Protein AF-0000000087797711 (afdb_homodimer)

Solvent-accessible surface area (backbone atoms only — not comparable to full-atom values): 21422 Å² total; per-residue (Å²): 82,47,44,79,43,80,48,74,49,80,46,71,40,53,58,82,44,58,77,40,63,60,65,56,43,49,50,41,47,49,30,70,73,39,39,76,31,76,42,86,99,67,28,36,24,68,28,54,56,51,80,75,45,69,50,79,65,43,71,44,88,89,71,53,35,26,42,23,47,33,30,31,32,31,34,25,45,50,64,50,74,68,40,63,46,75,33,27,30,67,43,50,54,91,73,21,38,32,30,25,47,73,73,51,60,53,28,36,27,38,63,90,32,36,39,85,71,49,45,69,36,77,88,77,53,32,38,34,37,54,48,96,85,67,52,77,42,74,59,50,70,70,39,52,26,30,30,31,31,67,42,76,45,78,36,85,79,66,75,74,68,75,83,70,82,82,64,76,80,67,82,78,72,62,50,60,34,36,35,30,28,28,69,47,90,84,36,31,53,53,88,78,108,82,46,43,79,44,79,48,73,48,79,46,72,41,52,59,82,42,57,77,40,62,60,65,58,43,48,52,42,48,50,30,70,74,39,38,76,33,75,41,86,99,66,28,36,22,70,29,55,54,50,80,74,45,71,50,78,65,43,71,42,86,90,70,55,32,26,43,24,48,33,30,31,32,30,36,24,46,51,64,51,72,69,39,62,47,74,32,27,30,68,44,50,53,90,73,22,36,32,30,25,49,71,74,50,60,54,29,35,28,36,62,91,32,36,40,85,71,50,45,70,35,77,87,78,53,32,39,34,36,55,48,97,87,66,51,77,41,74,58,50,70,70,40,50,27,31,31,31,32,66,42,78,46,77,36,84,78,65,76,76,69,77,82,70,82,83,66,76,79,69,79,78,73,60,51,59,34,35,34,31,28,27,69,47,92,85,36,30,53,53,89,79,108

Radius of gyration: 23.87 Å; Cα contacts (8 Å, |Δi|>4): 824; chains: 2; bounding box: 53×64×66 Å

Organism: Aspergillus candidus (NCBI:txid41067)

Structure (mmCIF, N/CA/C/O backbone):
data_AF-0000000087797711-model_v1
#
loop_
_entity.id
_entity.type
_entity.pdbx_description
1 polymer 'DNA-directed RNA polymerase subunit'
#
loop_
_atom_site.group_PDB
_atom_site.id
_atom_site.type_symbol
_atom_site.label_atom_id
_atom_site.label_alt_id
_atom_site.label_comp_id
_atom_site.label_asym_id
_atom_site.label_entity_id
_atom_site.label_seq_id
_atom_site.pdbx_PDB_ins_code
_atom_site.Cartn_x
_atom_site.Cartn_y
_atom_site.Cartn_z
_atom_site.occupancy
_atom_site.B_iso_or_equiv
_atom_site.auth_seq_id
_atom_site.auth_comp_id
_atom_site.auth_asym_id
_atom_site.auth_atom_id
_atom_site.pdbx_PDB_model_num
ATOM 1 N N . MET A 1 1 ? -7.91 -9.344 -4.23 1 90.38 1 MET A N 1
ATOM 2 C CA . MET A 1 1 ? -6.879 -9.125 -3.217 1 90.38 1 MET A CA 1
ATOM 3 C C . MET A 1 1 ? -7.312 -8.047 -2.225 1 90.38 1 MET A C 1
ATOM 5 O O . MET A 1 1 ? -6.949 -8.102 -1.048 1 90.38 1 MET A O 1
ATOM 9 N N . PHE A 1 2 ? -8.242 -7.188 -2.697 1 92.19 2 PHE A N 1
ATOM 10 C CA . PHE A 1 2 ? -8.703 -6.07 -1.888 1 92.19 2 PHE A CA 1
ATOM 11 C C . PHE A 1 2 ? -10.219 -6.105 -1.738 1 92.19 2 PHE A C 1
ATOM 13 O O . PHE A 1 2 ? -10.938 -6.43 -2.689 1 92.19 2 PHE A O 1
ATOM 20 N N . ILE A 1 3 ? -10.656 -5.746 -0.561 1 92.56 3 ILE A N 1
ATOM 21 C CA . ILE A 1 3 ? -12.094 -5.711 -0.309 1 92.56 3 ILE A CA 1
ATOM 22 C C . ILE A 1 3 ? -12.453 -4.445 0.464 1 92.56 3 ILE A C 1
ATOM 24 O O . ILE A 1 3 ? -11.609 -3.877 1.163 1 92.56 3 ILE A O 1
ATOM 28 N N . LEU A 1 4 ? -13.656 -4.035 0.272 1 93.56 4 LEU A N 1
ATOM 29 C CA . LEU A 1 4 ? -14.203 -2.984 1.13 1 93.56 4 LEU A CA 1
ATOM 30 C C . LEU A 1 4 ? -14.867 -3.584 2.363 1 93.56 4 LEU A C 1
ATOM 32 O O . LEU A 1 4 ? -15.648 -4.531 2.256 1 93.56 4 LEU A O 1
ATOM 36 N N . THR A 1 5 ? -14.562 -3.084 3.498 1 96.44 5 THR A N 1
ATOM 37 C CA . THR A 1 5 ? -15.164 -3.535 4.75 1 96.44 5 THR A CA 1
ATOM 38 C C . THR A 1 5 ? -15.828 -2.371 5.484 1 96.44 5 THR A C 1
ATOM 40 O O . THR A 1 5 ? -15.25 -1.286 5.582 1 96.44 5 THR A O 1
ATOM 43 N N . THR A 1 6 ? -17.016 -2.656 5.949 1 97.44 6 THR A N 1
ATOM 44 C CA . THR A 1 6 ? -17.734 -1.645 6.707 1 97.44 6 THR A CA 1
ATOM 45 C C . THR A 1 6 ? -17.5 -1.809 8.203 1 97.44 6 THR A C 1
ATOM 47 O O . THR A 1 6 ? -17.594 -2.918 8.734 1 97.44 6 THR A O 1
ATOM 50 N N . LEU A 1 7 ? -17.141 -0.723 8.883 1 97.31 7 LEU A N 1
ATOM 51 C CA . LEU A 1 7 ? -16.922 -0.722 10.32 1 97.31 7 LEU A CA 1
ATOM 52 C C . LEU A 1 7 ? -17.672 0.428 10.984 1 97.31 7 LEU A C 1
ATOM 54 O O . LEU A 1 7 ? -17.891 1.471 10.359 1 97.31 7 LEU A O 1
ATOM 58 N N . SER A 1 8 ? -18.156 0.185 12.094 1 96.62 8 SER A N 1
ATOM 59 C CA . SER A 1 8 ? -18.672 1.231 12.969 1 96.62 8 SER A CA 1
ATOM 60 C C . SER A 1 8 ? -17.75 1.453 14.164 1 96.62 8 SER A C 1
ATOM 62 O O . SER A 1 8 ? -17.266 0.494 14.773 1 96.62 8 SER A O 1
ATOM 64 N N . ASP A 1 9 ? -17.516 2.717 14.43 1 95.62 9 ASP A N 1
ATOM 65 C CA . ASP A 1 9 ? -16.609 3 15.547 1 95.62 9 ASP A CA 1
ATOM 66 C C . ASP A 1 9 ? -16.891 4.383 16.141 1 95.62 9 ASP A C 1
ATOM 68 O O . ASP A 1 9 ? -17.562 5.203 15.516 1 95.62 9 ASP A O 1
ATOM 72 N N . LEU A 1 10 ? -16.484 4.523 17.344 1 93 10 LEU A N 1
ATOM 73 C CA . LEU A 1 10 ? -16.484 5.824 17.984 1 93 10 LEU A CA 1
ATOM 74 C C . LEU A 1 10 ? -15.188 6.574 17.734 1 93 10 LEU A C 1
ATOM 76 O O . LEU A 1 10 ? -14.117 6.125 18.141 1 93 10 LEU A O 1
ATOM 80 N N . ILE A 1 11 ? -15.312 7.684 16.969 1 90.38 11 ILE A N 1
ATOM 81 C CA . ILE A 1 11 ? -14.125 8.445 16.609 1 90.38 11 ILE A CA 1
ATOM 82 C C . ILE A 1 11 ? -14.094 9.758 17.391 1 90.38 11 ILE A C 1
ATOM 84 O O . ILE A 1 11 ? -15.102 10.453 17.484 1 90.38 11 ILE A O 1
ATOM 88 N N . GLN A 1 12 ? -12.922 10.07 17.953 1 85.06 12 GLN A N 1
ATOM 89 C CA . GLN A 1 12 ? -12.742 11.297 18.719 1 85.06 12 GLN A CA 1
ATOM 90 C C . GLN A 1 12 ? -12.156 12.406 17.844 1 85.06 12 GLN A C 1
ATOM 92 O O . GLN A 1 12 ? -11.211 12.18 17.094 1 85.06 12 GLN A O 1
ATOM 97 N N . ILE A 1 13 ? -12.828 13.547 17.938 1 81.56 13 ILE A N 1
ATOM 98 C CA . ILE A 1 13 ? -12.344 14.719 17.203 1 81.56 13 ILE A CA 1
ATOM 99 C C . ILE A 1 13 ? -11.953 15.812 18.203 1 81.56 13 ILE A C 1
ATOM 101 O O . ILE A 1 13 ? -12.695 16.125 19.125 1 81.56 13 ILE A O 1
ATOM 105 N N . SER A 1 14 ? -10.727 16.375 18.031 1 76.38 14 SER A N 1
ATOM 106 C CA . SER A 1 14 ? -10.312 17.484 18.875 1 76.38 14 SER A CA 1
ATOM 107 C C . SER A 1 14 ? -11.039 18.766 18.484 1 76.38 14 SER A C 1
ATOM 109 O O . SER A 1 14 ? -11.422 18.953 17.328 1 76.38 14 SER A O 1
ATOM 111 N N . PRO A 1 15 ? -11.219 19.609 19.5 1 69.12 15 PRO A N 1
ATOM 112 C CA . PRO A 1 15 ? -11.898 20.891 19.25 1 69.12 15 PRO A CA 1
ATOM 113 C C . PRO A 1 15 ? -11.25 21.688 18.125 1 69.12 15 PRO A C 1
ATOM 115 O O . PRO A 1 15 ? -11.93 22.391 17.391 1 69.12 15 PRO A O 1
ATOM 118 N N . GLU A 1 16 ? -9.969 21.609 18.031 1 63.75 16 GLU A N 1
ATOM 119 C CA . GLU A 1 16 ? -9.242 22.359 17.016 1 63.75 16 GLU A CA 1
ATOM 120 C C . GLU A 1 16 ? -9.578 21.875 15.609 1 63.75 16 GLU A C 1
ATOM 122 O O . GLU A 1 16 ? -9.523 22.641 14.648 1 63.75 16 GLU A O 1
ATOM 127 N N . ASP A 1 17 ? -9.984 20.672 15.523 1 62.59 17 ASP A N 1
ATOM 128 C CA . ASP A 1 17 ? -10.258 20.047 14.234 1 62.59 17 ASP A CA 1
ATOM 129 C C . ASP A 1 17 ? -11.703 20.281 13.805 1 62.59 17 ASP A C 1
ATOM 131 O O . ASP A 1 17 ? -12.094 19.906 12.695 1 62.59 17 ASP A O 1
ATOM 135 N N . PHE A 1 18 ? -12.469 20.875 14.805 1 55.69 18 PHE A N 1
ATOM 136 C CA . PHE A 1 18 ? -13.867 21.125 14.477 1 55.69 18 PHE A CA 1
ATOM 137 C C . PHE A 1 18 ? -13.992 22.172 13.367 1 55.69 18 PHE A C 1
ATOM 139 O O . PHE A 1 18 ? -15.008 22.219 12.672 1 55.69 18 PHE A O 1
ATOM 146 N N . SER A 1 19 ? -13 23.047 13.422 1 54.59 19 SER A N 1
ATOM 147 C CA . SER A 1 19 ? -13.125 24.047 12.383 1 54.59 19 SER A CA 1
ATOM 148 C C . SER A 1 19 ? -13.047 23.422 10.992 1 54.59 19 SER A C 1
ATOM 150 O O . SER A 1 19 ? -13.414 24.062 10 1 54.59 19 SER A O 1
ATOM 152 N N . LYS A 1 20 ? -12.367 22.359 10.914 1 53.56 20 LYS A N 1
ATOM 153 C CA . LYS A 1 20 ? -12.305 21.703 9.609 1 53.56 20 LYS A CA 1
ATOM 154 C C . LYS A 1 20 ? -13.641 21.047 9.258 1 53.56 20 LYS A C 1
ATOM 156 O O . LYS A 1 20 ? -14.453 20.766 10.148 1 53.56 20 LYS A O 1
ATOM 161 N N . TYR A 1 21 ? -13.977 21 7.996 1 59.28 21 TYR A N 1
ATOM 162 C CA . TYR A 1 21 ? -15.109 20.203 7.555 1 59.28 21 TYR A CA 1
ATOM 163 C C . TYR A 1 21 ? -15.07 18.812 8.172 1 59.28 21 TYR A C 1
ATOM 165 O O . TYR A 1 21 ? -14.031 18.141 8.156 1 59.28 21 TYR A O 1
ATOM 173 N N . SER A 1 22 ? -15.938 18.594 9.195 1 66.75 22 SER A N 1
ATOM 174 C CA . SER A 1 22 ? -16.141 17.438 10.047 1 66.75 22 SER A CA 1
ATOM 175 C C . SER A 1 22 ? -15.773 16.141 9.328 1 66.75 22 SER A C 1
ATOM 177 O O . SER A 1 22 ? -15.133 15.266 9.906 1 66.75 22 SER A O 1
ATOM 179 N N . ALA A 1 23 ? -16.016 16.219 8.016 1 73.62 23 ALA A N 1
ATOM 180 C CA . ALA A 1 23 ? -15.781 14.984 7.273 1 73.62 23 ALA A CA 1
ATOM 181 C C . ALA A 1 23 ? -14.289 14.734 7.078 1 73.62 23 ALA A C 1
ATOM 183 O O . ALA A 1 23 ? -13.828 13.594 7.16 1 73.62 23 ALA A O 1
ATOM 184 N N . VAL A 1 24 ? -13.617 15.797 6.949 1 75.81 24 VAL A N 1
ATOM 185 C CA . VAL A 1 24 ? -12.172 15.703 6.734 1 75.81 24 VAL A CA 1
ATOM 186 C C . VAL A 1 24 ? -11.484 15.289 8.031 1 75.81 24 VAL A C 1
ATOM 188 O O . VAL A 1 24 ? -10.594 14.438 8.023 1 75.81 24 VAL A O 1
ATOM 191 N N . ALA A 1 25 ? -11.922 15.883 9.055 1 79 25 ALA A N 1
ATOM 192 C CA . ALA A 1 25 ? -11.359 15.539 10.359 1 79 25 ALA A CA 1
ATOM 193 C C . ALA A 1 25 ? -11.617 14.07 10.695 1 79 25 ALA A C 1
ATOM 195 O O . ALA A 1 25 ? -10.75 13.391 11.242 1 79 25 ALA A O 1
ATOM 196 N N . LEU A 1 26 ? -12.812 13.609 10.375 1 85.38 26 LEU A N 1
ATOM 197 C CA . LEU A 1 26 ? -13.156 12.219 10.625 1 85.38 26 LEU A CA 1
ATOM 198 C C . LEU A 1 26 ? -12.273 11.281 9.812 1 85.38 26 LEU A C 1
ATOM 200 O O . LEU A 1 26 ? -11.773 10.281 10.336 1 85.38 26 LEU A O 1
ATOM 204 N N . GLU A 1 27 ? -12.148 11.617 8.562 1 86.12 27 GLU A N 1
ATOM 205 C CA . GLU A 1 27 ? -11.289 10.812 7.703 1 86.12 27 GLU A CA 1
ATOM 206 C C . GLU A 1 27 ? -9.867 10.734 8.266 1 86.12 27 GLU A C 1
ATOM 208 O O . GLU A 1 27 ? -9.273 9.656 8.305 1 86.12 27 GLU A O 1
ATOM 213 N N . ASP A 1 28 ? -9.406 11.844 8.664 1 81.75 28 ASP A N 1
ATOM 214 C CA . ASP A 1 28 ? -8.062 11.906 9.227 1 81.75 28 ASP A CA 1
ATOM 215 C C . ASP A 1 28 ? -7.926 11 10.445 1 81.75 28 ASP A C 1
ATOM 217 O O . ASP A 1 28 ? -6.965 10.242 10.562 1 81.75 28 ASP A O 1
ATOM 221 N N . ASN A 1 29 ? -8.867 11.117 11.312 1 85.81 29 ASN A N 1
ATOM 222 C CA . ASN A 1 29 ? -8.82 10.344 12.547 1 85.81 29 ASN A CA 1
ATOM 223 C C . ASN A 1 29 ? -9.016 8.852 12.289 1 85.81 29 ASN A C 1
ATOM 225 O O . ASN A 1 29 ? -8.414 8.023 12.961 1 85.81 29 ASN A O 1
ATOM 229 N N . ILE A 1 30 ? -9.859 8.547 11.359 1 91.25 30 ILE A N 1
ATOM 230 C CA . ILE A 1 30 ? -10.07 7.148 10.992 1 91.25 30 ILE A CA 1
ATOM 231 C C . ILE A 1 30 ? -8.781 6.562 10.422 1 91.25 30 ILE A C 1
ATOM 233 O O . ILE A 1 30 ? -8.375 5.457 10.789 1 91.25 30 ILE A O 1
ATOM 237 N N . ASN A 1 31 ? -8.133 7.301 9.562 1 88.81 31 ASN A N 1
ATOM 238 C CA . ASN A 1 31 ? -6.879 6.832 8.984 1 88.81 31 ASN A CA 1
ATOM 239 C C . ASN A 1 31 ? -5.789 6.68 10.039 1 88.81 31 ASN A C 1
ATOM 241 O O . ASN A 1 31 ? -5 5.734 9.992 1 88.81 31 ASN A O 1
ATOM 245 N N . GLU A 1 32 ? -5.75 7.598 10.852 1 86.62 32 GLU A N 1
ATOM 246 C CA . GLU A 1 32 ? -4.777 7.492 11.938 1 86.62 32 GLU A CA 1
ATOM 247 C C . GLU A 1 32 ? -4.98 6.211 12.742 1 86.62 32 GLU A C 1
ATOM 249 O O . GLU A 1 32 ? -4.012 5.562 13.141 1 86.62 32 GLU A O 1
ATOM 254 N N . LYS A 1 33 ? -6.152 5.852 12.93 1 91.62 33 LYS A N 1
ATOM 255 C CA . LYS A 1 33 ? -6.492 4.711 13.773 1 91.62 33 LYS A CA 1
ATOM 256 C C . LYS A 1 33 ? -6.328 3.396 13.023 1 91.62 33 LYS A C 1
ATOM 258 O O . LYS A 1 33 ? -5.891 2.395 13.594 1 91.62 33 LYS A O 1
ATOM 263 N N . TYR A 1 34 ? -6.582 3.338 11.695 1 94.69 34 TYR A N 1
ATOM 264 C CA . TYR A 1 34 ? -6.75 2.047 11.039 1 94.69 34 TYR A CA 1
ATOM 265 C C . TYR A 1 34 ? -5.738 1.878 9.906 1 94.69 34 TYR A C 1
ATOM 267 O O . TYR A 1 34 ? -5.371 0.754 9.562 1 94.69 34 TYR A O 1
ATOM 275 N N . ALA A 1 35 ? -5.324 2.92 9.281 1 92 35 ALA A N 1
ATOM 276 C CA . ALA A 1 35 ? -4.527 2.807 8.07 1 92 35 ALA A CA 1
ATOM 277 C C . ALA A 1 35 ? -3.203 2.1 8.344 1 92 35 ALA A C 1
ATOM 279 O O . ALA A 1 35 ? -2.52 2.404 9.32 1 92 35 ALA A O 1
ATOM 280 N N . ASN A 1 36 ? -2.916 1.154 7.5 1 90.75 36 ASN A N 1
ATOM 281 C CA . ASN A 1 36 ? -1.678 0.384 7.523 1 90.75 36 ASN A CA 1
ATOM 282 C C . ASN A 1 36 ? -1.59 -0.5 8.766 1 90.75 36 ASN A C 1
ATOM 284 O O . ASN A 1 36 ? -0.493 -0.829 9.219 1 90.75 36 ASN A O 1
ATOM 288 N N . LYS A 1 37 ? -2.672 -0.725 9.344 1 93.44 37 LYS A N 1
ATOM 289 C CA . LYS A 1 37 ? -2.742 -1.624 10.492 1 93.44 37 LYS A CA 1
ATOM 290 C C . LYS A 1 37 ? -3.572 -2.863 10.172 1 93.44 37 LYS A C 1
ATOM 292 O O . LYS A 1 37 ? -4.504 -2.801 9.367 1 93.44 37 LYS A O 1
ATOM 297 N N . VAL A 1 38 ? -3.15 -3.967 10.805 1 96.38 38 VAL A N 1
ATOM 298 C CA . VAL A 1 38 ? -3.893 -5.215 10.656 1 96.38 38 VAL A CA 1
ATOM 299 C C . VAL A 1 38 ? -5.105 -5.207 11.586 1 96.38 38 VAL A C 1
ATOM 301 O O . VAL A 1 38 ? -4.984 -4.91 12.773 1 96.38 38 VAL A O 1
ATOM 304 N N . ILE A 1 39 ? -6.234 -5.34 10.977 1 95.94 39 ILE A N 1
ATOM 305 C CA . ILE A 1 39 ? -7.445 -5.598 11.75 1 95.94 39 ILE A CA 1
ATOM 306 C C . ILE A 1 39 ? -7.672 -7.105 11.867 1 95.94 39 ILE A C 1
ATOM 308 O O . ILE A 1 39 ? -7.836 -7.797 10.859 1 95.94 39 ILE A O 1
ATOM 312 N N . GLN A 1 40 ? -7.676 -7.543 13.055 1 95.69 40 GLN A N 1
ATOM 313 C CA . GLN A 1 40 ? -7.734 -8.977 13.305 1 95.69 40 GLN A CA 1
ATOM 314 C C . GLN A 1 40 ? -8.922 -9.617 12.594 1 95.69 40 GLN A C 1
ATOM 316 O O . GLN A 1 40 ? -10.055 -9.133 12.703 1 95.69 40 GLN A O 1
ATOM 321 N N . LYS A 1 41 ? -8.602 -10.688 11.898 1 95.5 41 LYS A N 1
ATOM 322 C CA . LYS A 1 41 ? -9.562 -11.531 11.195 1 95.5 41 LYS A CA 1
ATOM 323 C C . LYS A 1 41 ? -10.242 -10.766 10.062 1 95.5 41 LYS A C 1
ATOM 325 O O . LYS A 1 41 ? -11.25 -11.219 9.516 1 95.5 41 LYS A O 1
ATOM 330 N N . ILE A 1 42 ? -9.797 -9.594 9.781 1 96.44 42 ILE A N 1
ATOM 331 C CA . ILE A 1 42 ? -10.344 -8.812 8.68 1 96.44 42 ILE A CA 1
ATOM 332 C C . ILE A 1 42 ? -9.281 -8.609 7.605 1 96.44 42 ILE A C 1
ATOM 334 O O . ILE A 1 42 ? -9.523 -8.875 6.426 1 96.44 42 ILE A O 1
ATOM 338 N N . GLY A 1 43 ? -8.109 -8.18 7.898 1 97.69 43 GLY A N 1
ATOM 339 C CA . GLY A 1 43 ? -7.031 -7.973 6.945 1 97.69 43 GLY A CA 1
ATOM 340 C C . GLY A 1 43 ? -6.195 -6.742 7.254 1 97.69 43 GLY A C 1
ATOM 341 O O . GLY A 1 43 ? -6.293 -6.176 8.344 1 97.69 43 GLY A O 1
ATOM 342 N N . LEU A 1 44 ? -5.297 -6.43 6.375 1 97.31 44 LEU A N 1
ATOM 343 C CA . LEU A 1 44 ? -4.508 -5.207 6.473 1 97.31 44 LEU A CA 1
ATOM 344 C C . LEU A 1 44 ? -5.281 -4.016 5.906 1 97.31 44 LEU A C 1
ATOM 346 O O . LEU A 1 44 ? -5.648 -4.016 4.73 1 97.31 44 LEU A O 1
ATOM 350 N N . CYS A 1 45 ? -5.508 -3.016 6.73 1 97.06 45 CYS A N 1
ATOM 351 C CA . CYS A 1 45 ? -6.191 -1.819 6.258 1 97.06 45 CYS A CA 1
ATOM 352 C C . CYS A 1 45 ? -5.258 -0.948 5.426 1 97.06 45 CYS A C 1
ATOM 354 O O . CYS A 1 45 ? -4.219 -0.506 5.914 1 97.06 45 CYS A O 1
ATOM 356 N N . ILE A 1 46 ? -5.633 -0.729 4.191 1 94.38 46 ILE A N 1
ATOM 357 C CA . ILE A 1 46 ? -4.859 0.145 3.318 1 94.38 46 ILE A CA 1
ATOM 358 C C . ILE A 1 46 ? -5.199 1.604 3.613 1 94.38 46 ILE A C 1
ATOM 360 O O . ILE A 1 46 ? -4.312 2.459 3.658 1 94.38 46 ILE A O 1
ATOM 364 N N . GLY A 1 47 ? -6.539 1.843 3.861 1 93.81 47 GLY A N 1
ATOM 365 C CA . GLY A 1 47 ? -6.949 3.193 4.211 1 93.81 47 GLY A CA 1
ATOM 366 C C . GLY A 1 47 ? -8.453 3.398 4.133 1 93.81 47 GLY A C 1
ATOM 367 O O . GLY A 1 47 ? -9.188 2.49 3.742 1 93.81 47 GLY A O 1
ATOM 368 N N . PHE A 1 48 ? -8.82 4.672 4.488 1 94.5 48 PHE A N 1
ATOM 369 C CA . PHE A 1 48 ? -10.203 5.125 4.473 1 94.5 48 PHE A CA 1
ATOM 370 C C . PHE A 1 48 ? -10.727 5.219 3.043 1 94.5 48 PHE A C 1
ATOM 372 O O . PHE A 1 48 ? -10.031 5.723 2.158 1 94.5 48 PHE A O 1
ATOM 379 N N . TYR A 1 49 ? -11.922 4.57 2.844 1 93.31 49 TYR A N 1
ATOM 380 C CA . TYR A 1 49 ? -12.531 4.672 1.524 1 93.31 49 TYR A CA 1
ATOM 381 C C . TYR A 1 49 ? -13.609 5.75 1.505 1 93.31 49 TYR A C 1
ATOM 383 O O . TYR A 1 49 ? -13.445 6.789 0.858 1 93.31 49 TYR A O 1
ATOM 391 N N . ASP A 1 50 ? -14.664 5.566 2.369 1 92.75 50 ASP A N 1
ATOM 392 C CA . ASP A 1 50 ? -15.688 6.602 2.43 1 92.75 50 ASP A CA 1
ATOM 393 C C . ASP A 1 50 ? -16.484 6.516 3.734 1 92.75 50 ASP A C 1
ATOM 395 O O . ASP A 1 50 ? -16.359 5.535 4.473 1 92.75 50 ASP A O 1
ATOM 399 N N . LEU A 1 51 ? -17.125 7.652 4.035 1 92.12 51 LEU A N 1
ATOM 400 C CA . LEU A 1 51 ? -17.984 7.758 5.207 1 92.12 51 LEU A CA 1
ATOM 401 C C . LEU A 1 51 ? -19.438 7.441 4.852 1 92.12 51 LEU A C 1
ATOM 403 O O . LEU A 1 51 ? -19.984 8.023 3.914 1 92.12 51 LEU A O 1
ATOM 407 N N . LEU A 1 52 ? -20.062 6.504 5.574 1 94.25 52 LEU A N 1
ATOM 408 C CA . LEU A 1 52 ? -21.438 6.121 5.277 1 94.25 52 LEU A CA 1
ATOM 409 C C . LEU A 1 52 ? -22.406 6.871 6.18 1 94.25 52 LEU A C 1
ATOM 411 O O . LEU A 1 52 ? -23.438 7.363 5.711 1 94.25 52 LEU A O 1
ATOM 415 N N . GLU A 1 53 ? -22.156 6.859 7.496 1 92.56 53 GLU A N 1
ATOM 416 C CA . GLU A 1 53 ? -23.016 7.496 8.484 1 92.56 53 GLU A CA 1
ATOM 417 C C . GLU A 1 53 ? -22.188 8.172 9.578 1 92.56 53 GLU A C 1
ATOM 419 O O . GLU A 1 53 ? -21.109 7.711 9.922 1 92.56 53 GLU A O 1
ATOM 424 N N . SER A 1 54 ? -22.641 9.289 10.039 1 89.31 54 SER A N 1
ATOM 425 C CA . SER A 1 54 ? -22.047 9.977 11.188 1 89.31 54 SER A CA 1
ATOM 426 C C . SER A 1 54 ? -23.125 10.539 12.102 1 89.31 54 SER A C 1
ATOM 428 O O . SER A 1 54 ? -24.109 11.102 11.633 1 89.31 54 SER A O 1
ATOM 430 N N . SER A 1 55 ? -22.953 10.258 13.344 1 86 55 SER A N 1
ATOM 431 C CA . SER A 1 55 ? -23.875 10.82 14.32 1 86 55 SER A CA 1
ATOM 432 C C . SER A 1 55 ? -23.547 12.281 14.625 1 86 55 SER A C 1
ATOM 434 O O . SER A 1 55 ? -22.531 12.797 14.164 1 86 55 SER A O 1
ATOM 436 N N . ASP A 1 56 ? -24.609 12.875 15.398 1 79.81 56 ASP A N 1
ATOM 437 C CA . ASP A 1 56 ? -24.297 14.203 15.906 1 79.81 56 ASP A CA 1
ATOM 438 C C . ASP A 1 56 ? -23.203 14.148 16.984 1 79.81 56 ASP A C 1
ATOM 440 O O . ASP A 1 56 ? -23.172 13.211 17.781 1 79.81 56 ASP A O 1
ATOM 444 N N . GLY A 1 57 ? -22.172 14.797 16.75 1 74 57 GLY A N 1
ATOM 445 C CA . GLY A 1 57 ? -21.078 14.852 17.719 1 74 57 GLY A CA 1
ATOM 446 C C . GLY A 1 57 ? -21.547 15.133 19.125 1 74 57 GLY A C 1
ATOM 447 O O . GLY A 1 57 ? -22.484 15.906 19.344 1 74 57 GLY A O 1
ATOM 448 N N . LEU A 1 58 ? -21.219 14.172 20.109 1 70.19 58 LEU A N 1
ATOM 449 C CA . LEU A 1 58 ? -21.453 14.406 21.531 1 70.19 58 LEU A CA 1
ATOM 450 C C . LEU A 1 58 ? -20.219 15 22.203 1 70.19 58 LEU A C 1
ATOM 452 O O . LEU A 1 58 ? -19.109 14.477 22.047 1 70.19 58 LEU A O 1
ATOM 456 N N . ILE A 1 59 ? -20.406 16.297 22.578 1 66.56 59 ILE A N 1
ATOM 457 C CA . ILE A 1 59 ? -19.281 16.953 23.234 1 66.56 59 ILE A CA 1
ATOM 458 C C . ILE A 1 59 ? -19.047 16.344 24.609 1 66.56 59 ILE A C 1
ATOM 460 O O . ILE A 1 59 ? -19.984 16.172 25.375 1 66.56 59 ILE A O 1
ATOM 464 N N . GLY A 1 60 ? -17.812 15.758 24.781 1 64 60 GLY A N 1
ATOM 465 C CA . GLY A 1 60 ? -17.469 15.297 26.109 1 64 60 GLY A CA 1
ATOM 466 C C . GLY A 1 60 ? -17.438 16.406 27.141 1 64 60 GLY A C 1
ATOM 467 O O . GLY A 1 60 ? -17.062 17.547 26.828 1 64 60 GLY A O 1
ATOM 468 N N . HIS A 1 61 ? -17.969 16.172 28.281 1 64.38 61 HIS A N 1
ATOM 469 C CA . HIS A 1 61 ? -18 17.125 29.391 1 64.38 61 HIS A CA 1
ATOM 470 C C . HIS A 1 61 ? -16.578 17.547 29.797 1 64.38 61 HIS A C 1
ATOM 472 O O . HIS A 1 61 ? -15.797 16.719 30.266 1 64.38 61 HIS A O 1
ATOM 478 N N . GLY A 1 62 ? -16.188 18.766 29.594 1 65.25 62 GLY A N 1
ATOM 479 C CA . GLY A 1 62 ? -15 19.359 30.188 1 65.25 62 GLY A CA 1
ATOM 480 C C . GLY A 1 62 ? -13.766 19.219 29.312 1 65.25 62 GLY A C 1
ATOM 481 O O . GLY A 1 62 ? -12.727 19.828 29.594 1 65.25 62 GLY A O 1
ATOM 482 N N . THR A 1 63 ? -13.711 18.281 28.375 1 65.75 63 THR A N 1
ATOM 483 C CA . THR A 1 63 ? -12.461 18.062 27.656 1 65.75 63 THR A CA 1
ATOM 484 C C . THR A 1 63 ? -12.492 18.766 26.297 1 65.75 63 THR A C 1
ATOM 486 O O . THR A 1 63 ? -11.445 19 25.688 1 65.75 63 THR A O 1
ATOM 489 N N . GLY A 1 64 ? -13.656 19.156 25.844 1 72.5 64 GLY A N 1
ATOM 490 C CA . GLY A 1 64 ? -13.812 19.75 24.516 1 72.5 64 GLY A CA 1
ATOM 491 C C . GLY A 1 64 ? -13.68 18.734 23.391 1 72.5 64 GLY A C 1
ATOM 492 O O . GLY A 1 64 ? -13.859 19.078 22.219 1 72.5 64 GLY A O 1
ATOM 493 N N . LEU A 1 65 ? -13.398 17.516 23.797 1 76.19 65 LEU A N 1
ATOM 494 C CA . LEU A 1 65 ? -13.328 16.453 22.812 1 76.19 65 LEU A CA 1
ATOM 495 C C . LEU A 1 65 ? -14.727 16.016 22.391 1 76.19 65 LEU A C 1
ATOM 497 O O . LEU A 1 65 ? -15.633 15.945 23.219 1 76.19 65 LEU A O 1
ATOM 501 N N . VAL A 1 66 ? -14.883 15.867 21.062 1 81.06 66 VAL A N 1
ATOM 502 C CA . VAL A 1 66 ? -16.172 15.445 20.531 1 81.06 66 VAL A CA 1
ATOM 503 C C . VAL A 1 66 ? -16.094 13.992 20.078 1 81.06 66 VAL A C 1
ATOM 505 O O . VAL A 1 66 ? -15.188 13.617 19.328 1 81.06 66 VAL A O 1
ATOM 508 N N . ASN A 1 67 ? -16.922 13.211 20.672 1 85.38 67 ASN A N 1
ATOM 509 C CA . ASN A 1 67 ? -17.031 11.82 20.234 1 85.38 67 ASN A CA 1
ATOM 510 C C . ASN A 1 67 ? -18.156 11.648 19.219 1 85.38 67 ASN A C 1
ATOM 512 O O . ASN A 1 67 ? -19.297 12.055 19.469 1 85.38 67 ASN A O 1
ATOM 516 N N . VAL A 1 68 ? -17.812 11.094 18.125 1 88.5 68 VAL A N 1
ATOM 517 C CA . VAL A 1 68 ? -18.781 10.93 17.031 1 88.5 68 VAL A CA 1
ATOM 518 C C . VAL A 1 68 ? -18.844 9.453 16.641 1 88.5 68 VAL A C 1
ATOM 520 O O . VAL A 1 68 ? -17.828 8.836 16.344 1 88.5 68 VAL A O 1
ATOM 523 N N . ASN A 1 69 ? -20 8.836 16.688 1 92.25 69 ASN A N 1
ATOM 524 C CA . ASN A 1 69 ? -20.203 7.512 16.109 1 92.25 69 ASN A CA 1
ATOM 525 C C . ASN A 1 69 ? -20.266 7.574 14.586 1 92.25 69 ASN A C 1
ATOM 527 O O . ASN A 1 69 ? -21.078 8.32 14.023 1 92.25 69 ASN A O 1
ATOM 531 N N . VAL A 1 70 ? -19.438 6.793 14.031 1 94.69 70 VAL A N 1
ATOM 532 C CA . VAL A 1 70 ? -19.406 6.852 12.57 1 94.69 70 VAL A CA 1
ATOM 533 C C . VAL A 1 70 ? -19.438 5.441 11.992 1 94.69 70 VAL A C 1
ATOM 535 O O . VAL A 1 70 ? -18.953 4.492 12.625 1 94.69 70 VAL A O 1
ATOM 538 N N . LYS A 1 71 ? -20.047 5.301 10.852 1 96.56 71 LYS A N 1
ATOM 539 C CA . LYS A 1 71 ? -19.984 4.137 9.977 1 96.56 71 LYS A CA 1
ATOM 540 C C . LYS A 1 71 ? -19.25 4.457 8.68 1 96.56 71 LYS A C 1
ATOM 542 O O . LYS A 1 71 ? -19.562 5.438 8.008 1 96.56 71 LYS A O 1
ATOM 547 N N . PHE A 1 72 ? -18.266 3.707 8.344 1 96.44 72 PHE A N 1
ATOM 548 C CA . PHE A 1 72 ? -17.406 4.016 7.211 1 96.44 72 PHE A CA 1
ATOM 549 C C . PHE A 1 72 ? -16.891 2.738 6.566 1 96.44 72 PHE A C 1
ATOM 551 O O . PHE A 1 72 ? -17.016 1.652 7.133 1 96.44 72 PHE A O 1
ATOM 558 N N . ARG A 1 73 ? -16.297 2.854 5.379 1 96.5 73 ARG A N 1
ATOM 559 C CA . ARG A 1 73 ? -15.688 1.725 4.684 1 96.5 73 ARG A CA 1
ATOM 560 C C . ARG A 1 73 ? -14.18 1.907 4.551 1 96.5 73 ARG A C 1
ATOM 562 O O . ARG A 1 73 ? -13.703 3.018 4.312 1 96.5 73 ARG A O 1
ATOM 569 N N . LEU A 1 74 ? -13.539 0.843 4.746 1 97.19 74 LEU A N 1
ATOM 570 C CA . LEU A 1 74 ? -12.086 0.763 4.598 1 97.19 74 LEU A CA 1
ATOM 571 C C . LEU A 1 74 ? -11.711 -0.127 3.418 1 97.19 74 LEU A C 1
ATOM 573 O O . LEU A 1 74 ? -12.406 -1.102 3.121 1 97.19 74 LEU A O 1
ATOM 577 N N . ILE A 1 75 ? -10.633 0.242 2.768 1 95.94 75 ILE A N 1
ATOM 578 C CA . ILE A 1 75 ? -9.992 -0.668 1.822 1 95.94 75 ILE A CA 1
ATOM 579 C C . ILE A 1 75 ? -9.07 -1.626 2.57 1 95.94 75 ILE A C 1
ATOM 581 O O . ILE A 1 75 ? -8.172 -1.191 3.293 1 95.94 75 ILE A O 1
ATOM 585 N N . VAL A 1 76 ? -9.289 -2.898 2.342 1 97.31 76 VAL A N 1
ATOM 586 C CA . VAL A 1 76 ? -8.562 -3.898 3.121 1 97.31 76 VAL A CA 1
ATOM 587 C C . VAL A 1 76 ? -7.883 -4.895 2.184 1 97.31 76 VAL A C 1
ATOM 589 O O . VAL A 1 76 ? -8.484 -5.352 1.212 1 97.31 76 VAL A O 1
ATOM 592 N N . PHE A 1 77 ? -6.637 -5.098 2.41 1 96.75 77 PHE A N 1
ATOM 593 C CA . PHE A 1 77 ? -5.891 -6.148 1.726 1 96.75 77 PHE A CA 1
ATOM 594 C C . PHE A 1 77 ? -6.062 -7.484 2.436 1 96.75 77 PHE A C 1
ATOM 596 O O . PHE A 1 77 ? -5.609 -7.656 3.568 1 96.75 77 PHE A O 1
ATOM 603 N N . ARG A 1 78 ? -6.688 -8.383 1.748 1 96.12 78 ARG A N 1
ATOM 604 C CA . ARG A 1 78 ? -6.906 -9.742 2.234 1 96.12 78 ARG A CA 1
ATOM 605 C C . ARG A 1 78 ? -7.117 -10.711 1.076 1 96.12 78 ARG A C 1
ATOM 607 O O . ARG A 1 78 ? -8.25 -11.094 0.777 1 96.12 78 ARG A O 1
ATOM 614 N N . PRO A 1 79 ? -6.023 -11.117 0.532 1 93.81 79 PRO A N 1
ATOM 615 C CA . PRO A 1 79 ? -6.191 -12.07 -0.567 1 93.81 79 PRO A CA 1
ATOM 616 C C . PRO A 1 79 ? -6.875 -13.359 -0.128 1 93.81 79 PRO A C 1
ATOM 618 O O . PRO A 1 79 ? -6.715 -13.789 1.017 1 93.81 79 PRO A O 1
ATOM 621 N N . PHE A 1 80 ? -7.59 -13.953 -0.972 1 90.69 80 PHE A N 1
ATOM 622 C CA . PHE A 1 80 ? -8.305 -15.172 -0.611 1 90.69 80 PHE A CA 1
ATOM 623 C C . PHE A 1 80 ? -7.484 -16.406 -0.967 1 90.69 80 PHE A C 1
ATOM 625 O O . PHE A 1 80 ? -6.578 -16.344 -1.802 1 90.69 80 PHE A O 1
ATOM 632 N N . LYS A 1 81 ? -7.812 -17.453 -0.318 1 92.88 81 LYS A N 1
ATOM 633 C CA . LYS A 1 81 ? -7.172 -18.734 -0.622 1 92.88 81 LYS A CA 1
ATOM 634 C C . LYS A 1 81 ? -7.363 -19.109 -2.088 1 92.88 81 LYS A C 1
ATOM 636 O O . LYS A 1 81 ? -8.477 -19.031 -2.613 1 92.88 81 LYS A O 1
ATOM 641 N N . GLY A 1 82 ? -6.273 -19.484 -2.75 1 89.44 82 GLY A N 1
ATOM 642 C CA . GLY A 1 82 ? -6.32 -19.891 -4.145 1 89.44 82 GLY A CA 1
ATOM 643 C C . GLY A 1 82 ? -6 -18.766 -5.113 1 89.44 82 GLY A C 1
ATOM 644 O O . GLY A 1 82 ? -5.828 -19 -6.309 1 89.44 82 GLY A O 1
ATOM 645 N N . GLU A 1 83 ? -5.949 -17.594 -4.594 1 88.06 83 GLU A N 1
ATOM 646 C CA . GLU A 1 83 ? -5.641 -16.453 -5.445 1 88.06 83 GLU A CA 1
ATOM 647 C C . GLU A 1 83 ? -4.164 -16.438 -5.836 1 88.06 83 GLU A C 1
ATOM 649 O O . GLU A 1 83 ? -3.297 -16.75 -5.02 1 88.06 83 GLU A O 1
ATOM 654 N N . ILE A 1 84 ? -3.908 -16.094 -7.0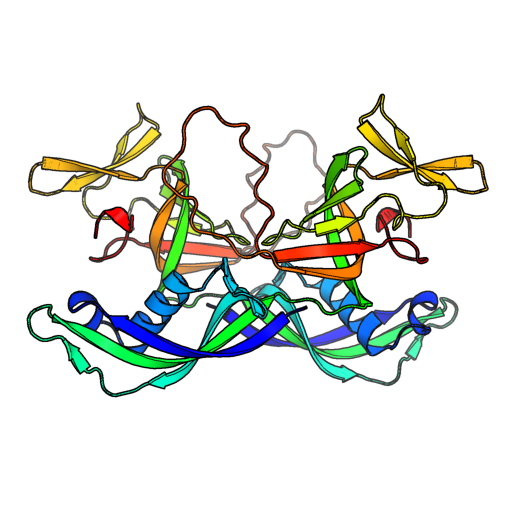59 1 88.31 84 ILE A N 1
ATOM 655 C CA . ILE A 1 84 ? -2.535 -15.898 -7.512 1 88.31 84 ILE A CA 1
ATOM 656 C C . ILE A 1 84 ? -2.154 -14.422 -7.387 1 88.31 84 ILE A C 1
ATOM 658 O O . ILE A 1 84 ? -2.934 -13.547 -7.758 1 88.31 84 ILE A O 1
ATOM 662 N N . MET A 1 85 ? -0.99 -14.172 -6.828 1 90.12 85 MET A N 1
ATOM 663 C CA . MET A 1 85 ? -0.55 -12.789 -6.641 1 90.12 85 MET A CA 1
ATOM 664 C C . MET A 1 85 ? 0.903 -12.617 -7.07 1 90.12 85 MET A C 1
ATOM 666 O O . MET A 1 85 ? 1.656 -13.594 -7.129 1 90.12 85 MET A O 1
ATOM 670 N N . LEU A 1 86 ? 1.187 -11.398 -7.371 1 90.88 86 LEU A N 1
ATOM 671 C CA . LEU A 1 86 ? 2.561 -11.016 -7.684 1 90.88 86 LEU A CA 1
ATOM 672 C C . LEU A 1 86 ? 3.252 -10.422 -6.461 1 90.88 86 LEU A C 1
ATOM 674 O O . LEU A 1 86 ? 2.635 -9.68 -5.691 1 90.88 86 LEU A O 1
ATOM 678 N N . GLY A 1 87 ? 4.469 -10.758 -6.32 1 94.19 87 GLY A N 1
ATOM 679 C CA . GLY A 1 87 ? 5.32 -10.195 -5.289 1 94.19 87 GLY A CA 1
ATOM 680 C C . GLY A 1 87 ? 6.793 -10.234 -5.641 1 94.19 87 GLY A C 1
ATOM 681 O O . GLY A 1 87 ? 7.16 -10.609 -6.758 1 94.19 87 GLY A O 1
ATOM 682 N N . LYS A 1 88 ? 7.574 -9.773 -4.738 1 96.31 88 LYS A N 1
ATOM 683 C CA . LYS A 1 88 ? 9.023 -9.766 -4.914 1 96.31 88 LYS A CA 1
ATOM 684 C C . LYS A 1 88 ? 9.719 -10.555 -3.811 1 96.31 88 LYS A C 1
ATOM 686 O O . LYS A 1 88 ? 9.352 -10.461 -2.639 1 96.31 88 LYS A O 1
ATOM 691 N N . ILE A 1 89 ? 10.727 -11.32 -4.18 1 98 89 ILE A N 1
ATOM 692 C CA . ILE A 1 89 ? 11.484 -12.086 -3.191 1 98 89 ILE A CA 1
ATOM 693 C C . ILE A 1 89 ? 12.281 -11.133 -2.301 1 98 89 ILE A C 1
ATOM 695 O O . ILE A 1 89 ? 13.117 -10.367 -2.789 1 98 89 ILE A O 1
ATOM 699 N N . SER A 1 90 ? 12.016 -11.219 -1.074 1 97.31 90 SER A N 1
ATOM 700 C CA . SER A 1 90 ? 12.734 -10.383 -0.115 1 97.31 90 SER A CA 1
ATOM 701 C C . SER A 1 90 ? 13.961 -11.109 0.438 1 97.31 90 SER A C 1
ATOM 703 O O . SER A 1 90 ? 15.016 -10.5 0.629 1 97.31 90 SER A O 1
ATOM 705 N N . SER A 1 91 ? 13.773 -12.391 0.736 1 97.06 91 SER A N 1
ATOM 706 C CA . SER A 1 91 ? 14.875 -13.195 1.259 1 97.06 91 SER A CA 1
ATOM 707 C C . SER A 1 91 ? 14.57 -14.688 1.151 1 97.06 91 SER A C 1
ATOM 709 O O . SER A 1 91 ? 13.422 -15.07 0.896 1 97.06 91 SER A O 1
ATOM 711 N N . GLY A 1 92 ? 15.633 -15.445 1.265 1 96.19 92 GLY A N 1
ATOM 712 C CA . GLY A 1 92 ? 15.523 -16.891 1.314 1 96.19 92 GLY A CA 1
ATOM 713 C C . GLY A 1 92 ? 16.359 -17.516 2.424 1 96.19 92 GLY A C 1
ATOM 714 O O . GLY A 1 92 ? 17.5 -17.125 2.641 1 96.19 92 GLY A O 1
ATOM 715 N N . THR A 1 93 ? 15.719 -18.281 3.184 1 96.31 93 THR A N 1
ATOM 716 C CA . THR A 1 93 ? 16.391 -19.109 4.188 1 96.31 93 THR A CA 1
ATOM 717 C C . THR A 1 93 ? 15.984 -20.562 4.055 1 96.31 93 THR A C 1
ATOM 719 O O . THR A 1 93 ? 15.148 -20.906 3.215 1 96.31 93 THR A O 1
ATOM 722 N N . GLU A 1 94 ? 16.547 -21.375 4.848 1 95.81 94 GLU A N 1
ATOM 723 C CA . GLU A 1 94 ? 16.203 -22.797 4.812 1 95.81 94 GLU A CA 1
ATOM 724 C C . GLU A 1 94 ? 14.734 -23.016 5.133 1 95.81 94 GLU A C 1
ATOM 726 O O . GLU A 1 94 ? 14.18 -24.078 4.844 1 95.81 94 GLU A O 1
ATOM 731 N N . HIS A 1 95 ? 14.102 -21.984 5.695 1 96.94 95 HIS A N 1
ATOM 732 C CA . HIS A 1 95 ? 12.711 -22.109 6.098 1 96.94 95 HIS A CA 1
ATOM 733 C C . HIS A 1 95 ? 11.773 -21.703 4.965 1 96.94 95 HIS A C 1
ATOM 735 O O . HIS A 1 95 ? 10.547 -21.844 5.086 1 96.94 95 HIS A O 1
ATOM 741 N N . GLY A 1 96 ? 12.359 -21.219 3.863 1 98.06 96 GLY A N 1
ATOM 742 C CA . GLY A 1 96 ? 11.539 -20.875 2.717 1 98.06 96 GLY A CA 1
ATOM 743 C C . GLY A 1 96 ? 11.891 -19.516 2.121 1 98.06 96 GLY A C 1
ATOM 744 O O . GLY A 1 96 ? 12.953 -18.969 2.414 1 98.06 96 GLY A O 1
ATOM 745 N N . ILE A 1 97 ? 11.062 -19.125 1.284 1 98.44 97 ILE A N 1
ATOM 746 C CA . ILE A 1 97 ? 11.266 -17.859 0.578 1 98.44 97 ILE A CA 1
ATOM 747 C C . ILE A 1 97 ? 10.289 -16.812 1.113 1 98.44 97 ILE A C 1
ATOM 749 O O . ILE A 1 97 ? 9.078 -17.047 1.152 1 98.44 97 ILE A O 1
ATOM 753 N N . LYS A 1 98 ? 10.82 -15.727 1.562 1 98.5 98 LYS A N 1
ATOM 754 C CA . LYS A 1 98 ? 10 -14.594 1.99 1 98.5 98 LYS A CA 1
ATOM 755 C C . LYS A 1 98 ? 9.695 -13.664 0.819 1 98.5 98 LYS A C 1
ATOM 757 O O . LYS A 1 98 ? 10.586 -13.328 0.036 1 98.5 98 LYS A O 1
ATOM 762 N N . ILE A 1 99 ? 8.453 -13.328 0.722 1 98.19 99 ILE A N 1
ATOM 763 C CA . ILE A 1 99 ? 7.98 -12.5 -0.383 1 98.19 99 ILE A CA 1
ATOM 764 C C . ILE A 1 99 ? 7.301 -11.242 0.165 1 98.19 99 ILE A C 1
ATOM 766 O O . ILE A 1 99 ? 6.695 -11.281 1.238 1 98.19 99 ILE A O 1
ATOM 770 N N . GLY A 1 100 ? 7.453 -10.172 -0.555 1 96.31 100 GLY A N 1
ATOM 771 C CA . GLY A 1 100 ? 6.77 -8.938 -0.198 1 96.31 100 GLY A CA 1
ATOM 772 C C . GLY A 1 100 ? 6.109 -8.258 -1.382 1 96.31 100 GLY A C 1
ATOM 773 O O . GLY A 1 100 ? 6.52 -8.461 -2.527 1 96.31 100 GLY A O 1
ATOM 774 N N . VAL A 1 101 ? 5.066 -7.527 -1.07 1 93.12 101 VAL A N 1
ATOM 775 C CA . VAL A 1 101 ? 4.543 -6.508 -1.973 1 93.12 101 VAL A CA 1
ATOM 776 C C . VAL A 1 101 ? 4.801 -5.121 -1.387 1 93.12 101 VAL A C 1
ATOM 778 O O . VAL A 1 101 ? 5.473 -4.988 -0.36 1 93.12 101 VAL A O 1
ATOM 781 N N . GLU A 1 102 ? 4.422 -4.129 -1.981 1 89.19 102 GLU A N 1
ATOM 782 C CA . GLU A 1 102 ? 4.812 -2.768 -1.632 1 89.19 102 GLU A CA 1
ATOM 783 C C . GLU A 1 102 ? 4.402 -2.424 -0.203 1 89.19 102 GLU A C 1
ATOM 785 O O . GLU A 1 102 ? 5.102 -1.68 0.487 1 89.19 102 GLU A O 1
ATOM 790 N N . PHE A 1 103 ? 3.326 -2.928 0.269 1 92.25 103 PHE A N 1
ATOM 791 C CA . PHE A 1 103 ? 2.783 -2.469 1.543 1 92.25 103 PHE A CA 1
ATOM 792 C C . PHE A 1 103 ? 2.652 -3.629 2.523 1 92.25 103 PHE A C 1
ATOM 794 O O . PHE A 1 103 ? 2.221 -3.439 3.662 1 92.25 103 PHE A O 1
ATOM 801 N N . PHE A 1 104 ? 3.096 -4.793 2.164 1 95.94 104 PHE A N 1
ATOM 802 C CA . PHE A 1 104 ? 2.908 -5.992 2.975 1 95.94 104 PHE A CA 1
ATOM 803 C C . PHE A 1 104 ? 4.043 -6.98 2.748 1 95.94 104 PHE A C 1
ATOM 805 O O . PHE A 1 104 ? 4.305 -7.387 1.613 1 95.94 104 PHE A O 1
ATOM 812 N N . ASN A 1 105 ? 4.668 -7.516 3.848 1 96.12 105 ASN A N 1
ATOM 813 C CA . ASN A 1 105 ? 5.883 -8.297 3.662 1 96.12 105 ASN A CA 1
ATOM 814 C C . ASN A 1 105 ? 5.801 -9.641 4.379 1 96.12 105 ASN A C 1
ATOM 816 O O . ASN A 1 105 ? 6.754 -10.422 4.359 1 96.12 105 ASN A O 1
ATOM 820 N N . ASP A 1 106 ? 4.707 -9.922 4.984 1 97.25 106 ASP A N 1
ATOM 821 C CA . ASP A 1 106 ? 4.594 -11.148 5.766 1 97.25 106 ASP A CA 1
ATOM 822 C C . ASP A 1 106 ? 4.008 -12.281 4.926 1 97.25 106 ASP A C 1
ATOM 824 O O . ASP A 1 106 ? 2.992 -12.875 5.297 1 97.25 106 ASP A O 1
ATOM 828 N N . ILE A 1 107 ? 4.754 -12.586 3.855 1 98.19 107 ILE A N 1
ATOM 829 C CA . ILE A 1 107 ? 4.391 -13.672 2.951 1 98.19 107 ILE A CA 1
ATOM 830 C C . ILE A 1 107 ? 5.531 -14.68 2.881 1 98.19 107 ILE A C 1
ATOM 832 O O . ILE A 1 107 ? 6.68 -14.32 2.607 1 98.19 107 ILE A O 1
ATOM 836 N N . LEU A 1 108 ? 5.188 -15.938 3.111 1 98.62 108 LEU A N 1
ATOM 837 C CA . LEU A 1 108 ? 6.195 -16.984 3.115 1 98.62 108 LEU A CA 1
ATOM 838 C C . LEU A 1 108 ? 5.777 -18.141 2.211 1 98.62 108 LEU A C 1
ATOM 840 O O . LEU A 1 108 ? 4.613 -18.562 2.229 1 98.62 108 LEU A O 1
ATOM 844 N N . VAL A 1 109 ? 6.664 -18.594 1.435 1 98.69 109 VAL A N 1
ATOM 845 C CA . VAL A 1 109 ? 6.523 -19.875 0.749 1 98.69 109 VAL A CA 1
ATOM 846 C C . VAL A 1 109 ? 7.449 -20.906 1.386 1 98.69 109 VAL A C 1
ATOM 848 O O . VAL A 1 109 ? 8.664 -20.875 1.169 1 98.69 109 VAL A O 1
ATOM 851 N N . PRO A 1 110 ? 6.938 -21.766 2.117 1 98.44 110 PRO A N 1
ATOM 852 C CA . PRO A 1 110 ? 7.793 -22.766 2.771 1 98.44 110 PRO A CA 1
ATOM 853 C C . PRO A 1 110 ? 8.344 -23.812 1.797 1 98.44 110 PRO A C 1
ATOM 855 O O . PRO A 1 110 ? 7.828 -23.953 0.687 1 98.44 110 PRO A O 1
ATOM 858 N N . PRO A 1 111 ? 9.352 -24.484 2.176 1 97.56 111 PRO A N 1
ATOM 859 C CA . PRO A 1 111 ? 10.039 -25.438 1.288 1 97.56 111 PRO A CA 1
ATOM 860 C C . PRO A 1 111 ? 9.094 -26.469 0.674 1 97.56 111 PRO A C 1
ATOM 862 O O . PRO A 1 111 ? 9.203 -26.781 -0.512 1 97.56 111 PRO A O 1
ATOM 865 N N . ASN A 1 112 ? 8.156 -26.969 1.458 1 97.19 112 ASN A N 1
ATOM 866 C CA . ASN A 1 112 ? 7.285 -28.031 1 1 97.19 112 ASN A CA 1
ATOM 867 C C . ASN A 1 112 ? 6.25 -27.531 0 1 97.19 112 ASN A C 1
ATOM 869 O O . ASN A 1 112 ? 5.523 -28.328 -0.604 1 97.19 112 ASN A O 1
ATOM 873 N N . LEU A 1 113 ? 6.148 -26.219 -0.148 1 97.94 113 LEU A N 1
ATOM 874 C CA . LEU A 1 113 ? 5.184 -25.641 -1.081 1 97.94 113 LEU A CA 1
ATOM 875 C C . LEU A 1 113 ? 5.891 -24.984 -2.258 1 97.94 113 LEU A C 1
ATOM 877 O O . LEU A 1 113 ? 5.273 -24.219 -3.008 1 97.94 113 LEU A O 1
ATOM 881 N N . LEU A 1 114 ? 7.133 -25.234 -2.326 1 96.69 114 LEU A N 1
ATOM 882 C CA . LEU A 1 114 ? 7.902 -24.859 -3.51 1 96.69 114 LEU A CA 1
ATOM 883 C C . LEU A 1 114 ? 7.828 -25.953 -4.566 1 96.69 114 LEU A C 1
ATOM 885 O O . LEU A 1 114 ? 7.227 -27.016 -4.336 1 96.69 114 LEU A O 1
ATOM 889 N N . LEU A 1 115 ? 8.344 -25.609 -5.75 1 92.38 115 LEU A N 1
ATOM 890 C CA . LEU A 1 115 ? 8.359 -26.578 -6.836 1 92.38 115 LEU A CA 1
ATOM 891 C C . LEU A 1 115 ? 9.086 -27.859 -6.414 1 92.38 115 LEU A C 1
ATOM 893 O O . LEU A 1 115 ? 10.031 -27.797 -5.625 1 92.38 115 LEU A O 1
ATOM 897 N N . ASP A 1 116 ? 8.648 -28.906 -6.969 1 89.12 116 ASP A N 1
ATOM 898 C CA . ASP A 1 116 ? 9.297 -30.172 -6.66 1 89.12 116 ASP A CA 1
ATOM 899 C C . ASP A 1 116 ? 10.766 -30.156 -7.07 1 89.12 116 ASP A C 1
ATOM 901 O O . ASP A 1 116 ? 11.102 -29.781 -8.195 1 89.12 116 ASP A O 1
ATOM 905 N N . GLY A 1 117 ? 11.586 -30.516 -6.141 1 89 117 GLY A N 1
ATOM 906 C CA . GLY A 1 117 ? 13.008 -30.578 -6.434 1 89 117 GLY A CA 1
ATOM 907 C C . GLY A 1 117 ? 13.75 -29.312 -6.043 1 89 117 GLY A C 1
ATOM 908 O O . GLY A 1 11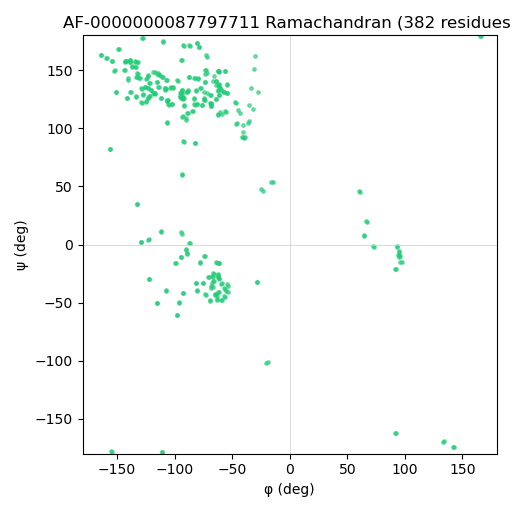7 ? 14.969 -29.234 -6.176 1 89 117 GLY A O 1
ATOM 909 N N . ALA A 1 118 ? 12.984 -28.359 -5.633 1 94.06 118 ALA A N 1
ATOM 910 C CA . ALA A 1 118 ? 13.641 -27.141 -5.164 1 94.06 118 ALA A CA 1
ATOM 911 C C . ALA A 1 118 ? 14.477 -27.422 -3.914 1 94.06 118 ALA A C 1
ATOM 913 O O . ALA A 1 118 ? 14.07 -28.203 -3.051 1 94.06 118 ALA A O 1
ATOM 914 N N . ARG A 1 119 ? 15.656 -26.797 -3.822 1 95.44 119 ARG A N 1
ATOM 915 C CA . ARG A 1 119 ? 16.516 -26.969 -2.662 1 95.44 119 ARG A CA 1
ATOM 916 C C . ARG A 1 119 ? 17.219 -25.656 -2.305 1 95.44 119 ARG A C 1
ATOM 918 O O . ARG A 1 119 ? 17.422 -24.797 -3.164 1 95.44 119 ARG A O 1
ATOM 925 N N . PHE A 1 120 ? 17.625 -25.578 -1.117 1 97 120 PHE A N 1
ATOM 926 C CA . PHE A 1 120 ? 18.344 -24.406 -0.645 1 97 120 PHE A CA 1
ATOM 927 C C . PHE A 1 120 ? 19.844 -24.609 -0.784 1 97 120 PHE A C 1
ATOM 929 O O . PHE A 1 120 ? 20.391 -25.625 -0.316 1 97 120 PHE A O 1
ATOM 936 N N . ASP A 1 121 ? 20.438 -23.688 -1.449 1 95.88 121 ASP A N 1
ATOM 937 C CA . ASP A 1 121 ? 21.891 -23.703 -1.567 1 95.88 121 ASP A CA 1
ATOM 938 C C . ASP A 1 121 ? 22.547 -22.922 -0.427 1 95.88 121 ASP A C 1
ATOM 940 O O . ASP A 1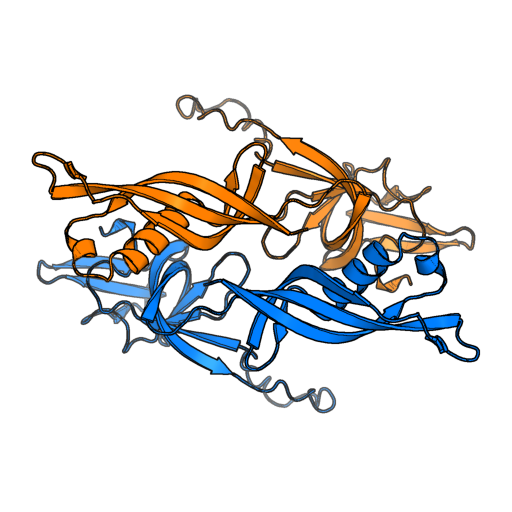 121 ? 22.547 -21.688 -0.436 1 95.88 121 ASP A O 1
ATOM 944 N N . TYR A 1 122 ? 23.141 -23.594 0.481 1 94.25 122 TYR A N 1
ATOM 945 C CA . TYR A 1 122 ? 23.703 -22.984 1.686 1 94.25 122 TYR A CA 1
ATOM 946 C C . TYR A 1 122 ? 24.922 -22.141 1.354 1 94.25 122 TYR A C 1
ATOM 948 O O . TYR A 1 122 ? 25.203 -21.156 2.041 1 94.25 122 TYR A O 1
ATOM 956 N N . ALA A 1 123 ? 25.547 -22.469 0.399 1 93.56 123 ALA A N 1
ATOM 957 C CA . ALA A 1 123 ? 26.75 -21.719 0.018 1 93.56 123 ALA A CA 1
ATOM 958 C C . ALA A 1 123 ? 26.391 -20.328 -0.501 1 93.56 123 ALA A C 1
ATOM 960 O O . ALA A 1 123 ? 26.938 -19.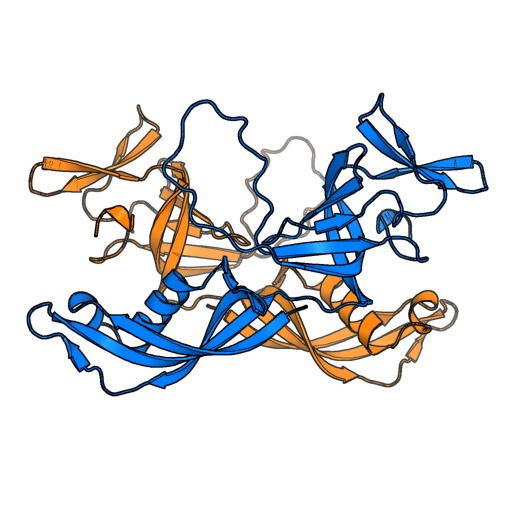328 -0.038 1 93.56 123 ALA A O 1
ATOM 961 N N . ASP A 1 124 ? 25.422 -20.328 -1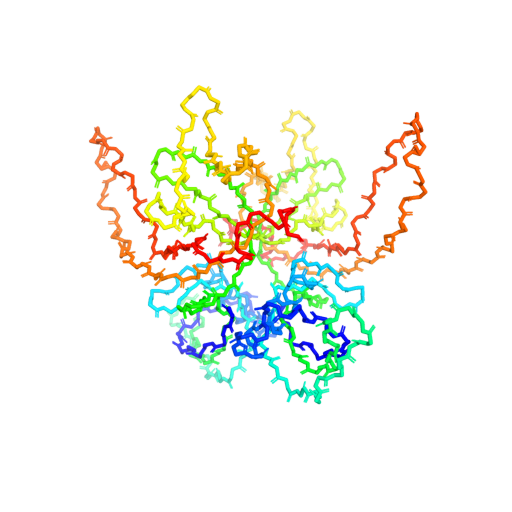.398 1 91.44 124 ASP A N 1
ATOM 962 C CA . ASP A 1 124 ? 25.031 -19.062 -2.016 1 91.44 124 ASP A CA 1
ATOM 963 C C . ASP A 1 124 ? 23.859 -18.422 -1.279 1 91.44 124 ASP A C 1
ATOM 965 O O . ASP A 1 124 ? 23.453 -17.312 -1.59 1 91.44 124 ASP A O 1
ATOM 969 N N . GLN A 1 125 ? 23.25 -19.172 -0.377 1 93.44 125 GLN A N 1
ATOM 970 C CA . GLN A 1 125 ? 22.125 -18.703 0.427 1 93.44 125 GLN A CA 1
ATOM 971 C C . GLN A 1 125 ? 20.953 -18.297 -0.456 1 93.44 125 GLN A C 1
ATOM 973 O O . GLN A 1 125 ? 20.391 -17.219 -0.303 1 93.44 125 GLN A O 1
ATOM 978 N N . VAL A 1 126 ? 20.703 -19.172 -1.37 1 95.88 126 VAL A N 1
ATOM 979 C CA . VAL A 1 126 ? 19.609 -18.938 -2.312 1 95.88 126 VAL A CA 1
ATOM 980 C C . VAL A 1 126 ? 18.922 -20.266 -2.631 1 95.88 126 VAL A C 1
ATOM 982 O O . VAL A 1 126 ? 19.547 -21.328 -2.611 1 95.88 126 VAL A O 1
ATOM 985 N N . TRP A 1 127 ? 17.672 -20.188 -2.922 1 97.19 127 TRP A N 1
ATOM 986 C CA . TRP A 1 127 ? 16.938 -21.375 -3.369 1 97.19 127 TRP A CA 1
ATOM 987 C C . TRP A 1 127 ? 17.141 -21.609 -4.863 1 97.19 127 TRP A C 1
ATOM 989 O O . TRP A 1 127 ? 17.172 -20.656 -5.648 1 97.19 127 TRP A O 1
ATOM 999 N N . ILE A 1 128 ? 17.219 -22.891 -5.164 1 96.25 128 ILE A N 1
ATOM 1000 C CA . ILE A 1 128 ? 17.438 -23.25 -6.562 1 96.25 128 ILE A CA 1
ATOM 1001 C C . ILE A 1 128 ? 16.453 -24.359 -6.965 1 96.25 128 ILE A C 1
ATOM 1003 O O . ILE A 1 128 ? 16.016 -25.141 -6.121 1 96.25 128 ILE A O 1
ATOM 1007 N N . TRP A 1 129 ? 16.062 -24.234 -8.172 1 93.81 129 TRP A N 1
ATOM 1008 C CA . TRP A 1 129 ? 15.25 -25.281 -8.781 1 93.81 129 TRP A CA 1
ATOM 1009 C C . TRP A 1 129 ? 15.906 -25.812 -10.055 1 93.81 129 TRP A C 1
ATOM 1011 O O . TRP A 1 129 ? 16.344 -25.031 -10.898 1 93.81 129 TRP A O 1
ATOM 1021 N N . GLU A 1 130 ? 16.062 -27.109 -10.055 1 88.19 130 GLU A N 1
ATOM 1022 C CA . GLU A 1 130 ? 16.641 -27.766 -11.234 1 88.19 130 GLU A CA 1
ATOM 1023 C C . GLU A 1 130 ? 15.57 -28.5 -12.031 1 88.19 130 GLU A C 1
ATOM 1025 O O . GLU A 1 130 ? 14.836 -29.328 -11.477 1 88.19 130 GLU A O 1
ATOM 1030 N N . ASN A 1 131 ? 15.523 -28.109 -13.289 1 82 131 ASN A N 1
ATOM 1031 C CA . ASN A 1 131 ? 14.555 -28.812 -14.125 1 82 131 ASN A CA 1
ATOM 1032 C C . ASN A 1 131 ? 15.078 -30.156 -14.594 1 82 131 ASN A C 1
ATOM 1034 O O . ASN A 1 131 ? 16.25 -30.484 -14.383 1 82 131 ASN A O 1
ATOM 1038 N N . ASP A 1 132 ? 14.227 -30.953 -15.266 1 80.81 132 ASP A N 1
ATOM 1039 C CA . ASP A 1 132 ? 14.547 -32.312 -15.688 1 80.81 132 ASP A CA 1
ATOM 1040 C C . ASP A 1 132 ? 15.711 -32.312 -16.672 1 80.81 132 ASP A C 1
ATOM 1042 O O . ASP A 1 132 ? 16.438 -33.312 -16.781 1 80.81 132 ASP A O 1
ATOM 1046 N N . ASP A 1 133 ? 15.938 -31.219 -17.422 1 83.31 133 ASP A N 1
ATOM 1047 C CA . ASP A 1 133 ? 16.984 -31.156 -18.438 1 83.31 133 ASP A CA 1
ATOM 1048 C C . ASP A 1 133 ? 18.312 -30.734 -17.828 1 83.31 133 ASP A C 1
ATOM 1050 O O . ASP A 1 133 ? 19.312 -30.594 -18.547 1 83.31 133 ASP A O 1
ATOM 1054 N N . GLY A 1 134 ? 18.344 -30.516 -16.547 1 79.44 134 GLY A N 1
ATOM 1055 C CA . GLY A 1 134 ? 19.594 -30.172 -15.867 1 79.44 134 GLY A CA 1
ATOM 1056 C C . GLY A 1 134 ? 19.812 -28.672 -15.75 1 79.44 134 GLY A C 1
ATOM 1057 O O . GLY A 1 134 ? 20.844 -28.234 -15.234 1 79.44 134 GLY A O 1
ATOM 1058 N N . SER A 1 135 ? 18.875 -27.875 -16.312 1 88.19 135 SER A N 1
ATOM 1059 C CA . SER A 1 135 ? 19 -26.422 -16.172 1 88.19 135 SER A CA 1
ATOM 1060 C C . SER A 1 135 ? 18.688 -25.969 -14.75 1 88.19 135 SER A C 1
ATOM 1062 O O . SER A 1 135 ? 17.734 -26.453 -14.141 1 88.19 135 SER A O 1
ATOM 1064 N N . THR A 1 136 ? 19.609 -25.156 -14.211 1 90.5 136 THR A N 1
ATOM 1065 C CA . THR A 1 136 ? 19.438 -24.656 -12.852 1 90.5 136 THR A CA 1
ATOM 1066 C C . THR A 1 136 ? 18.781 -23.266 -12.867 1 90.5 136 THR A C 1
ATOM 1068 O O . THR A 1 136 ? 19.234 -22.375 -13.594 1 90.5 136 THR A O 1
ATOM 1071 N N . PHE A 1 137 ? 17.688 -23.141 -12.094 1 93 137 PHE A N 1
ATOM 1072 C CA . PHE A 1 137 ? 16.969 -21.875 -11.961 1 93 137 PHE A CA 1
ATOM 1073 C C . PHE A 1 137 ? 17.094 -21.328 -10.547 1 93 137 PHE A C 1
ATOM 1075 O O . PHE A 1 137 ? 16.969 -22.078 -9.578 1 93 137 PHE A O 1
ATOM 1082 N N . TYR A 1 138 ? 17.359 -20.047 -10.43 1 95.12 138 TYR A N 1
ATOM 1083 C CA . TYR A 1 138 ? 17.594 -19.438 -9.133 1 95.12 138 TYR A CA 1
ATOM 1084 C C . TYR A 1 138 ? 16.422 -18.578 -8.703 1 95.12 138 TYR A C 1
ATOM 1086 O O . TYR A 1 138 ? 15.828 -17.875 -9.523 1 95.12 138 TYR A O 1
ATOM 1094 N N . PHE A 1 139 ? 16.109 -18.625 -7.445 1 96.94 139 PHE A N 1
ATOM 1095 C CA . PHE A 1 139 ? 15.211 -17.672 -6.816 1 96.94 139 PHE A CA 1
ATOM 1096 C C . PHE A 1 139 ? 15.984 -16.484 -6.238 1 96.94 139 PHE A C 1
ATOM 1098 O O . PHE A 1 139 ? 16.234 -16.438 -5.031 1 96.94 139 PHE A O 1
ATOM 1105 N N . ASP A 1 140 ? 16.172 -15.547 -7.008 1 95.94 140 ASP A N 1
ATOM 1106 C CA . ASP A 1 140 ? 17.047 -14.438 -6.609 1 95.94 140 ASP A CA 1
ATOM 1107 C C . ASP A 1 140 ? 16.266 -13.375 -5.848 1 95.94 140 ASP A C 1
ATOM 1109 O O . ASP A 1 140 ? 15.125 -13.062 -6.199 1 95.94 140 ASP A O 1
ATOM 1113 N N . VAL A 1 141 ? 16.969 -12.828 -4.883 1 95.69 141 VAL A N 1
ATOM 1114 C CA . VAL A 1 141 ? 16.375 -11.719 -4.145 1 95.69 141 VAL A CA 1
ATOM 1115 C C . VAL A 1 141 ? 16.094 -10.555 -5.098 1 95.69 141 VAL A C 1
ATOM 1117 O O . VAL A 1 141 ? 16.922 -10.234 -5.961 1 95.69 141 VAL A O 1
ATOM 1120 N N . GLY A 1 142 ? 14.938 -9.977 -4.969 1 95.62 142 GLY A N 1
ATOM 1121 C CA . GLY A 1 142 ? 14.562 -8.852 -5.816 1 95.62 142 GLY A CA 1
ATOM 1122 C C . GLY A 1 142 ? 13.773 -9.266 -7.039 1 95.62 142 GLY A C 1
ATOM 1123 O O . GLY A 1 142 ? 13.203 -8.422 -7.734 1 95.62 142 GLY A O 1
ATOM 1124 N N . GLU A 1 143 ? 13.672 -10.523 -7.293 1 95.75 143 GLU A N 1
ATOM 1125 C CA . GLU A 1 143 ? 12.945 -11.008 -8.469 1 95.75 143 GLU A CA 1
ATOM 1126 C C . GLU A 1 143 ? 11.438 -11.016 -8.219 1 95.75 143 GLU A C 1
ATOM 1128 O O . GLU A 1 143 ? 10.984 -11.336 -7.117 1 95.75 143 GLU A O 1
ATOM 1133 N N . VAL A 1 144 ? 10.719 -10.656 -9.289 1 93.88 144 VAL A N 1
ATOM 1134 C CA . VAL A 1 144 ? 9.266 -10.695 -9.219 1 93.88 144 VAL A CA 1
ATOM 1135 C C . VAL A 1 144 ? 8.773 -12.117 -9.445 1 93.88 144 VAL A C 1
ATOM 1137 O O . VAL A 1 144 ? 9.219 -12.797 -10.375 1 93.88 144 VAL A O 1
ATOM 1140 N N . VAL A 1 145 ? 7.863 -12.562 -8.578 1 95.69 145 VAL A N 1
ATOM 1141 C CA . VAL A 1 145 ? 7.395 -13.945 -8.656 1 95.69 145 VAL A CA 1
ATOM 1142 C C . VAL A 1 145 ? 5.867 -13.969 -8.586 1 95.69 145 VAL A C 1
ATOM 1144 O O . VAL A 1 145 ? 5.246 -13.039 -8.062 1 95.69 145 VAL A O 1
ATOM 1147 N N . ARG A 1 146 ? 5.297 -15.062 -9.117 1 92.88 146 ARG A N 1
ATOM 1148 C CA . ARG A 1 146 ? 3.895 -15.422 -8.922 1 92.88 146 ARG A CA 1
ATOM 1149 C C . ARG A 1 146 ? 3.746 -16.516 -7.871 1 92.88 146 ARG A C 1
ATOM 1151 O O . ARG A 1 146 ? 4.523 -17.469 -7.852 1 92.88 146 ARG A O 1
ATOM 1158 N N . LEU A 1 147 ? 2.822 -16.312 -7.027 1 95.69 147 LEU A N 1
ATOM 1159 C CA . LEU A 1 147 ? 2.527 -17.328 -6.031 1 95.69 147 LEU A CA 1
ATOM 1160 C C . LEU A 1 147 ? 1.022 -17.484 -5.836 1 95.69 147 LEU A C 1
ATOM 1162 O O . LEU A 1 147 ? 0.254 -16.578 -6.16 1 95.69 147 LEU A O 1
ATOM 1166 N N . ARG A 1 148 ? 0.666 -18.609 -5.363 1 93.75 148 ARG A N 1
ATOM 1167 C CA . ARG A 1 148 ? -0.728 -18.859 -5.012 1 93.75 148 ARG A CA 1
ATOM 1168 C C . ARG A 1 148 ? -0.93 -18.797 -3.502 1 93.75 148 ARG A C 1
ATOM 1170 O O . ARG A 1 148 ? -0.131 -19.359 -2.742 1 93.75 148 ARG A O 1
ATOM 1177 N N . VAL A 1 149 ? -1.979 -18.141 -3.068 1 95.88 149 VAL A N 1
ATOM 1178 C CA . VAL A 1 149 ? -2.285 -18.062 -1.643 1 95.88 149 VAL A CA 1
ATOM 1179 C C . VAL A 1 149 ? -2.836 -19.391 -1.155 1 95.88 149 VAL A C 1
ATOM 1181 O O . VAL A 1 149 ? -3.82 -19.906 -1.696 1 95.88 149 VAL A O 1
ATOM 1184 N N . GLU A 1 150 ? -2.18 -19.938 -0.125 1 97.69 150 GLU A N 1
ATOM 1185 C CA . GLU A 1 150 ? -2.611 -21.234 0.39 1 97.69 150 GLU A CA 1
ATOM 1186 C C . GLU A 1 150 ? -3.309 -21.078 1.739 1 97.69 150 GLU A C 1
ATOM 1188 O O . GLU A 1 150 ? -4.25 -21.812 2.041 1 97.69 150 GLU A O 1
ATOM 1193 N N . MET A 1 151 ? -2.74 -20.188 2.545 1 97.62 151 MET A N 1
ATOM 1194 C CA . MET A 1 151 ? -3.268 -20.031 3.898 1 97.62 151 MET A CA 1
ATOM 1195 C C . MET A 1 151 ? -3.037 -18.625 4.418 1 97.62 151 MET A C 1
ATOM 1197 O O . MET A 1 151 ? -2.1 -17.938 3.994 1 97.62 151 MET A O 1
ATOM 1201 N N . GLU A 1 152 ? -3.912 -18.25 5.234 1 97.25 152 GLU A N 1
ATOM 1202 C CA . GLU A 1 152 ? -3.701 -17.047 6.043 1 97.25 152 GLU A CA 1
ATOM 1203 C C . GLU A 1 152 ? -3.508 -17.406 7.516 1 97.25 152 GLU A C 1
ATOM 1205 O O . GLU A 1 152 ? -4.105 -18.359 8.016 1 97.25 152 GLU A O 1
ATOM 1210 N N . GLU A 1 153 ? -2.652 -16.672 8.203 1 97.25 153 GLU A N 1
ATOM 1211 C CA . GLU A 1 153 ? -2.414 -16.891 9.625 1 97.25 153 GLU A CA 1
ATOM 1212 C C . GLU A 1 153 ? -2.627 -15.602 10.422 1 97.25 153 GLU A C 1
ATOM 1214 O O . GLU A 1 153 ? -2.191 -14.531 10.008 1 97.25 153 GLU A O 1
ATOM 1219 N N . TRP A 1 154 ? -3.322 -15.797 11.547 1 96.62 154 TRP A N 1
ATOM 1220 C CA . TRP A 1 154 ? -3.602 -14.695 12.469 1 96.62 154 TRP A CA 1
ATOM 1221 C C . TRP A 1 154 ? -2.979 -14.961 13.836 1 96.62 154 TRP A C 1
ATOM 1223 O O . TRP A 1 154 ? -3.086 -16.062 14.375 1 96.62 154 TRP A O 1
ATOM 1233 N N . HIS A 1 155 ? -2.271 -13.961 14.32 1 93.94 155 HIS A N 1
ATOM 1234 C CA . HIS A 1 155 ? -1.698 -14.07 15.656 1 93.94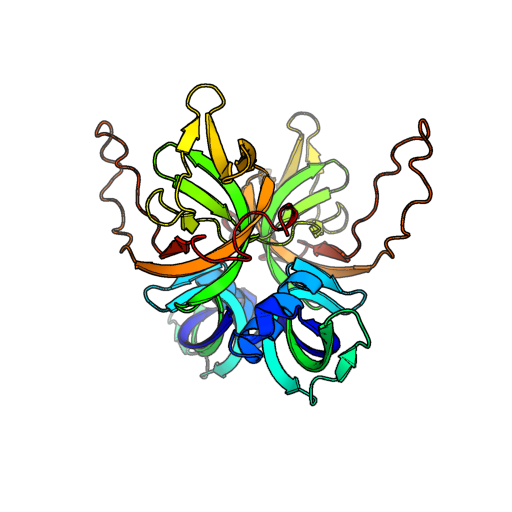 155 HIS A CA 1
ATOM 1235 C C . HIS A 1 155 ? -2.045 -12.859 16.516 1 93.94 155 HIS A C 1
ATOM 1237 O O . HIS A 1 155 ? -1.769 -11.719 16.125 1 93.94 155 HIS A O 1
ATOM 1243 N N . ASP A 1 156 ? -2.693 -13.078 17.641 1 85.5 156 ASP A N 1
ATOM 1244 C CA . ASP A 1 156 ? -3.053 -12.008 18.562 1 85.5 156 ASP A CA 1
ATOM 1245 C C . ASP A 1 156 ? -1.806 -11.336 19.141 1 85.5 156 ASP A C 1
ATOM 1247 O O . ASP A 1 156 ? -0.847 -12.008 19.516 1 85.5 156 ASP A O 1
ATOM 1251 N N . GLN A 1 157 ? -1.803 -10.062 18.953 1 76.69 157 GLN A N 1
ATOM 1252 C CA . GLN A 1 157 ? -0.667 -9.328 19.5 1 76.69 157 GLN A CA 1
ATOM 1253 C C . GLN A 1 157 ? -0.866 -9.023 20.984 1 76.69 157 GLN A C 1
ATOM 1255 O O . GLN A 1 157 ? -1.905 -8.492 21.375 1 76.69 157 GLN A O 1
ATOM 1260 N N . ILE A 1 158 ? -0.477 -9.938 21.844 1 63.31 158 ILE A N 1
ATOM 1261 C CA . ILE A 1 158 ? -0.583 -9.68 23.281 1 63.31 158 ILE A CA 1
ATOM 1262 C C . ILE A 1 158 ? 0.294 -8.484 23.656 1 63.31 158 ILE A C 1
ATOM 1264 O O . ILE A 1 158 ? 1.466 -8.43 23.281 1 63.31 158 ILE A O 1
ATOM 1268 N N . PRO A 1 159 ? -0.359 -7.465 24.016 1 55.81 159 PRO A N 1
ATOM 1269 C CA . PRO A 1 159 ? 0.491 -6.375 24.516 1 55.81 159 PRO A CA 1
ATOM 1270 C C . PRO A 1 159 ? 1.64 -6.871 25.391 1 55.81 159 PRO A C 1
ATOM 1272 O O . PRO A 1 159 ? 1.479 -7.84 26.141 1 55.81 159 PRO A O 1
ATOM 1275 N N . ASN A 1 160 ? 2.834 -6.91 24.844 1 49.91 160 ASN A N 1
ATOM 1276 C CA . ASN A 1 160 ? 3.955 -7.332 25.672 1 49.91 160 ASN A CA 1
ATOM 1277 C C . ASN A 1 160 ? 3.75 -6.93 27.141 1 49.91 160 ASN A C 1
ATOM 1279 O O . ASN A 1 160 ? 3.285 -5.828 27.422 1 49.91 160 ASN A O 1
ATOM 1283 N N . ALA A 1 161 ? 3.639 -7.906 28.172 1 46.31 161 ALA A N 1
ATOM 1284 C CA . ALA A 1 161 ? 4.102 -7.594 29.516 1 46.31 161 ALA A CA 1
ATOM 1285 C C . ALA A 1 161 ? 5.281 -6.625 29.484 1 46.31 161 ALA A C 1
ATOM 1287 O O . ALA A 1 161 ? 6.008 -6.559 28.484 1 46.31 161 ALA A O 1
ATOM 1288 N N . PRO A 1 162 ? 5.527 -5.73 30.516 1 43.16 162 PRO A N 1
ATOM 1289 C CA . PRO A 1 162 ? 6.758 -4.945 30.594 1 43.16 162 PRO A CA 1
ATOM 1290 C C . PRO A 1 162 ? 7.941 -5.633 29.922 1 43.16 162 PRO A C 1
ATOM 1292 O O . PRO A 1 162 ? 7.961 -6.863 29.797 1 43.16 162 PRO A O 1
ATOM 1295 N N . ASP A 1 163 ? 8.688 -4.875 29.047 1 43.16 163 ASP A N 1
ATOM 1296 C CA . ASP A 1 163 ? 9.984 -5.316 28.547 1 43.16 163 ASP A CA 1
ATOM 1297 C C . ASP A 1 163 ? 10.633 -6.297 29.531 1 43.16 163 ASP A C 1
ATOM 1299 O O . ASP A 1 163 ? 11.195 -5.887 30.547 1 43.16 163 ASP A O 1
ATOM 1303 N N . LEU A 1 164 ? 10.109 -7.34 30.109 1 42.19 164 LEU A N 1
ATOM 1304 C CA . LEU A 1 164 ? 11.125 -8.07 30.859 1 42.19 164 LEU A CA 1
ATOM 1305 C C . LEU A 1 164 ? 12.398 -8.234 30.047 1 42.19 164 LEU A C 1
ATOM 1307 O O . LEU A 1 164 ? 12.336 -8.453 28.828 1 42.19 164 LEU A O 1
ATOM 1311 N N . GLY A 1 165 ? 13.555 -7.574 30.562 1 39.34 165 GLY A N 1
ATOM 1312 C CA . GLY A 1 165 ? 14.945 -7.492 30.156 1 39.34 165 GLY A CA 1
ATOM 1313 C C . GLY A 1 165 ? 15.359 -8.609 29.203 1 39.34 165 GLY A C 1
ATOM 1314 O O . GLY A 1 165 ? 15.828 -8.352 28.094 1 39.34 165 GLY A O 1
ATOM 1315 N N . ASP A 1 166 ? 16.109 -9.688 29.875 1 39.53 166 ASP A N 1
ATOM 1316 C CA . ASP A 1 166 ? 17.062 -10.695 29.422 1 39.53 166 ASP A CA 1
ATOM 1317 C C . ASP A 1 166 ? 16.375 -11.719 28.516 1 39.53 166 ASP A C 1
ATOM 1319 O O . ASP A 1 166 ? 16.953 -12.766 28.203 1 39.53 166 ASP A O 1
ATOM 1323 N N . ALA A 1 167 ? 15.156 -11.984 28.781 1 37.94 167 ALA A N 1
ATOM 1324 C CA . ALA A 1 167 ? 14.766 -13.242 28.141 1 37.94 167 ALA A CA 1
ATOM 1325 C C . ALA A 1 167 ? 14.758 -13.117 26.625 1 37.94 167 ALA A C 1
ATOM 1327 O O . ALA A 1 167 ? 14.477 -12.047 26.078 1 37.94 167 ALA A O 1
ATOM 1328 N N . ALA A 1 168 ? 15.195 -14.094 25.922 1 39.66 168 ALA A N 1
ATOM 1329 C CA . ALA A 1 168 ? 15.414 -14.328 24.5 1 39.66 168 ALA A CA 1
ATOM 1330 C C . ALA A 1 168 ? 14.297 -13.711 23.672 1 39.66 168 ALA A C 1
ATOM 1332 O O . ALA A 1 168 ? 13.117 -13.953 23.922 1 39.66 168 ALA A O 1
ATOM 1333 N N . ALA A 1 169 ? 14.359 -12.445 23.141 1 42.62 169 ALA A N 1
ATOM 1334 C CA . ALA A 1 169 ? 13.547 -11.781 22.125 1 42.62 169 ALA A CA 1
ATOM 1335 C C . ALA A 1 169 ? 12.727 -12.789 21.328 1 42.62 169 ALA A C 1
ATOM 1337 O O . ALA A 1 169 ? 13.258 -13.484 20.469 1 42.62 169 ALA A O 1
ATOM 1338 N N . VAL A 1 170 ? 11.914 -13.68 21.938 1 48.69 170 VAL A N 1
ATOM 1339 C CA . VAL A 1 170 ? 11.047 -14.586 21.188 1 48.69 170 VAL A CA 1
ATOM 1340 C C . VAL A 1 170 ? 10.523 -13.875 19.938 1 48.69 170 VAL A C 1
ATOM 1342 O O . VAL A 1 170 ? 10.031 -12.75 20.016 1 48.69 170 VAL A O 1
ATOM 1345 N N . GLU A 1 171 ? 11.016 -14.219 18.766 1 59.59 171 GLU A N 1
ATOM 1346 C CA . GLU A 1 171 ? 10.648 -13.656 17.469 1 59.59 171 GLU A CA 1
ATOM 1347 C C . GLU A 1 171 ? 9.141 -13.453 17.359 1 59.59 171 GLU A C 1
ATOM 1349 O O . GLU A 1 171 ? 8.375 -14.414 17.422 1 59.59 171 GLU A O 1
ATOM 1354 N N . ARG A 1 172 ? 8.531 -12.391 17.656 1 74.44 172 ARG A N 1
ATOM 1355 C CA . ARG A 1 172 ? 7.109 -12.055 17.609 1 74.44 172 ARG A CA 1
ATOM 1356 C C . ARG A 1 172 ? 6.539 -12.273 16.203 1 74.44 172 ARG A C 1
ATOM 1358 O O . ARG A 1 172 ? 7.141 -11.859 15.211 1 74.44 172 ARG A O 1
ATOM 1365 N N . LYS A 1 173 ? 5.578 -13.297 16.203 1 88.75 173 LYS A N 1
ATOM 1366 C CA . LYS A 1 173 ? 4.859 -13.578 14.961 1 88.75 173 LYS A CA 1
ATOM 1367 C C . LYS A 1 173 ? 4.012 -12.383 14.539 1 88.75 173 LYS A C 1
ATOM 1369 O O . LYS A 1 173 ? 3.396 -11.719 15.375 1 88.75 173 LYS A O 1
ATOM 1374 N N . PRO A 1 174 ? 4.059 -12.102 13.25 1 94.06 174 PRO A N 1
ATOM 1375 C CA . PRO A 1 174 ? 3.219 -10.992 12.797 1 94.06 174 PRO A CA 1
ATOM 1376 C C . PRO A 1 174 ? 1.729 -11.25 13.023 1 94.06 174 PRO A C 1
ATOM 1378 O O . PRO A 1 174 ? 1.288 -12.398 13.016 1 94.06 174 PRO A O 1
ATOM 1381 N N . PRO A 1 175 ? 0.997 -10.227 13.242 1 96 175 PRO A N 1
ATOM 1382 C CA . PRO A 1 175 ? -0.438 -10.383 13.492 1 96 175 PRO A CA 1
ATOM 1383 C C . PRO A 1 175 ? -1.177 -11.016 12.32 1 96 175 PRO A C 1
ATOM 1385 O O . PRO A 1 175 ? -2.223 -11.641 12.508 1 96 175 PRO A O 1
ATOM 1388 N N . TYR A 1 176 ? -0.731 -10.836 11.102 1 97.75 176 TYR A N 1
ATOM 1389 C CA . TYR A 1 176 ? -1.309 -11.367 9.867 1 97.75 176 TYR A CA 1
ATOM 1390 C C . TYR A 1 176 ? -0.218 -11.805 8.898 1 97.75 176 TYR A C 1
ATOM 1392 O O . TYR A 1 176 ? 0.734 -11.062 8.648 1 97.75 176 TYR A O 1
ATOM 1400 N N . SER A 1 177 ? -0.273 -12.992 8.453 1 98.19 177 SER A N 1
ATOM 1401 C CA . SER A 1 177 ? 0.697 -13.492 7.48 1 98.19 177 SER A CA 1
ATOM 1402 C C . SER A 1 177 ? 0.035 -14.414 6.461 1 98.19 177 SER A C 1
ATOM 1404 O O . SER A 1 177 ? -1.062 -14.922 6.699 1 98.19 177 SER A O 1
ATOM 1406 N N . ILE A 1 178 ? 0.695 -14.531 5.344 1 98.12 178 ILE A N 1
ATOM 1407 C CA . ILE A 1 178 ? 0.189 -15.344 4.238 1 98.12 178 ILE A CA 1
ATOM 1408 C C . ILE A 1 178 ? 1.189 -16.453 3.908 1 98.12 178 ILE A C 1
ATOM 1410 O O . ILE A 1 178 ? 2.398 -16.203 3.871 1 98.12 178 ILE A O 1
ATOM 1414 N N . ILE A 1 179 ? 0.72 -17.625 3.762 1 98.69 179 ILE A N 1
ATOM 1415 C CA . ILE A 1 179 ? 1.511 -18.734 3.244 1 98.69 179 ILE A CA 1
ATOM 1416 C C . ILE A 1 179 ? 1.152 -18.984 1.781 1 98.69 179 ILE A C 1
ATOM 1418 O O . ILE A 1 179 ? -0.018 -19.188 1.449 1 98.69 179 ILE A O 1
ATOM 1422 N N . GLY A 1 180 ? 2.121 -18.875 0.984 1 98.12 180 GLY A N 1
ATOM 1423 C CA . GLY A 1 180 ? 1.91 -19.094 -0.438 1 98.12 180 GLY A CA 1
ATOM 1424 C C . GLY A 1 180 ? 2.559 -20.375 -0.946 1 98.12 180 GLY A C 1
ATOM 1425 O O . GLY A 1 180 ? 3.215 -21.078 -0.185 1 98.12 180 GLY A O 1
ATOM 1426 N N . SER A 1 181 ? 2.309 -20.688 -2.232 1 98.12 181 SER A N 1
ATOM 1427 C CA . SER A 1 181 ? 2.908 -21.844 -2.908 1 98.12 181 SER A CA 1
ATOM 1428 C C . SER A 1 181 ? 3.32 -21.484 -4.332 1 98.12 181 SER A C 1
ATOM 1430 O O . SER A 1 181 ? 2.855 -20.484 -4.891 1 98.12 181 SER A O 1
ATOM 1432 N N . MET A 1 182 ? 4.25 -22.297 -4.852 1 96.19 182 MET A N 1
ATOM 1433 C CA . MET A 1 182 ? 4.703 -22.172 -6.234 1 96.19 182 MET A CA 1
ATOM 1434 C C . MET A 1 182 ? 4.73 -23.531 -6.93 1 96.19 182 MET A C 1
ATOM 1436 O O . MET A 1 182 ? 5.586 -23.781 -7.777 1 96.19 182 MET A O 1
ATOM 1440 N N . GLN A 1 183 ? 3.84 -24.328 -6.609 1 93.56 183 GLN A N 1
ATOM 1441 C CA . GLN A 1 183 ? 3.891 -25.719 -7.027 1 93.56 183 GLN A CA 1
ATOM 1442 C C . GLN A 1 183 ? 3.105 -25.938 -8.32 1 93.56 183 GLN A C 1
ATOM 1444 O O . GLN A 1 183 ? 2.793 -27.078 -8.68 1 93.56 183 GLN A O 1
ATOM 1449 N N . MET A 1 184 ? 2.676 -24.969 -8.945 1 87.19 184 MET A N 1
ATOM 1450 C CA . MET A 1 184 ? 1.925 -25.062 -10.195 1 87.19 184 MET A CA 1
ATOM 1451 C C . MET A 1 184 ? 2.678 -24.391 -11.336 1 87.19 184 MET A C 1
ATOM 1453 O O . MET A 1 184 ? 3.461 -23.469 -11.109 1 87.19 184 MET A O 1
ATOM 1457 N N . ALA A 1 185 ? 2.434 -24.984 -12.516 1 83 185 ALA A N 1
ATOM 1458 C CA . ALA A 1 185 ? 3.018 -24.359 -13.695 1 83 185 ALA A CA 1
ATOM 1459 C C . ALA A 1 185 ? 2.623 -22.891 -13.781 1 83 185 ALA A C 1
ATOM 1461 O O . ALA A 1 185 ? 1.475 -22.531 -13.508 1 83 185 ALA A O 1
ATOM 1462 N N . GLY A 1 186 ? 3.564 -22.078 -14.125 1 84.31 186 GLY A N 1
ATOM 1463 C CA . GLY A 1 186 ? 3.279 -20.656 -14.273 1 84.31 186 GLY A CA 1
ATOM 1464 C C . GLY A 1 186 ? 3.619 -19.844 -13.031 1 84.31 186 GLY A C 1
ATOM 1465 O O . GLY A 1 186 ? 3.635 -18.609 -13.078 1 84.31 186 GLY A O 1
ATOM 1466 N N . LEU A 1 187 ? 3.816 -20.562 -11.906 1 90.94 187 LEU A N 1
ATOM 1467 C CA . LEU A 1 187 ? 4.188 -19.859 -10.672 1 90.94 187 LEU A CA 1
ATOM 1468 C C . LEU A 1 187 ? 5.703 -19.797 -10.523 1 90.94 187 LEU A C 1
ATOM 1470 O O . LEU A 1 187 ? 6.438 -20.359 -11.336 1 90.94 187 LEU A O 1
ATOM 1474 N N . GLY A 1 188 ? 6.18 -19.031 -9.539 1 93.56 188 GLY A N 1
ATOM 1475 C CA . GLY A 1 188 ? 7.602 -18.75 -9.438 1 93.56 188 GLY A CA 1
ATOM 1476 C C . GLY A 1 188 ? 8.008 -17.469 -10.148 1 93.56 188 GLY A C 1
ATOM 1477 O O . GLY A 1 188 ? 7.16 -16.625 -10.461 1 93.56 188 GLY A O 1
ATOM 1478 N N . PRO A 1 189 ? 9.312 -17.391 -10.383 1 94.25 189 PRO A N 1
ATOM 1479 C CA . PRO A 1 189 ? 9.773 -16.203 -11.086 1 94.25 189 PRO A CA 1
ATOM 1480 C C . PRO A 1 189 ? 9.125 -16.031 -12.461 1 94.25 189 PRO A C 1
ATOM 1482 O O . PRO A 1 189 ? 9.078 -17 -13.242 1 94.25 189 PRO A O 1
ATOM 1485 N N . ILE A 1 190 ? 8.672 -14.859 -12.703 1 88.81 190 ILE A N 1
ATOM 1486 C CA . ILE A 1 190 ? 7.938 -14.617 -13.945 1 88.81 190 ILE A CA 1
ATOM 1487 C C . ILE A 1 190 ? 8.875 -14.766 -15.141 1 88.81 190 ILE A C 1
ATOM 1489 O O . ILE A 1 190 ? 8.445 -15.117 -16.234 1 88.81 190 ILE A O 1
ATOM 1493 N N . SER A 1 191 ? 10.164 -14.508 -14.93 1 88.75 191 SER A N 1
ATOM 1494 C CA . SER A 1 191 ? 11.164 -14.586 -15.992 1 88.75 191 SER A CA 1
ATOM 1495 C C . SER A 1 191 ? 11.289 -16 -16.531 1 88.75 191 SER A C 1
ATOM 1497 O O . SER A 1 191 ? 11.836 -16.219 -17.609 1 88.75 191 SER A O 1
ATOM 1499 N N . TRP A 1 192 ? 10.766 -16.922 -15.797 1 86 192 TRP A N 1
ATOM 1500 C CA . TRP A 1 192 ? 10.867 -18.328 -16.203 1 86 192 TRP A CA 1
ATOM 1501 C C . TRP A 1 192 ? 9.859 -18.656 -17.297 1 86 192 TRP A C 1
ATOM 1503 O O . TRP A 1 192 ? 9.984 -19.672 -17.969 1 86 192 TRP A O 1
ATOM 1513 N N . TRP A 1 193 ? 8.93 -17.797 -17.469 1 78.12 193 TRP A N 1
ATOM 1514 C CA . TRP A 1 193 ? 7.797 -18.109 -18.328 1 78.12 193 TRP A CA 1
ATOM 1515 C C . TRP A 1 193 ? 7.707 -17.125 -19.484 1 78.12 193 TRP A C 1
ATOM 1517 O O . TRP A 1 193 ? 7.215 -17.469 -20.562 1 78.12 193 TRP A O 1
ATOM 1527 N N . MET B 1 1 ? -8.352 9.633 0.077 1 90.69 1 MET B N 1
ATOM 1528 C CA . MET B 1 1 ? -7 9.336 -0.392 1 90.69 1 MET B CA 1
ATOM 1529 C C . MET B 1 1 ? -7.023 8.281 -1.489 1 90.69 1 MET B C 1
ATOM 1531 O O . MET B 1 1 ? -6.191 8.297 -2.398 1 90.69 1 MET B O 1
ATOM 1535 N N . PHE B 1 2 ? -8.109 7.469 -1.468 1 92.12 2 PHE B N 1
ATOM 1536 C CA . PHE B 1 2 ? -8.242 6.371 -2.418 1 92.12 2 PHE B CA 1
ATOM 1537 C C . PHE B 1 2 ? -9.547 6.488 -3.201 1 92.12 2 PHE B C 1
ATOM 1539 O O . PHE B 1 2 ? -10.578 6.863 -2.645 1 92.12 2 PHE B O 1
ATOM 1546 N N . ILE B 1 3 ? -9.445 6.125 -4.449 1 92.56 3 ILE B N 1
ATOM 1547 C CA . ILE B 1 3 ? -10.633 6.156 -5.293 1 92.56 3 ILE B CA 1
ATOM 1548 C C . ILE B 1 3 ? -10.695 4.898 -6.156 1 92.56 3 ILE B C 1
ATOM 1550 O O . ILE B 1 3 ? -9.664 4.277 -6.426 1 92.56 3 ILE B O 1
ATOM 1554 N N . LEU B 1 4 ? -11.883 4.559 -6.523 1 93.56 4 LEU B N 1
ATOM 1555 C CA . LEU B 1 4 ? -12.062 3.527 -7.543 1 93.56 4 LEU B CA 1
ATOM 1556 C C . LEU B 1 4 ? -12.109 4.145 -8.938 1 93.56 4 LEU B C 1
ATOM 1558 O O . LEU B 1 4 ? -12.812 5.133 -9.156 1 93.56 4 LEU B O 1
ATOM 1562 N N . THR B 1 5 ? -11.375 3.619 -9.836 1 96.38 5 THR B N 1
ATOM 1563 C CA . THR B 1 5 ? -11.359 4.086 -11.219 1 96.38 5 THR B CA 1
ATOM 1564 C C . THR B 1 5 ? -11.703 2.949 -12.172 1 96.38 5 THR B C 1
ATOM 1566 O O . THR B 1 5 ? -11.195 1.835 -12.031 1 96.38 5 THR B O 1
ATOM 1569 N N . THR B 1 6 ? -12.57 3.289 -13.086 1 97.44 6 THR B N 1
ATOM 1570 C CA . THR B 1 6 ? -12.953 2.309 -14.102 1 97.44 6 THR B CA 1
ATOM 1571 C C . THR B 1 6 ? -12.094 2.451 -15.352 1 97.44 6 THR B C 1
ATOM 1573 O O . THR B 1 6 ? -11.898 3.559 -15.852 1 97.44 6 THR B O 1
ATOM 1576 N N . LEU B 1 7 ? -11.523 1.339 -15.82 1 97.25 7 LEU B N 1
ATOM 1577 C CA . LEU B 1 7 ? -10.719 1.318 -17.031 1 97.25 7 LEU B CA 1
ATOM 1578 C C . LEU B 1 7 ? -11.164 0.203 -17.969 1 97.25 7 LEU B C 1
ATOM 1580 O O . LEU B 1 7 ? -11.672 -0.826 -17.516 1 97.25 7 LEU B O 1
ATOM 1584 N N . SER B 1 8 ? -11.117 0.473 -19.172 1 96.62 8 SER B N 1
ATOM 1585 C CA . SER B 1 8 ? -11.266 -0.553 -20.203 1 96.62 8 SER B CA 1
ATOM 1586 C C . SER B 1 8 ? -9.938 -0.826 -20.906 1 96.62 8 SER B C 1
ATOM 1588 O O . SER B 1 8 ? -9.195 0.106 -21.219 1 96.62 8 SER B O 1
ATOM 1590 N N . ASP B 1 9 ? -9.672 -2.109 -21.062 1 95.62 9 ASP B N 1
ATOM 1591 C CA . ASP B 1 9 ? -8.398 -2.445 -21.688 1 95.62 9 ASP B CA 1
ATOM 1592 C C . ASP B 1 9 ? -8.461 -3.812 -22.359 1 95.62 9 ASP B C 1
ATOM 1594 O O . ASP B 1 9 ? -9.383 -4.594 -22.109 1 95.62 9 ASP B O 1
ATOM 1598 N N . LEU B 1 10 ? -7.586 -3.979 -23.281 1 93 10 LEU B N 1
ATOM 1599 C CA . LEU B 1 10 ? -7.379 -5.285 -23.891 1 93 10 LEU B CA 1
ATOM 1600 C C . LEU B 1 10 ? -6.344 -6.094 -23.125 1 93 10 LEU B C 1
ATOM 1602 O O . LEU B 1 10 ? -5.18 -5.703 -23.031 1 93 10 LEU B O 1
ATOM 1606 N N . ILE B 1 11 ? -6.824 -7.195 -22.5 1 90.38 11 ILE B N 1
ATOM 1607 C CA . ILE B 1 11 ? -5.941 -8.008 -21.672 1 90.38 11 ILE B CA 1
ATOM 1608 C C . ILE B 1 11 ? -5.641 -9.328 -22.375 1 90.38 11 ILE B C 1
ATOM 1610 O O . ILE B 1 11 ? -6.547 -9.977 -22.906 1 90.38 11 ILE B O 1
ATOM 1614 N N . GLN B 1 12 ? -4.355 -9.695 -22.406 1 85.06 12 GLN B N 1
ATOM 1615 C CA . GLN B 1 12 ? -3.926 -10.938 -23.031 1 85.06 12 GLN B CA 1
ATOM 1616 C C . GLN B 1 12 ? -3.82 -12.07 -22.016 1 85.06 12 GLN B C 1
ATOM 1618 O O . GLN B 1 12 ? -3.285 -11.875 -20.922 1 85.06 12 GLN B O 1
ATOM 1623 N N . ILE B 1 13 ? -4.43 -13.195 -22.422 1 81.62 13 ILE B N 1
ATOM 1624 C CA . ILE B 1 13 ? -4.352 -14.383 -21.578 1 81.62 13 ILE B CA 1
ATOM 1625 C C . ILE B 1 13 ? -3.619 -15.492 -22.312 1 81.62 13 ILE B C 1
ATOM 1627 O O . ILE B 1 13 ? -3.918 -15.773 -23.484 1 81.62 13 ILE B O 1
ATOM 1631 N N . SER B 1 14 ? -2.607 -16.094 -21.656 1 76.44 14 SER B N 1
ATOM 1632 C CA . SER B 1 14 ? -1.922 -17.234 -22.266 1 76.44 14 SER B CA 1
ATOM 1633 C C . SER B 1 14 ? -2.793 -18.484 -22.25 1 76.44 14 SER B C 1
ATOM 1635 O O . SER B 1 14 ? -3.637 -18.641 -21.359 1 76.44 14 SER B O 1
ATOM 1637 N N . PRO B 1 15 ? -2.576 -19.328 -23.266 1 69.06 15 PRO B N 1
ATOM 1638 C CA . PRO B 1 15 ? -3.357 -20.562 -23.328 1 69.06 15 PRO B CA 1
ATOM 1639 C C . PRO B 1 15 ? -3.273 -21.391 -22.047 1 69.06 15 PRO B C 1
ATOM 1641 O O . PRO B 1 15 ? -4.238 -22.062 -21.672 1 69.06 15 PRO B O 1
ATOM 1644 N N . GLU B 1 16 ? -2.146 -21.359 -21.422 1 63.66 16 GLU B N 1
ATOM 1645 C CA . GLU B 1 16 ? -1.954 -22.141 -20.203 1 63.66 16 GLU B CA 1
ATOM 1646 C C . GLU B 1 16 ? -2.828 -21.625 -19.062 1 63.66 16 GLU B C 1
ATOM 1648 O O . GLU B 1 16 ? -3.215 -22.375 -18.172 1 63.66 16 GLU B O 1
ATOM 1653 N N . ASP B 1 17 ? -3.176 -20.422 -19.141 1 62.47 17 ASP B N 1
ATOM 1654 C CA . ASP B 1 17 ? -3.936 -19.766 -18.078 1 62.47 17 ASP B CA 1
ATOM 1655 C C . ASP B 1 17 ? -5.438 -19.922 -18.297 1 62.47 17 ASP B C 1
ATOM 1657 O O . ASP B 1 17 ? -6.242 -19.516 -17.469 1 62.47 17 ASP B O 1
ATOM 1661 N N . PHE B 1 18 ? -5.73 -20.5 -19.531 1 55.62 18 PHE B N 1
ATOM 1662 C CA . PHE B 1 18 ? -7.148 -20.672 -19.844 1 55.62 18 PHE B CA 1
ATOM 1663 C C . PHE B 1 18 ? -7.785 -21.703 -18.906 1 55.62 18 PHE B C 1
ATOM 1665 O O . PHE B 1 18 ? -9 -21.688 -18.703 1 55.62 18 PHE B O 1
ATOM 1672 N N . SER B 1 19 ? -6.906 -22.625 -18.547 1 54.78 19 SER B N 1
ATOM 1673 C CA . SER B 1 19 ? -7.512 -23.625 -17.672 1 54.78 19 SER B CA 1
ATOM 1674 C C . SER B 1 19 ? -8 -23 -16.375 1 54.78 19 SER B C 1
ATOM 1676 O O . SER B 1 19 ? -8.789 -23.594 -15.641 1 54.78 19 SER B O 1
ATOM 1678 N N . LYS B 1 20 ? -7.371 -21.953 -16 1 53.53 20 LYS B N 1
ATOM 1679 C CA . LYS B 1 20 ? -7.848 -21.297 -14.781 1 53.53 20 LYS B CA 1
ATOM 1680 C C . LYS B 1 20 ? -9.164 -20.562 -15.031 1 53.53 20 LYS B C 1
ATOM 1682 O O . LYS B 1 20 ? -9.5 -20.25 -16.172 1 53.53 20 LYS B O 1
ATOM 1687 N N . TYR B 1 21 ? -10.016 -20.516 -14.023 1 59.25 21 TYR B N 1
ATOM 1688 C CA . TYR B 1 21 ? -11.188 -19.656 -14.102 1 59.25 21 TYR B CA 1
ATOM 1689 C C . TYR B 1 21 ? -10.812 -18.266 -14.617 1 59.25 21 TYR B C 1
ATOM 1691 O O . TYR B 1 21 ? -9.852 -17.656 -14.141 1 59.25 21 TYR B O 1
ATOM 1699 N N . SER B 1 22 ? -11.156 -18.016 -15.906 1 66.69 22 SER B N 1
ATOM 1700 C CA . SER B 1 22 ? -10.922 -16.844 -16.75 1 66.69 22 SER B CA 1
ATOM 1701 C C . SER B 1 22 ? -10.836 -15.57 -15.922 1 66.69 22 SER B C 1
ATOM 1703 O O . SER B 1 22 ? -9.969 -14.727 -16.141 1 66.69 22 SER B O 1
ATOM 1705 N N . ALA B 1 23 ? -11.609 -15.625 -14.844 1 73.5 23 ALA B N 1
ATOM 1706 C CA . ALA B 1 23 ? -11.664 -14.398 -14.047 1 73.5 23 ALA B CA 1
ATOM 1707 C C . ALA B 1 23 ? -10.391 -14.219 -13.234 1 73.5 23 ALA B C 1
ATOM 1709 O O . ALA B 1 23 ? -9.891 -13.102 -13.094 1 73.5 23 ALA B O 1
ATOM 1710 N N . VAL B 1 24 ? -9.883 -15.32 -12.852 1 75.75 24 VAL B N 1
ATOM 1711 C CA . VAL B 1 24 ? -8.672 -15.289 -12.047 1 75.75 24 VAL B CA 1
ATOM 1712 C C . VAL B 1 24 ? -7.477 -14.914 -12.922 1 75.75 24 VAL B C 1
ATOM 1714 O O . VAL B 1 24 ? -6.641 -14.102 -12.523 1 75.75 24 VAL B O 1
ATOM 1717 N N . ALA B 1 25 ? -7.469 -15.484 -14.031 1 78.94 25 ALA B N 1
ATOM 1718 C CA . ALA B 1 25 ? -6.391 -15.164 -14.969 1 78.94 25 ALA B CA 1
ATOM 1719 C C . ALA B 1 25 ? -6.422 -13.688 -15.359 1 78.94 25 ALA B C 1
ATOM 1721 O O . ALA B 1 25 ? -5.375 -13.047 -15.469 1 78.94 25 ALA B O 1
ATOM 1722 N N . LEU B 1 26 ? -7.617 -13.18 -15.57 1 85.38 26 LEU B N 1
ATOM 1723 C CA . LEU B 1 26 ? -7.77 -11.766 -15.922 1 85.38 26 LEU B CA 1
ATOM 1724 C C . LEU B 1 26 ? -7.27 -10.867 -14.789 1 85.38 26 LEU B C 1
ATOM 1726 O O . LEU B 1 26 ? -6.551 -9.898 -15.039 1 85.38 26 LEU B O 1
ATOM 1730 N N . GLU B 1 27 ? -7.703 -11.203 -13.617 1 85.88 27 GLU B N 1
ATOM 1731 C CA . GLU B 1 27 ? -7.254 -10.438 -12.461 1 85.88 27 GLU B CA 1
ATOM 1732 C C . GLU B 1 27 ? -5.73 -10.43 -12.359 1 85.88 27 GLU B C 1
ATOM 1734 O O . GLU B 1 27 ? -5.125 -9.375 -12.125 1 85.88 27 GLU B O 1
ATOM 1739 N N . ASP B 1 28 ? -5.18 -11.547 -12.547 1 81.62 28 ASP B N 1
ATOM 1740 C CA . ASP B 1 28 ? -3.727 -11.672 -12.484 1 81.62 28 ASP B CA 1
ATOM 1741 C C . ASP B 1 28 ? -3.047 -10.781 -13.516 1 81.62 28 ASP B C 1
ATOM 1743 O O . ASP B 1 28 ? -2.098 -10.062 -13.195 1 81.62 28 ASP B O 1
ATOM 1747 N N . ASN B 1 29 ? -3.551 -10.867 -14.703 1 85.75 29 ASN B N 1
ATOM 1748 C CA . ASN B 1 29 ? -2.949 -10.109 -15.789 1 85.75 29 ASN B CA 1
ATOM 1749 C C . ASN B 1 29 ? -3.17 -8.609 -15.617 1 85.75 29 ASN B C 1
ATOM 1751 O O . ASN B 1 29 ? -2.303 -7.805 -15.961 1 85.75 29 ASN B O 1
ATOM 1755 N N . ILE B 1 30 ? -4.305 -8.258 -15.109 1 91.12 30 ILE B N 1
ATOM 1756 C CA . ILE B 1 30 ? -4.59 -6.848 -14.852 1 91.12 30 ILE B CA 1
ATOM 1757 C C . ILE B 1 30 ? -3.645 -6.324 -13.773 1 91.12 30 ILE B C 1
ATOM 1759 O O . ILE B 1 30 ? -3.076 -5.238 -13.914 1 91.12 30 ILE B O 1
ATOM 1763 N N . ASN B 1 31 ? -3.449 -7.09 -12.742 1 88.62 31 ASN B N 1
ATOM 1764 C CA . ASN B 1 31 ? -2.545 -6.68 -11.672 1 88.62 31 ASN B CA 1
ATOM 1765 C C . ASN B 1 31 ? -1.104 -6.586 -12.164 1 88.62 31 ASN B C 1
ATOM 1767 O O . ASN B 1 31 ? -0.367 -5.68 -11.766 1 88.62 31 ASN B O 1
ATOM 1771 N N . GLU B 1 32 ? -0.756 -7.5 -12.891 1 86.38 32 GLU B N 1
ATOM 1772 C CA . GLU B 1 32 ? 0.588 -7.445 -13.461 1 86.38 32 GLU B CA 1
ATOM 1773 C C . GLU B 1 32 ? 0.804 -6.16 -14.25 1 86.38 32 GLU B C 1
ATOM 1775 O O . GLU B 1 32 ? 1.88 -5.559 -14.188 1 86.38 32 GLU B O 1
ATOM 1780 N N . LYS B 1 33 ? -0.172 -5.75 -14.914 1 91.5 33 LYS B N 1
ATOM 1781 C CA . LYS B 1 33 ? -0.068 -4.598 -15.812 1 91.5 33 LYS B CA 1
ATOM 1782 C C . LYS B 1 33 ? -0.185 -3.289 -15.031 1 91.5 33 LYS B C 1
ATOM 1784 O O . LYS B 1 33 ? 0.5 -2.314 -15.352 1 91.5 33 LYS B O 1
ATOM 1789 N N . TYR B 1 34 ? -0.969 -3.219 -13.945 1 94.62 34 TYR B N 1
ATOM 1790 C CA . TYR B 1 34 ? -1.344 -1.918 -13.406 1 94.62 34 TYR B CA 1
ATOM 1791 C C . TYR B 1 34 ? -0.907 -1.788 -11.953 1 94.62 34 TYR B C 1
ATOM 1793 O O . TYR B 1 34 ? -0.676 -0.68 -11.461 1 94.62 34 TYR B O 1
ATOM 1801 N N . ALA B 1 35 ? -0.849 -2.848 -11.227 1 92 35 ALA B N 1
ATOM 1802 C CA . ALA B 1 35 ? -0.643 -2.764 -9.781 1 92 35 ALA B CA 1
ATOM 1803 C C . ALA B 1 35 ? 0.702 -2.123 -9.461 1 92 35 ALA B C 1
ATOM 1805 O O . ALA B 1 35 ? 1.723 -2.467 -10.062 1 92 35 ALA B O 1
ATOM 1806 N N . ASN B 1 36 ? 0.658 -1.187 -8.555 1 90.94 36 ASN B N 1
ATOM 1807 C CA . ASN B 1 36 ? 1.822 -0.475 -8.039 1 90.94 36 ASN B CA 1
ATOM 1808 C C . ASN B 1 36 ? 2.473 0.393 -9.117 1 90.94 36 ASN B C 1
ATOM 1810 O O . ASN B 1 36 ? 3.676 0.65 -9.062 1 90.94 36 ASN B O 1
ATOM 1814 N N . LYS B 1 37 ? 1.745 0.674 -10.094 1 93.44 37 LYS B N 1
ATOM 1815 C CA . LYS B 1 37 ? 2.211 1.568 -11.148 1 93.44 37 LYS B CA 1
ATOM 1816 C C . LYS B 1 37 ? 1.38 2.848 -11.195 1 93.44 37 LYS B C 1
ATOM 1818 O O . LYS B 1 37 ? 0.19 2.832 -10.867 1 93.44 37 LYS B O 1
ATOM 1823 N N . VAL B 1 38 ? 2.088 3.924 -11.57 1 96.38 38 VAL B N 1
ATOM 1824 C CA . VAL B 1 38 ? 1.408 5.203 -11.727 1 96.38 38 VAL B CA 1
ATOM 1825 C C . VAL B 1 38 ? 0.703 5.254 -13.086 1 96.38 38 VAL B C 1
ATOM 1827 O O . VAL B 1 38 ? 1.305 4.941 -14.117 1 96.38 38 VAL B O 1
ATOM 1830 N N . ILE B 1 39 ? -0.565 5.441 -13.008 1 95.88 39 ILE B N 1
ATOM 1831 C CA . ILE B 1 39 ? -1.325 5.754 -14.219 1 95.88 39 ILE B CA 1
ATOM 1832 C C . ILE B 1 39 ? -1.41 7.27 -14.391 1 95.88 39 ILE B C 1
ATOM 1834 O O . ILE B 1 39 ? -1.952 7.969 -13.539 1 95.88 39 ILE B O 1
ATOM 1838 N N . GLN B 1 40 ? -0.899 7.699 -15.461 1 95.62 40 GLN B N 1
ATOM 1839 C CA . GLN B 1 40 ? -0.776 9.133 -15.695 1 95.62 40 GLN B CA 1
ATOM 1840 C C . GLN B 1 40 ? -2.123 9.836 -15.539 1 95.62 40 GLN B C 1
ATOM 1842 O O . GLN B 1 40 ? -3.121 9.414 -16.125 1 95.62 40 GLN B O 1
ATOM 1847 N N . LYS B 1 41 ? -2.074 10.891 -14.75 1 95.44 41 LYS B N 1
ATOM 1848 C CA . LYS B 1 41 ? -3.203 11.789 -14.508 1 95.44 41 LYS B CA 1
ATOM 1849 C C . LYS B 1 41 ? -4.336 11.062 -13.789 1 95.44 41 LYS B C 1
ATOM 1851 O O . LYS B 1 41 ? -5.453 11.57 -13.703 1 95.44 41 LYS B O 1
ATOM 1856 N N . ILE B 1 42 ? -4.098 9.867 -13.359 1 96.38 42 ILE B N 1
ATOM 1857 C CA . ILE B 1 42 ? -5.098 9.109 -12.609 1 96.38 42 ILE B CA 1
ATOM 1858 C C . ILE B 1 42 ? -4.602 8.859 -11.188 1 96.38 42 ILE B C 1
ATOM 1860 O O . ILE B 1 42 ? -5.309 9.133 -10.219 1 96.38 42 ILE B O 1
ATOM 1864 N N . GLY B 1 43 ? -3.439 8.383 -10.961 1 97.69 43 GLY B N 1
ATOM 1865 C CA . GLY B 1 43 ? -2.879 8.125 -9.648 1 97.69 43 GLY B CA 1
ATOM 1866 C C . GLY B 1 43 ? -2.051 6.855 -9.594 1 97.69 43 GLY B C 1
ATOM 1867 O O . GLY B 1 43 ? -1.698 6.293 -10.633 1 97.69 43 GLY B O 1
ATOM 1868 N N . LEU B 1 44 ? -1.62 6.492 -8.422 1 97.31 44 LEU B N 1
ATOM 1869 C CA . LEU B 1 44 ? -0.925 5.23 -8.195 1 97.31 44 LEU B CA 1
ATOM 1870 C C . LEU B 1 44 ? -1.918 4.082 -8.031 1 97.31 44 LEU B C 1
ATOM 1872 O O . LEU B 1 44 ? -2.746 4.102 -7.121 1 97.31 44 LEU B O 1
ATOM 1876 N N . CYS B 1 45 ? -1.826 3.09 -8.891 1 97.12 45 CYS B N 1
ATOM 1877 C CA . CYS B 1 45 ? -2.703 1.931 -8.766 1 97.12 45 CYS B CA 1
ATOM 1878 C C . CYS B 1 45 ? -2.252 1.022 -7.633 1 97.12 45 CYS B C 1
ATOM 1880 O O . CYS B 1 45 ? -1.123 0.526 -7.641 1 97.12 45 CYS B O 1
ATOM 1882 N N . ILE B 1 46 ? -3.121 0.834 -6.672 1 94.25 46 ILE B N 1
ATOM 1883 C CA . ILE B 1 46 ? -2.832 -0.071 -5.562 1 94.25 46 ILE B CA 1
ATOM 1884 C C . ILE B 1 46 ? -3.082 -1.513 -5.996 1 94.25 46 ILE B C 1
ATOM 1886 O O . ILE B 1 46 ? -2.301 -2.41 -5.672 1 94.25 46 ILE B O 1
ATOM 1890 N N . GLY B 1 47 ? -4.191 -1.692 -6.805 1 93.81 47 GLY B N 1
ATOM 1891 C CA . GLY B 1 47 ? -4.477 -3.025 -7.312 1 93.81 47 GLY B CA 1
ATOM 1892 C C . GLY B 1 47 ? -5.875 -3.158 -7.883 1 93.81 47 GLY B C 1
ATOM 1893 O O . GLY B 1 47 ? -6.664 -2.209 -7.84 1 93.81 47 GLY B O 1
ATOM 1894 N N . PHE B 1 48 ? -6.125 -4.414 -8.375 1 94.5 48 PHE B N 1
ATOM 1895 C CA . PHE B 1 48 ? -7.406 -4.797 -8.953 1 94.5 48 PHE B CA 1
ATOM 1896 C C . PHE B 1 48 ? -8.492 -4.855 -7.887 1 94.5 48 PHE B C 1
ATOM 1898 O O . PHE B 1 48 ? -8.266 -5.379 -6.793 1 94.5 48 PHE B O 1
ATOM 1905 N N . TYR B 1 49 ? -9.625 -4.148 -8.203 1 93.31 49 TYR B N 1
ATOM 1906 C CA . TYR B 1 49 ? -10.742 -4.215 -7.273 1 93.31 49 TYR B CA 1
ATOM 1907 C C . TYR B 1 49 ? -11.773 -5.242 -7.734 1 93.31 49 TYR B C 1
ATOM 1909 O O . TYR B 1 49 ? -11.953 -6.281 -7.094 1 93.31 49 TYR B O 1
ATOM 1917 N N . ASP B 1 50 ? -12.352 -5.016 -8.961 1 92.75 50 ASP B N 1
ATOM 1918 C CA . ASP B 1 50 ? -13.297 -6 -9.469 1 92.75 50 ASP B CA 1
ATOM 1919 C C . ASP B 1 50 ? -13.445 -5.887 -10.984 1 92.75 50 ASP B C 1
ATOM 1921 O O . ASP B 1 50 ? -12.984 -4.918 -11.586 1 92.75 50 ASP B O 1
ATOM 1925 N N . LEU B 1 51 ? -13.961 -6.984 -11.562 1 92.06 51 LEU B N 1
ATOM 1926 C CA . LEU B 1 51 ? -14.242 -7.059 -12.992 1 92.06 51 LEU B CA 1
ATOM 1927 C C . LEU B 1 51 ? -15.688 -6.672 -13.281 1 92.06 51 LEU B C 1
ATOM 1929 O O . LEU B 1 51 ? -16.609 -7.219 -12.68 1 92.06 51 LEU B O 1
ATOM 1933 N N . LEU B 1 52 ? -15.906 -5.707 -14.18 1 94.25 52 LEU B N 1
ATOM 1934 C CA . LEU B 1 52 ? -17.266 -5.254 -14.492 1 94.25 52 LEU B CA 1
ATOM 1935 C C . LEU B 1 52 ? -17.797 -5.961 -15.734 1 94.25 52 LEU B C 1
ATOM 1937 O O . LEU B 1 52 ? -18.953 -6.398 -15.758 1 94.25 52 LEU B O 1
ATOM 1941 N N . GLU B 1 53 ? -17 -5.969 -16.812 1 92.56 53 GLU B N 1
ATOM 1942 C CA . GLU B 1 53 ? -17.391 -6.574 -18.094 1 92.56 53 GLU B CA 1
ATOM 1943 C C . GLU B 1 53 ? -16.219 -7.289 -18.734 1 92.56 53 GLU B C 1
ATOM 1945 O O . GLU B 1 53 ? -15.062 -6.883 -18.578 1 92.56 53 GLU B O 1
ATOM 1950 N N . SER B 1 54 ? -16.469 -8.398 -19.344 1 89.25 54 SER B N 1
ATOM 1951 C CA . SER B 1 54 ? -15.477 -9.117 -20.141 1 89.25 54 SER B CA 1
ATOM 1952 C C . SER B 1 54 ? -16.078 -9.641 -21.438 1 89.25 54 SER B C 1
ATOM 1954 O O . SER B 1 54 ? -17.203 -10.156 -21.453 1 89.25 54 SER B O 1
ATOM 1956 N N . SER B 1 55 ? -15.383 -9.367 -22.5 1 86.06 55 SER B N 1
ATOM 1957 C CA . SER B 1 55 ? -15.836 -9.891 -23.781 1 86.06 55 SER B CA 1
ATOM 1958 C C . SER B 1 55 ? -15.461 -11.359 -23.938 1 86.06 55 SER B C 1
ATOM 1960 O O . SER B 1 55 ? -14.75 -11.922 -23.094 1 86.06 55 SER B O 1
ATOM 1962 N N . ASP B 1 56 ? -16.109 -11.906 -25.094 1 79.88 56 ASP B N 1
ATOM 1963 C CA . ASP B 1 56 ? -15.672 -13.25 -25.438 1 79.88 56 ASP B CA 1
ATOM 1964 C C . ASP B 1 56 ? -14.227 -13.242 -25.953 1 79.88 56 ASP B C 1
ATOM 1966 O O . ASP B 1 56 ? -13.82 -12.312 -26.656 1 79.88 56 ASP B O 1
ATOM 1970 N N . GLY B 1 57 ? -13.438 -13.945 -25.328 1 74.38 57 GLY B N 1
ATOM 1971 C CA . GLY B 1 57 ? -12.039 -14.055 -25.75 1 74.38 57 GLY B CA 1
ATOM 1972 C C . GLY B 1 57 ? -11.875 -14.312 -27.234 1 74.38 57 GLY B C 1
ATOM 1973 O O . GLY B 1 57 ? -12.672 -15.039 -27.828 1 74.38 57 GLY B O 1
ATOM 1974 N N . LEU B 1 58 ? -11.109 -13.383 -27.938 1 70.88 58 LEU B N 1
ATOM 1975 C CA . LEU B 1 58 ? -10.734 -13.602 -29.328 1 70.88 58 LEU B CA 1
ATOM 1976 C C . LEU B 1 58 ? -9.359 -14.266 -29.438 1 70.88 58 LEU B C 1
ATOM 1978 O O . LEU B 1 58 ? -8.398 -13.797 -28.812 1 70.88 58 LEU B O 1
ATOM 1982 N N . ILE B 1 59 ? -9.414 -15.555 -29.875 1 66.69 59 ILE B N 1
ATOM 1983 C CA . ILE B 1 59 ? -8.156 -16.281 -30 1 66.69 59 ILE B CA 1
ATOM 1984 C C . ILE B 1 59 ? -7.324 -15.68 -31.141 1 66.69 59 ILE B C 1
ATOM 1986 O O . ILE B 1 59 ? -7.832 -15.461 -32.25 1 66.69 59 ILE B O 1
ATOM 1990 N N . GLY B 1 60 ? -6.105 -15.172 -30.75 1 64.38 60 GLY B N 1
ATOM 1991 C CA . GLY B 1 60 ? -5.207 -14.727 -31.797 1 64.38 60 GLY B CA 1
ATOM 1992 C C . GLY B 1 60 ? -4.793 -15.844 -32.75 1 64.38 60 GLY B C 1
ATOM 1993 O O . GLY B 1 60 ? -4.613 -16.984 -32.312 1 64.38 60 GLY B O 1
ATOM 1994 N N . HIS B 1 61 ? -4.762 -15.578 -34 1 64.81 61 HIS B N 1
ATOM 1995 C CA . HIS B 1 61 ? -4.367 -16.531 -35 1 64.81 61 HIS B CA 1
ATOM 1996 C C . HIS B 1 61 ? -2.938 -17.016 -34.812 1 64.81 61 HIS B C 1
ATOM 1998 O O . HIS B 1 61 ? -1.995 -16.234 -34.875 1 64.81 61 HIS B O 1
ATOM 2004 N N . GLY B 1 62 ? -2.705 -18.25 -34.5 1 65.69 62 GLY B N 1
ATOM 2005 C CA . GLY B 1 62 ? -1.398 -18.891 -34.531 1 65.69 62 GLY B CA 1
ATOM 2006 C C . GLY B 1 62 ? -0.655 -18.812 -33.219 1 65.69 62 GLY B C 1
ATOM 2007 O O . GLY B 1 62 ? 0.382 -19.453 -33.031 1 65.69 62 GLY B O 1
ATOM 2008 N N . THR B 1 63 ? -0.984 -17.875 -32.312 1 65.75 63 THR B N 1
ATOM 2009 C CA . THR B 1 63 ? -0.164 -17.719 -31.125 1 65.75 63 THR B CA 1
ATOM 2010 C C . THR B 1 63 ? -0.809 -18.422 -29.922 1 65.75 63 THR B C 1
ATOM 2012 O O . THR B 1 63 ? -0.137 -18.719 -28.938 1 65.75 63 THR B O 1
ATOM 2015 N N . GLY B 1 64 ? -2.076 -18.75 -30.031 1 72.69 64 GLY B N 1
ATOM 2016 C CA . GLY B 1 64 ? -2.811 -19.328 -28.906 1 72.69 64 GLY B CA 1
ATOM 2017 C C . GLY B 1 64 ? -3.121 -18.328 -27.812 1 72.69 64 GLY B C 1
ATOM 2018 O O . GLY B 1 64 ? -3.785 -18.656 -26.828 1 72.69 64 GLY B O 1
ATOM 2019 N N . LEU B 1 65 ? -2.65 -17.125 -28.047 1 76.19 65 LEU B N 1
ATOM 2020 C CA . LEU B 1 65 ? -2.961 -16.078 -27.094 1 76.19 65 LEU B CA 1
ATOM 2021 C C . LEU B 1 65 ? -4.387 -15.562 -27.281 1 76.19 65 LEU B C 1
ATOM 2023 O O . LEU B 1 65 ? -4.859 -15.461 -28.422 1 76.19 65 LEU B O 1
ATOM 2027 N N . VAL B 1 66 ? -5.078 -15.414 -26.156 1 81.25 66 VAL B N 1
ATOM 2028 C CA . VAL B 1 66 ? -6.453 -14.93 -26.203 1 81.25 66 VAL B CA 1
ATOM 2029 C C . VAL B 1 66 ? -6.504 -13.477 -25.734 1 81.25 66 VAL B C 1
ATOM 2031 O O . VAL B 1 66 ? -5.984 -13.141 -24.672 1 81.25 66 VAL B O 1
ATOM 2034 N N . ASN B 1 67 ? -6.961 -12.656 -26.609 1 85.31 67 ASN B N 1
ATOM 2035 C CA . ASN B 1 67 ? -7.188 -11.266 -26.25 1 85.31 67 ASN B CA 1
ATOM 2036 C C . ASN B 1 67 ? -8.625 -11.031 -25.797 1 85.31 67 ASN B C 1
ATOM 2038 O O . ASN B 1 67 ? -9.57 -11.383 -26.5 1 85.31 67 ASN B O 1
ATOM 2042 N N . VAL B 1 68 ? -8.758 -10.477 -24.641 1 88.62 68 VAL B N 1
ATOM 2043 C CA . VAL B 1 68 ? -10.086 -10.25 -24.078 1 88.62 68 VAL B CA 1
ATOM 2044 C C . VAL B 1 68 ? -10.25 -8.773 -23.719 1 88.62 68 VAL B C 1
ATOM 2046 O O . VAL B 1 68 ? -9.422 -8.203 -23 1 88.62 68 VAL B O 1
ATOM 2049 N N . ASN B 1 69 ? -11.242 -8.109 -24.234 1 92.25 69 ASN B N 1
ATOM 2050 C CA . ASN B 1 69 ? -11.609 -6.777 -23.781 1 92.25 69 ASN B CA 1
ATOM 2051 C C . ASN B 1 69 ? -12.312 -6.824 -22.422 1 92.25 69 ASN B C 1
ATOM 2053 O O . ASN B 1 69 ? -13.312 -7.527 -22.266 1 92.25 69 ASN B O 1
ATOM 2057 N N . VAL B 1 70 ? -11.758 -6.078 -21.562 1 94.75 70 VAL B N 1
ATOM 2058 C CA . VAL B 1 70 ? -12.352 -6.129 -20.219 1 94.75 70 VAL B CA 1
ATOM 2059 C C . VAL B 1 70 ? -12.57 -4.711 -19.703 1 94.75 70 VAL B C 1
ATOM 2061 O O . VAL B 1 70 ? -11.82 -3.795 -20.047 1 94.75 70 VAL B O 1
ATOM 2064 N N . LYS B 1 71 ? -13.602 -4.547 -18.938 1 96.56 71 LYS B N 1
ATOM 2065 C CA . LYS B 1 71 ? -13.867 -3.381 -18.094 1 96.56 71 LYS B CA 1
ATOM 2066 C C . LYS B 1 71 ? -13.766 -3.727 -16.609 1 96.56 71 LYS B C 1
ATOM 2068 O O . LYS B 1 71 ? -14.383 -4.688 -16.156 1 96.56 71 LYS B O 1
ATOM 2073 N N . PHE B 1 72 ? -12.992 -3.018 -15.883 1 96.5 72 PHE B N 1
ATOM 2074 C CA . PHE B 1 72 ? -12.711 -3.361 -14.5 1 96.5 72 PHE B CA 1
ATOM 2075 C C . PHE B 1 72 ? -12.445 -2.107 -13.672 1 96.5 72 PHE B C 1
ATOM 2077 O O . PHE B 1 72 ? -12.281 -1.019 -14.227 1 96.5 72 PHE B O 1
ATOM 2084 N N . ARG B 1 73 ? -12.414 -2.248 -12.344 1 96.5 73 ARG B N 1
ATOM 2085 C CA . ARG B 1 73 ? -12.117 -1.143 -11.438 1 96.5 73 ARG B CA 1
ATOM 2086 C C . ARG B 1 73 ? -10.82 -1.396 -10.68 1 96.5 73 ARG B C 1
ATOM 2088 O O . ARG B 1 73 ? -10.539 -2.525 -10.273 1 96.5 73 ARG B O 1
ATOM 2095 N N . LEU B 1 74 ? -10.102 -0.358 -10.562 1 97.19 74 LEU B N 1
ATOM 2096 C CA . LEU B 1 74 ? -8.852 -0.345 -9.812 1 97.19 74 LEU B CA 1
ATOM 2097 C C . LEU B 1 74 ? -8.969 0.533 -8.57 1 97.19 74 LEU B C 1
ATOM 2099 O O . LEU B 1 74 ? -9.68 1.542 -8.586 1 97.19 74 LEU B O 1
ATOM 2103 N N . ILE B 1 75 ? -8.289 0.113 -7.527 1 95.94 75 ILE B N 1
ATOM 2104 C CA . ILE B 1 75 ? -8.07 0.995 -6.387 1 95.94 75 ILE B CA 1
ATOM 2105 C C . ILE B 1 75 ? -6.875 1.9 -6.652 1 95.94 75 ILE B C 1
ATOM 2107 O O . ILE B 1 75 ? -5.773 1.418 -6.93 1 95.94 75 ILE B O 1
ATOM 2111 N N . VAL B 1 76 ? -7.105 3.188 -6.527 1 97.38 76 VAL B N 1
ATOM 2112 C CA . VAL B 1 76 ? -6.074 4.145 -6.91 1 97.38 76 VAL B CA 1
ATOM 2113 C C . VAL B 1 76 ? -5.809 5.113 -5.762 1 97.38 76 VAL B C 1
ATOM 2115 O O . VAL B 1 76 ? -6.746 5.609 -5.133 1 97.38 76 VAL B O 1
ATOM 2118 N N . PHE B 1 77 ? -4.574 5.246 -5.434 1 96.75 77 PHE B N 1
ATOM 2119 C CA . PHE B 1 77 ? -4.145 6.262 -4.48 1 96.75 77 PHE B CA 1
ATOM 2120 C C . PHE B 1 77 ? -3.938 7.602 -5.172 1 96.75 77 PHE B C 1
ATOM 2122 O O . PHE B 1 77 ? -3.037 7.746 -6.004 1 96.75 77 PHE B O 1
ATOM 2129 N N . ARG B 1 78 ? -4.758 8.539 -4.801 1 96.12 78 ARG B N 1
ATOM 2130 C CA . ARG B 1 78 ? -4.684 9.906 -5.312 1 96.12 78 ARG B CA 1
ATOM 2131 C C . ARG B 1 78 ? -5.316 10.891 -4.336 1 96.12 78 ARG B C 1
ATOM 2133 O O . ARG B 1 78 ? -6.449 11.336 -4.535 1 96.12 78 ARG B O 1
ATOM 2140 N N . PRO B 1 79 ? -4.543 11.25 -3.369 1 93.81 79 PRO B N 1
ATOM 2141 C CA . PRO B 1 79 ? -5.109 12.219 -2.426 1 93.81 79 PRO B CA 1
ATOM 2142 C C . PRO B 1 79 ? -5.477 13.539 -3.092 1 93.81 79 PRO B C 1
ATOM 2144 O O . PRO B 1 79 ? -4.828 13.953 -4.051 1 93.81 79 PRO B O 1
ATOM 2147 N N . PHE B 1 80 ? -6.441 14.18 -2.611 1 90.56 80 PHE B N 1
ATOM 2148 C CA . PHE B 1 80 ? -6.875 15.43 -3.217 1 90.56 80 PHE B CA 1
ATOM 2149 C C . PHE B 1 80 ? -6.227 16.625 -2.523 1 90.56 80 PHE B C 1
ATOM 2151 O O . PHE B 1 80 ? -5.766 16.516 -1.385 1 90.56 80 PHE B O 1
ATOM 2158 N N . LYS B 1 81 ? -6.199 17.672 -3.223 1 92.81 81 LYS B N 1
ATOM 2159 C CA . LYS B 1 81 ? -5.688 18.922 -2.646 1 92.81 81 LYS B CA 1
ATOM 2160 C C . LYS B 1 81 ? -6.465 19.297 -1.392 1 92.81 81 LYS B C 1
ATOM 2162 O O . LYS B 1 81 ? -7.695 19.281 -1.388 1 92.81 81 LYS B O 1
ATOM 2167 N N . GLY B 1 82 ? -5.754 19.609 -0.329 1 89.38 82 GLY B N 1
ATOM 2168 C CA . GLY B 1 82 ? -6.363 20.031 0.923 1 89.38 82 GLY B CA 1
ATOM 2169 C C . GLY B 1 82 ? -6.535 18.891 1.912 1 89.38 82 GLY B C 1
ATOM 2170 O O . GLY B 1 82 ? -6.871 19.125 3.076 1 89.38 82 GLY B O 1
ATOM 2171 N N . GLU B 1 83 ? -6.316 17.719 1.453 1 88 83 GLU B N 1
ATOM 2172 C CA . GLU B 1 83 ? -6.449 16.562 2.332 1 88 83 GLU B CA 1
ATOM 2173 C C . GLU B 1 83 ? -5.281 16.484 3.311 1 88 83 GLU B C 1
ATOM 2175 O O . GLU B 1 83 ? -4.133 16.75 2.943 1 88 83 GLU B O 1
ATOM 2180 N N . ILE B 1 84 ? -5.582 16.141 4.52 1 88.5 84 ILE B N 1
ATOM 2181 C CA . ILE B 1 84 ? -4.535 15.875 5.504 1 88.5 84 ILE B CA 1
ATOM 2182 C C . ILE B 1 84 ? -4.207 14.391 5.523 1 88.5 84 ILE B C 1
ATOM 2184 O O . ILE B 1 84 ? -5.109 13.547 5.516 1 88.5 84 ILE B O 1
ATOM 2188 N N . MET B 1 85 ? -2.93 14.07 5.504 1 90.38 85 MET B N 1
ATOM 2189 C CA . MET B 1 85 ? -2.514 12.672 5.496 1 90.38 85 MET B CA 1
ATOM 2190 C C . MET B 1 85 ? -1.392 12.43 6.5 1 90.38 85 MET B C 1
ATOM 2192 O O . MET B 1 85 ? -0.685 13.359 6.883 1 90.38 85 MET B O 1
ATOM 2196 N N . LEU B 1 86 ? -1.322 11.195 6.852 1 91.06 86 LEU B N 1
ATOM 2197 C CA . LEU B 1 86 ? -0.23 10.75 7.711 1 91.06 86 LEU B CA 1
ATOM 2198 C C . LEU B 1 86 ? 0.886 10.117 6.883 1 91.06 86 LEU B C 1
ATOM 2200 O O . LEU B 1 86 ? 0.619 9.414 5.91 1 91.06 86 LEU B O 1
ATOM 2204 N N . GLY B 1 87 ? 2.059 10.383 7.289 1 94.38 87 GLY B N 1
ATOM 2205 C CA . GLY B 1 87 ? 3.238 9.766 6.699 1 94.38 87 GLY B CA 1
ATOM 2206 C C . GLY B 1 87 ? 4.426 9.734 7.645 1 94.38 87 GLY B C 1
ATOM 2207 O O . GLY B 1 87 ? 4.301 10.086 8.82 1 94.38 87 GLY B O 1
ATOM 2208 N N . LYS B 1 88 ? 5.496 9.25 7.148 1 96.38 88 LYS B N 1
ATOM 2209 C CA . LYS B 1 88 ? 6.734 9.164 7.914 1 96.38 88 LYS B CA 1
ATOM 2210 C C . LYS B 1 88 ? 7.867 9.914 7.223 1 96.38 88 LYS B C 1
ATOM 2212 O O . LYS B 1 88 ? 8.016 9.828 6 1 96.38 88 LYS B O 1
ATOM 2217 N N . ILE B 1 89 ? 8.664 10.617 8 1 98.06 89 ILE B N 1
ATOM 2218 C CA . ILE B 1 89 ? 9.805 11.336 7.438 1 98.06 89 ILE B CA 1
ATOM 2219 C C . ILE B 1 89 ? 10.852 10.344 6.945 1 98.06 89 ILE B C 1
ATOM 2221 O O . ILE B 1 89 ? 11.367 9.539 7.727 1 98.06 89 ILE B O 1
ATOM 2225 N N . SER B 1 90 ? 11.133 10.438 5.723 1 97.38 90 SER B N 1
ATOM 2226 C CA . SER B 1 90 ? 12.148 9.562 5.137 1 97.38 90 SER B CA 1
ATOM 2227 C C . SER B 1 90 ? 13.523 10.219 5.164 1 97.38 90 SER B C 1
ATOM 2229 O O . SER B 1 90 ? 14.531 9.555 5.422 1 97.38 90 SER B O 1
ATOM 2231 N N . SER B 1 91 ? 13.539 11.516 4.848 1 97.12 91 SER B N 1
ATOM 2232 C CA . SER B 1 91 ? 14.797 12.266 4.852 1 97.12 91 SER B CA 1
ATOM 2233 C C . SER B 1 91 ? 14.547 13.766 4.848 1 97.12 91 SER B C 1
ATOM 2235 O O . SER B 1 91 ? 13.422 14.211 4.609 1 97.12 91 SER B O 1
ATOM 2237 N N . GLY B 1 92 ? 15.602 14.461 5.207 1 96.31 92 GLY B N 1
ATOM 2238 C CA . GLY B 1 92 ? 15.594 15.914 5.145 1 96.31 92 GLY B CA 1
ATOM 2239 C C . GLY B 1 92 ? 16.844 16.484 4.5 1 96.31 92 GLY B C 1
ATOM 2240 O O . GLY B 1 92 ? 17.953 16.047 4.781 1 96.31 92 GLY B O 1
ATOM 2241 N N . THR B 1 93 ? 16.625 17.297 3.555 1 96.38 93 THR B N 1
ATOM 2242 C CA . THR B 1 93 ? 17.688 18.078 2.947 1 96.38 93 THR B CA 1
ATOM 2243 C C . THR B 1 93 ? 17.328 19.562 2.92 1 96.38 93 THR B C 1
ATOM 2245 O O . THR B 1 93 ? 16.234 19.953 3.332 1 96.38 93 THR B O 1
ATOM 2248 N N . GLU B 1 94 ? 18.219 20.344 2.453 1 95.81 94 GLU B N 1
ATOM 2249 C CA . GLU B 1 94 ? 17.953 21.781 2.367 1 95.81 94 GLU B CA 1
ATOM 2250 C C . GLU B 1 94 ? 16.766 22.062 1.456 1 95.81 94 GLU B C 1
ATOM 2252 O O . GLU B 1 94 ? 16.203 23.156 1.506 1 95.81 94 GLU B O 1
ATOM 2257 N N . HIS B 1 95 ? 16.391 21.047 0.654 1 96.94 95 HIS B N 1
ATOM 2258 C CA . HIS B 1 95 ? 15.305 21.25 -0.295 1 96.94 95 HIS B CA 1
ATOM 2259 C C . HIS B 1 95 ? 13.953 20.891 0.329 1 96.94 95 HIS B C 1
ATOM 2261 O O . HIS B 1 95 ? 12.906 21.094 -0.292 1 96.94 95 HIS B O 1
ATOM 2267 N N . GLY B 1 96 ? 14.008 20.391 1.578 1 98.06 96 GLY B N 1
ATOM 2268 C CA . GLY B 1 96 ? 12.766 20.078 2.266 1 98.06 96 GLY B CA 1
ATOM 2269 C C . GLY B 1 96 ? 12.766 18.719 2.924 1 98.06 96 GLY B C 1
ATOM 2270 O O . GLY B 1 96 ? 13.82 18.109 3.098 1 98.06 96 GLY B O 1
ATOM 2271 N N . ILE B 1 97 ? 11.648 18.375 3.33 1 98.44 97 ILE B N 1
ATOM 2272 C CA . ILE B 1 97 ? 11.469 17.094 4.027 1 98.44 97 ILE B CA 1
ATOM 2273 C C . ILE B 1 97 ? 10.758 16.109 3.115 1 98.44 97 ILE B C 1
ATOM 2275 O O . ILE B 1 97 ? 9.688 16.391 2.572 1 98.44 97 ILE B O 1
ATOM 2279 N N . LYS B 1 98 ? 11.383 14.992 2.916 1 98.5 98 LYS B N 1
ATOM 2280 C CA . LYS B 1 98 ? 10.766 13.906 2.164 1 98.5 98 LYS B CA 1
ATOM 2281 C C . LYS B 1 98 ? 9.945 13 3.08 1 98.5 98 LYS B C 1
ATOM 2283 O O . LYS B 1 98 ? 10.398 12.625 4.164 1 98.5 98 LYS B O 1
ATOM 2288 N N . ILE B 1 99 ? 8.758 12.719 2.635 1 98.19 99 ILE B N 1
ATOM 2289 C CA . ILE B 1 99 ? 7.824 11.922 3.422 1 98.19 99 ILE B CA 1
ATOM 2290 C C . ILE B 1 99 ? 7.383 10.703 2.617 1 98.19 99 ILE B C 1
ATOM 2292 O O . ILE B 1 99 ? 7.273 10.766 1.39 1 98.19 99 ILE B O 1
ATOM 2296 N N . GLY B 1 100 ? 7.176 9.625 3.312 1 96.38 100 GLY B N 1
ATOM 2297 C CA . GLY B 1 100 ? 6.645 8.43 2.68 1 96.38 100 GLY B CA 1
ATOM 2298 C C . GLY B 1 100 ? 5.516 7.789 3.467 1 96.38 100 GLY B C 1
ATOM 2299 O O . GLY B 1 100 ? 5.414 7.977 4.68 1 96.38 100 GLY B O 1
ATOM 2300 N N . VAL B 1 101 ? 4.66 7.109 2.723 1 93.19 101 VAL B N 1
ATOM 2301 C CA . VAL B 1 101 ? 3.754 6.125 3.307 1 93.19 101 VAL B CA 1
ATOM 2302 C C . VAL B 1 101 ? 4.16 4.723 2.865 1 93.19 101 VAL B C 1
ATOM 2304 O O . VAL B 1 101 ? 5.195 4.539 2.221 1 93.19 101 VAL B O 1
ATOM 2307 N N . GLU B 1 102 ? 3.508 3.762 3.232 1 89.12 102 GLU B N 1
ATOM 2308 C CA . GLU B 1 102 ? 3.932 2.375 3.061 1 89.12 102 GLU B CA 1
ATOM 2309 C C . GLU B 1 102 ? 4.145 2.041 1.588 1 89.12 102 GLU B C 1
ATOM 2311 O O . GLU B 1 102 ? 5.027 1.251 1.247 1 89.12 102 GLU B O 1
ATOM 2316 N N . PHE B 1 103 ? 3.414 2.598 0.702 1 92.31 103 PHE B N 1
ATOM 2317 C CA . PHE B 1 103 ? 3.438 2.16 -0.688 1 92.31 103 PHE B CA 1
ATOM 2318 C C . PHE B 1 103 ? 3.793 3.316 -1.615 1 92.31 103 PHE B C 1
ATOM 2320 O O . PHE B 1 103 ? 3.879 3.139 -2.832 1 92.31 103 PHE B O 1
ATOM 2327 N N . PHE B 1 104 ? 4.098 4.469 -1.081 1 95.94 104 PHE B N 1
ATOM 2328 C CA . PHE B 1 104 ? 4.332 5.668 -1.877 1 95.94 104 PHE B CA 1
ATOM 2329 C C . PHE B 1 104 ? 5.312 6.602 -1.176 1 95.94 104 PHE B C 1
ATOM 2331 O O . PHE B 1 104 ? 5.094 6.996 -0.029 1 95.94 104 PHE B O 1
ATOM 2338 N N . ASN B 1 105 ? 6.371 7.098 -1.898 1 96.19 105 ASN B N 1
ATOM 2339 C CA . ASN B 1 105 ? 7.43 7.82 -1.204 1 96.19 105 ASN B CA 1
ATOM 2340 C C . ASN B 1 105 ? 7.723 9.164 -1.867 1 96.19 105 ASN B C 1
ATOM 2342 O O . ASN B 1 105 ? 8.609 9.898 -1.433 1 96.19 105 ASN B O 1
ATOM 2346 N N . ASP B 1 106 ? 6.992 9.5 -2.889 1 97.25 106 ASP B N 1
ATOM 2347 C CA . ASP B 1 106 ? 7.285 10.727 -3.623 1 97.25 106 ASP B CA 1
ATOM 2348 C C . ASP B 1 106 ? 6.457 11.891 -3.092 1 97.25 106 ASP B C 1
ATOM 2350 O O . ASP B 1 106 ? 5.719 12.531 -3.846 1 97.25 106 ASP B O 1
ATOM 2354 N N . ILE B 1 107 ? 6.695 12.148 -1.794 1 98.25 107 ILE B N 1
ATOM 2355 C CA . ILE B 1 107 ? 6.043 13.258 -1.109 1 98.25 107 ILE B CA 1
ATOM 2356 C C . ILE B 1 107 ? 7.094 14.211 -0.547 1 98.25 107 ILE B C 1
ATOM 2358 O O . ILE B 1 107 ? 8.008 13.789 0.171 1 98.25 107 ILE B O 1
ATOM 2362 N N . LEU B 1 108 ? 6.941 15.492 -0.879 1 98.62 108 LEU B N 1
ATOM 2363 C CA . LEU B 1 108 ? 7.902 16.5 -0.436 1 98.62 108 LEU B CA 1
ATOM 2364 C C . LEU B 1 108 ? 7.195 17.672 0.229 1 98.62 108 LEU B C 1
ATOM 2366 O O . LEU B 1 108 ? 6.172 18.141 -0.268 1 98.62 108 LEU B O 1
ATOM 2370 N N . VAL B 1 109 ? 7.695 18.062 1.325 1 98.69 109 VAL B N 1
ATOM 2371 C CA . VAL B 1 109 ? 7.34 19.359 1.912 1 98.69 109 VAL B CA 1
ATOM 2372 C C . VAL B 1 109 ? 8.5 20.344 1.747 1 98.69 109 VAL B C 1
ATOM 2374 O O . VAL B 1 109 ? 9.5 20.25 2.455 1 98.69 109 VAL B O 1
ATOM 2377 N N . PRO B 1 110 ? 8.383 21.234 0.879 1 98.44 110 PRO B N 1
ATOM 2378 C CA . PRO B 1 110 ? 9.477 22.172 0.661 1 98.44 110 PRO B CA 1
ATOM 2379 C C . PRO B 1 110 ? 9.617 23.188 1.795 1 98.44 110 PRO B C 1
ATOM 2381 O O . PRO B 1 110 ? 8.695 23.359 2.588 1 98.44 110 PRO B O 1
ATOM 2384 N N . PRO B 1 111 ? 10.719 23.828 1.881 1 97.56 111 PRO B N 1
ATOM 2385 C CA . PRO B 1 111 ? 11.016 24.734 2.992 1 97.56 111 PRO B CA 1
ATOM 2386 C C . PRO B 1 111 ? 9.953 25.812 3.17 1 97.56 111 PRO B C 1
ATOM 2388 O O . PRO B 1 111 ? 9.57 26.125 4.301 1 97.56 111 PRO B O 1
ATOM 2391 N N . ASN B 1 112 ? 9.453 26.344 2.082 1 97.19 112 ASN B N 1
ATOM 2392 C CA . ASN B 1 112 ? 8.523 27.469 2.15 1 97.19 112 ASN B CA 1
ATOM 2393 C C . ASN B 1 112 ? 7.141 27.016 2.609 1 97.19 112 ASN B C 1
ATOM 2395 O O . ASN B 1 112 ? 6.266 27.844 2.869 1 97.19 112 ASN B O 1
ATOM 2399 N N . LEU B 1 113 ? 6.934 25.703 2.672 1 97.94 113 LEU B N 1
ATOM 2400 C CA . LEU B 1 113 ? 5.637 25.188 3.1 1 97.94 113 LEU B CA 1
ATOM 2401 C C . LEU B 1 113 ? 5.75 24.5 4.453 1 97.94 113 LEU B C 1
ATOM 2403 O O . LEU B 1 113 ? 4.836 23.766 4.859 1 97.94 113 LEU B O 1
ATOM 2407 N N . LEU B 1 114 ? 6.84 24.688 5.047 1 96.75 114 LEU B N 1
ATOM 2408 C CA . LEU B 1 114 ? 7.016 24.281 6.441 1 96.75 114 LEU B CA 1
ATOM 2409 C C . LEU B 1 114 ? 6.559 25.391 7.387 1 96.75 114 LEU B C 1
ATOM 2411 O O . LEU B 1 114 ? 6.164 26.469 6.941 1 96.75 114 LEU B O 1
ATOM 2415 N N . LEU B 1 115 ? 6.523 25.016 8.664 1 92.38 115 LEU B N 1
ATOM 2416 C CA . LEU B 1 115 ? 6.129 26 9.672 1 92.38 115 LEU B CA 1
ATOM 2417 C C . LEU B 1 115 ? 7.027 27.234 9.617 1 92.38 115 LEU B C 1
ATOM 2419 O O . LEU B 1 115 ? 8.219 27.125 9.305 1 92.38 115 LEU B O 1
ATOM 2423 N N . ASP B 1 116 ? 6.445 28.312 9.953 1 89.19 116 ASP B N 1
ATOM 2424 C CA . ASP B 1 116 ? 7.223 29.547 9.961 1 89.19 116 ASP B CA 1
ATOM 2425 C C . ASP B 1 116 ? 8.383 29.453 10.953 1 89.19 116 ASP B C 1
ATOM 2427 O O . ASP B 1 116 ? 8.188 29.062 12.109 1 89.19 116 ASP B O 1
ATOM 2431 N N . GLY B 1 117 ? 9.539 29.766 10.469 1 89 117 GLY B N 1
ATOM 2432 C CA . GLY B 1 117 ? 10.703 29.734 11.336 1 89 117 GLY B CA 1
ATOM 2433 C C . GLY B 1 117 ? 11.477 28.438 11.273 1 89 117 GLY B C 1
ATOM 2434 O O . GLY B 1 117 ? 12.516 28.297 11.914 1 89 117 GLY B O 1
ATOM 2435 N N . ALA B 1 118 ? 10.906 27.531 10.562 1 94 118 ALA B N 1
ATOM 2436 C CA . ALA B 1 118 ? 11.648 26.281 10.391 1 94 118 ALA B CA 1
ATOM 2437 C C . ALA B 1 118 ? 12.945 26.5 9.617 1 94 118 ALA B C 1
ATOM 2439 O O . ALA B 1 118 ? 12.977 27.297 8.68 1 94 118 ALA B O 1
ATOM 2440 N N . ARG B 1 119 ? 14.016 25.812 10.039 1 95.44 119 ARG B N 1
ATOM 2441 C CA . ARG B 1 119 ? 15.305 25.938 9.352 1 95.44 119 ARG B CA 1
ATOM 2442 C C . ARG B 1 119 ? 16.031 24.594 9.305 1 95.44 119 ARG B C 1
ATOM 2444 O O . ARG B 1 119 ? 15.797 23.734 10.148 1 95.44 119 ARG B O 1
ATOM 2451 N N . PHE B 1 120 ? 16.875 24.5 8.391 1 97 120 PHE B N 1
ATOM 2452 C CA . PHE B 1 120 ? 17.672 23.297 8.242 1 97 120 PHE B CA 1
ATOM 2453 C C . PHE B 1 120 ? 18.984 23.422 9.008 1 97 120 PHE B C 1
ATOM 2455 O O . PHE B 1 120 ? 19.719 24.391 8.844 1 97 120 PHE B O 1
ATOM 2462 N N . ASP B 1 121 ? 19.203 22.453 9.844 1 95.88 121 ASP B N 1
ATOM 2463 C CA . ASP B 1 121 ? 20.469 22.391 10.562 1 95.88 121 ASP B CA 1
ATOM 2464 C C . ASP B 1 121 ? 21.5 21.578 9.789 1 95.88 121 ASP B C 1
ATOM 2466 O O . ASP B 1 121 ? 21.438 20.344 9.766 1 95.88 121 ASP B O 1
ATOM 2470 N N . TYR B 1 122 ? 22.469 22.219 9.25 1 94.31 122 TYR B N 1
ATOM 2471 C CA . TYR B 1 122 ? 23.453 21.578 8.383 1 94.31 122 TYR B CA 1
ATOM 2472 C C . TYR B 1 122 ? 24.375 20.672 9.18 1 94.31 122 TYR B C 1
ATOM 2474 O O . TYR B 1 122 ? 24.891 19.672 8.656 1 94.31 122 TYR B O 1
ATOM 2482 N N . ALA B 1 123 ? 24.547 20.969 10.32 1 93.56 123 ALA B N 1
ATOM 2483 C CA . ALA B 1 123 ? 25.438 20.172 11.164 1 93.56 123 ALA B CA 1
ATOM 2484 C C . ALA B 1 123 ? 24.828 18.797 11.453 1 93.56 123 ALA B C 1
ATOM 2486 O O . ALA B 1 123 ? 25.469 17.766 11.25 1 93.56 123 ALA B O 1
ATOM 2487 N N . ASP B 1 124 ? 23.562 18.844 11.859 1 91.56 124 ASP B N 1
ATOM 2488 C CA . ASP B 1 124 ? 22.891 17.609 12.227 1 91.56 124 ASP B CA 1
ATOM 2489 C C . ASP B 1 124 ? 22.109 17.031 11.047 1 91.56 124 ASP B C 1
ATOM 2491 O O . ASP B 1 124 ? 21.547 15.938 11.141 1 91.56 124 ASP B O 1
ATOM 2495 N N . GLN B 1 125 ? 21.984 17.812 10 1 93.69 125 GLN B N 1
ATOM 2496 C CA . GLN B 1 125 ? 21.297 17.391 8.781 1 93.69 125 GLN B CA 1
ATOM 2497 C C . GLN B 1 125 ? 19.828 17.062 9.078 1 93.69 125 GLN B C 1
ATOM 2499 O O . GLN B 1 125 ? 19.344 16 8.688 1 93.69 125 GLN B O 1
ATOM 2504 N N . VAL B 1 126 ? 19.266 17.938 9.812 1 96 126 VAL B N 1
ATOM 2505 C CA . VAL B 1 126 ? 17.859 17.766 10.195 1 96 126 VAL B CA 1
ATOM 2506 C C . VAL B 1 126 ? 17.156 19.125 10.219 1 96 126 VAL B C 1
ATOM 2508 O O . VAL B 1 126 ? 17.781 20.156 10.484 1 96 126 VAL B O 1
ATOM 2511 N N . TRP B 1 127 ? 15.898 19.125 9.945 1 97.19 127 TRP B N 1
ATOM 2512 C CA . TRP B 1 127 ? 15.102 20.328 10.062 1 97.19 127 TRP B CA 1
ATOM 2513 C C . TRP B 1 127 ? 14.664 20.562 11.508 1 97.19 127 TRP B C 1
ATOM 2515 O O . TRP B 1 127 ? 14.32 19.609 12.211 1 97.19 127 TRP B O 1
ATOM 2525 N N . ILE B 1 128 ? 14.664 21.844 11.836 1 96.25 128 ILE B N 1
ATOM 2526 C CA . ILE B 1 128 ? 14.289 22.203 13.203 1 96.25 128 ILE B CA 1
ATOM 2527 C C . ILE B 1 128 ? 13.297 23.359 13.18 1 96.25 128 ILE B C 1
ATOM 2529 O O . ILE B 1 128 ? 13.289 24.172 12.242 1 96.25 128 ILE B O 1
ATOM 2533 N N . TRP B 1 129 ? 12.43 23.25 14.109 1 93.75 129 TRP B N 1
ATOM 2534 C CA . TRP B 1 129 ? 11.484 24.344 14.336 1 93.75 129 TRP B CA 1
ATOM 2535 C C . TRP B 1 129 ? 11.562 24.844 15.773 1 93.75 129 TRP B C 1
ATOM 2537 O O . TRP B 1 129 ? 11.578 24.047 16.719 1 93.75 129 TRP B O 1
ATOM 2547 N N . GLU B 1 130 ? 11.758 26.141 15.867 1 88.19 130 GLU B N 1
ATOM 2548 C CA . GLU B 1 130 ? 11.82 26.766 17.188 1 88.19 130 GLU B CA 1
ATOM 2549 C C . GLU B 1 130 ? 10.555 27.578 17.469 1 88.19 130 GLU B C 1
ATOM 2551 O O . GLU B 1 130 ? 10.164 28.422 16.672 1 88.19 130 GLU B O 1
ATOM 2556 N N . ASN B 1 131 ? 9.961 27.172 18.594 1 81.81 131 ASN B N 1
ATOM 2557 C CA . ASN B 1 131 ? 8.766 27.922 18.953 1 81.81 131 ASN B CA 1
ATOM 2558 C C . ASN B 1 131 ? 9.117 29.234 19.625 1 81.81 131 ASN B C 1
ATOM 2560 O O . ASN B 1 131 ? 10.281 29.5 19.922 1 81.81 131 ASN B O 1
ATOM 2564 N N . ASP B 1 132 ? 8.102 30.094 19.891 1 80.62 132 ASP B N 1
ATOM 2565 C CA . ASP B 1 132 ? 8.281 31.438 20.438 1 80.62 132 ASP B CA 1
ATOM 2566 C C . ASP B 1 132 ? 8.914 31.391 21.828 1 80.62 132 ASP B C 1
ATOM 2568 O O . ASP B 1 132 ? 9.578 32.344 22.25 1 80.62 132 ASP B O 1
ATOM 2572 N N . ASP B 1 133 ? 8.758 30.281 22.578 1 83 133 ASP B N 1
ATOM 2573 C CA . ASP B 1 133 ? 9.266 30.172 23.938 1 83 133 ASP B CA 1
ATOM 2574 C C . ASP B 1 133 ? 10.711 29.672 23.953 1 83 133 ASP B C 1
ATOM 2576 O O . ASP B 1 133 ? 11.305 29.5 25.016 1 83 133 ASP B O 1
ATOM 2580 N N . GLY B 1 134 ? 11.281 29.438 22.797 1 79.25 134 GLY B N 1
ATOM 2581 C CA . GLY B 1 134 ? 12.672 29.016 22.703 1 79.25 134 GLY B CA 1
ATOM 2582 C C . GLY B 1 134 ? 12.844 27.516 22.656 1 79.25 134 GLY B C 1
ATOM 2583 O O . GLY B 1 134 ? 13.969 27.016 22.594 1 79.25 134 GLY B O 1
ATOM 2584 N N . SER B 1 135 ? 11.711 26.766 22.734 1 88 135 SER B N 1
ATOM 2585 C CA . SER B 1 135 ? 11.82 25.312 22.641 1 88 135 SER B CA 1
ATOM 2586 C C . SER B 1 135 ? 12.102 24.875 21.203 1 88 135 SER B C 1
ATOM 2588 O O . SER B 1 135 ? 11.531 25.422 20.266 1 88 135 SER B O 1
ATOM 2590 N N . THR B 1 136 ? 13.117 24.016 21.094 1 90.38 136 THR B N 1
ATOM 2591 C CA . THR B 1 136 ? 13.508 23.516 19.781 1 90.38 136 THR B CA 1
ATOM 2592 C C . THR B 1 136 ? 12.852 22.172 19.5 1 90.38 136 THR B C 1
ATOM 2594 O O . THR B 1 136 ? 12.906 21.25 20.328 1 90.38 136 THR B O 1
ATOM 2597 N N . PHE B 1 137 ? 12.18 22.094 18.312 1 92.94 137 PHE B N 1
ATOM 2598 C CA . PHE B 1 137 ? 11.531 20.875 17.875 1 92.94 137 PHE B CA 1
ATOM 2599 C C . PHE B 1 137 ? 12.211 20.312 16.625 1 92.94 137 PHE B C 1
ATOM 2601 O O . PHE B 1 137 ? 12.547 21.062 15.711 1 92.94 137 PHE B O 1
ATOM 2608 N N . TYR B 1 138 ? 12.43 19.016 16.609 1 95.12 138 TYR B N 1
ATOM 2609 C CA . TYR B 1 138 ? 13.172 18.391 15.531 1 95.12 138 TYR B CA 1
ATOM 2610 C C . TYR B 1 138 ? 12.242 17.578 14.625 1 95.12 138 TYR B C 1
ATOM 2612 O O . TYR B 1 138 ? 11.328 16.906 15.109 1 95.12 138 TYR B O 1
ATOM 2620 N N . PHE B 1 139 ? 12.516 17.641 13.352 1 97 139 PHE B N 1
ATOM 2621 C CA . PHE B 1 139 ? 11.914 16.719 12.383 1 97 139 PHE B CA 1
ATOM 2622 C C . PHE B 1 139 ? 12.805 15.508 12.164 1 97 139 PHE B C 1
ATOM 2624 O O . PHE B 1 139 ? 13.531 15.438 11.172 1 97 139 PHE B O 1
ATOM 2631 N N . ASP B 1 140 ? 12.609 14.57 12.93 1 96 140 ASP B N 1
ATOM 2632 C CA . ASP B 1 140 ? 13.516 13.422 12.914 1 96 140 ASP B CA 1
ATOM 2633 C C . ASP B 1 140 ? 13.07 12.391 11.875 1 96 140 ASP B C 1
ATOM 2635 O O . ASP B 1 140 ? 11.875 12.141 11.711 1 96 140 ASP B O 1
ATOM 2639 N N . VAL B 1 141 ? 14.094 11.812 11.289 1 95.81 141 VAL B N 1
ATOM 2640 C CA . VAL B 1 141 ? 13.82 10.727 10.359 1 95.81 141 VAL B CA 1
ATOM 2641 C C . VAL B 1 141 ? 13.102 9.586 11.078 1 95.81 141 VAL B C 1
ATOM 2643 O O . VAL B 1 141 ? 13.469 9.227 12.203 1 95.81 141 VAL B O 1
ATOM 2646 N N . GLY B 1 142 ? 12.078 9.07 10.461 1 95.69 142 GLY B N 1
ATOM 2647 C CA . GLY B 1 142 ? 11.328 7.969 11.047 1 95.69 142 GLY B CA 1
ATOM 2648 C C . GLY B 1 142 ? 10.109 8.43 11.828 1 95.69 142 GLY B C 1
ATOM 2649 O O . GLY B 1 142 ? 9.266 7.613 12.203 1 95.69 142 GLY B O 1
ATOM 2650 N N . GLU B 1 143 ? 9.969 9.688 12.047 1 95.75 143 GLU B N 1
ATOM 2651 C CA . GLU B 1 143 ? 8.836 10.211 12.812 1 95.75 143 GLU B CA 1
ATOM 2652 C C . GLU B 1 143 ? 7.582 10.289 11.953 1 95.75 143 GLU B C 1
ATOM 2654 O O . GLU B 1 143 ? 7.648 10.633 10.773 1 95.75 143 GLU B O 1
ATOM 2659 N N . VAL B 1 144 ? 6.461 9.984 12.617 1 94.06 144 VAL B N 1
ATOM 2660 C CA . VAL B 1 144 ? 5.172 10.086 11.945 1 94.06 144 VAL B CA 1
ATOM 2661 C C . VAL B 1 144 ? 4.699 11.539 11.961 1 94.06 144 VAL B C 1
ATOM 2663 O O . VAL B 1 144 ? 4.746 12.203 13 1 94.06 144 VAL B O 1
ATOM 2666 N N . VAL B 1 145 ? 4.273 12.023 10.805 1 95.94 145 VAL B N 1
ATOM 2667 C CA . VAL B 1 145 ? 3.879 13.43 10.703 1 95.94 145 VAL B CA 1
ATOM 2668 C C . VAL B 1 145 ? 2.531 13.531 9.992 1 95.94 145 VAL B C 1
ATOM 2670 O O . VAL B 1 145 ? 2.143 12.633 9.25 1 95.94 145 VAL B O 1
ATOM 2673 N N . ARG B 1 146 ? 1.837 14.648 10.25 1 93 146 ARG B N 1
ATOM 2674 C CA . ARG B 1 146 ? 0.667 15.07 9.484 1 93 146 ARG B CA 1
ATOM 2675 C C . ARG B 1 146 ? 1.03 16.172 8.484 1 93 146 ARG B C 1
ATOM 2677 O O . ARG B 1 146 ? 1.796 17.078 8.805 1 93 146 ARG B O 1
ATOM 2684 N N . LEU B 1 147 ? 0.538 16.016 7.32 1 95.81 147 LEU B N 1
ATOM 2685 C CA . LEU B 1 147 ? 0.74 17.047 6.312 1 95.81 147 LEU B CA 1
ATOM 2686 C C . LEU B 1 147 ? -0.536 17.281 5.508 1 95.81 147 LEU B C 1
ATOM 2688 O O . LEU B 1 147 ? -1.408 16.406 5.457 1 95.81 147 LEU B O 1
ATOM 2692 N N . ARG B 1 148 ? -0.614 18.406 4.953 1 93.81 148 ARG B N 1
ATOM 2693 C CA . ARG B 1 148 ? -1.714 18.734 4.051 1 93.81 148 ARG B CA 1
ATOM 2694 C C . ARG B 1 148 ? -1.262 18.688 2.596 1 93.81 148 ARG B C 1
ATOM 2696 O O . ARG B 1 148 ? -0.193 19.203 2.254 1 93.81 148 ARG B O 1
ATOM 2703 N N . VAL B 1 149 ? -2.061 18.062 1.734 1 95.88 149 VAL B N 1
ATOM 2704 C CA . VAL B 1 149 ? -1.739 18 0.313 1 95.88 149 VAL B CA 1
ATOM 2705 C C . VAL B 1 149 ? -1.967 19.359 -0.337 1 95.88 149 VAL B C 1
ATOM 2707 O O . VAL B 1 149 ? -3.062 19.922 -0.254 1 95.88 149 VAL B O 1
ATOM 2710 N N . GLU B 1 150 ? -0.91 19.859 -0.975 1 97.69 150 GLU B N 1
ATOM 2711 C CA . GLU B 1 150 ? -1.021 21.172 -1.6 1 97.69 150 GLU B CA 1
ATOM 2712 C C . GLU B 1 150 ? -1.084 21.062 -3.119 1 97.69 150 GLU B C 1
ATOM 2714 O O . GLU B 1 150 ? -1.765 21.844 -3.779 1 97.69 150 GLU B O 1
ATOM 2719 N N . MET B 1 151 ? -0.285 20.141 -3.625 1 97.56 151 MET B N 1
ATOM 2720 C CA . MET B 1 151 ? -0.194 20.016 -5.078 1 97.56 151 MET B CA 1
ATOM 2721 C C . MET B 1 151 ? 0.167 18.594 -5.477 1 97.56 151 MET B C 1
ATOM 2723 O O . MET B 1 151 ? 0.8 17.859 -4.703 1 97.56 151 MET B O 1
ATOM 2727 N N . GLU B 1 152 ? -0.303 18.234 -6.602 1 97.31 152 GLU B N 1
ATOM 2728 C CA . GLU B 1 152 ? 0.174 17.031 -7.266 1 97.31 152 GLU B CA 1
ATOM 2729 C C . GLU B 1 152 ? 0.987 17.375 -8.508 1 97.31 152 GLU B C 1
ATOM 2731 O O . GLU B 1 152 ? 0.699 18.344 -9.195 1 97.31 152 GLU B O 1
ATOM 2736 N N . GLU B 1 153 ? 2.021 16.594 -8.781 1 97.19 153 GLU B N 1
ATOM 2737 C CA . GLU B 1 153 ? 2.848 16.797 -9.969 1 97.19 153 GLU B CA 1
ATOM 2738 C C . GLU B 1 153 ? 2.934 15.516 -10.805 1 97.19 153 GLU B C 1
ATOM 2740 O O . GLU B 1 153 ? 3.102 14.422 -10.266 1 97.19 153 GLU B O 1
ATOM 2745 N N . TRP B 1 154 ? 2.781 15.742 -12.102 1 96.56 154 TRP B N 1
ATOM 2746 C CA . TRP B 1 154 ? 2.865 14.656 -13.078 1 96.56 154 TRP B CA 1
ATOM 2747 C C . TRP B 1 154 ? 4.02 14.883 -14.047 1 96.56 154 TRP B C 1
ATOM 2749 O O . TRP B 1 154 ? 4.199 15.992 -14.562 1 96.56 154 TRP B O 1
ATOM 2759 N N . HIS B 1 155 ? 4.82 13.852 -14.203 1 93.94 155 HIS B N 1
ATOM 2760 C CA . HIS B 1 155 ? 5.91 13.938 -15.172 1 93.94 155 HIS B CA 1
ATOM 2761 C C . HIS B 1 155 ? 5.902 12.734 -16.109 1 93.94 155 HIS B C 1
ATOM 2763 O O . HIS B 1 155 ? 5.926 11.586 -15.664 1 93.94 155 HIS B O 1
ATOM 2769 N N . ASP B 1 156 ? 5.812 12.984 -17.406 1 85.38 156 ASP B N 1
ATOM 2770 C CA . ASP B 1 156 ? 5.828 11.922 -18.422 1 85.38 156 ASP B CA 1
ATOM 2771 C C . ASP B 1 156 ? 7.172 11.195 -18.422 1 85.38 156 ASP B C 1
ATOM 2773 O O . ASP B 1 156 ? 8.227 11.828 -18.359 1 85.38 156 ASP B O 1
ATOM 2777 N N . GLN B 1 157 ? 7.039 9.922 -18.266 1 76.31 157 GLN B N 1
ATOM 2778 C CA . GLN B 1 157 ? 8.273 9.141 -18.297 1 76.31 157 GLN B CA 1
ATOM 2779 C C . GLN B 1 157 ? 8.695 8.852 -19.734 1 76.31 157 GLN B C 1
ATOM 2781 O O . GLN B 1 157 ? 7.895 8.367 -20.531 1 76.31 157 GLN B O 1
ATOM 2786 N N . ILE B 1 158 ? 9.445 9.742 -20.359 1 62.47 158 ILE B N 1
ATOM 2787 C CA . ILE B 1 158 ? 9.938 9.492 -21.719 1 62.47 158 ILE B CA 1
ATOM 2788 C C . ILE B 1 158 ? 10.844 8.258 -21.719 1 62.47 158 ILE B C 1
ATOM 2790 O O . ILE B 1 158 ? 11.75 8.141 -20.891 1 62.47 158 ILE B O 1
ATOM 2794 N N . PRO B 1 159 ? 10.344 7.273 -22.328 1 54.34 159 PRO B N 1
ATOM 2795 C CA . PRO B 1 159 ? 11.273 6.152 -22.484 1 54.34 159 PRO B CA 1
ATOM 2796 C C . PRO B 1 159 ? 12.695 6.605 -22.828 1 54.34 159 PRO B C 1
ATOM 2798 O O . PRO B 1 159 ? 12.867 7.555 -23.594 1 54.34 159 PRO B O 1
ATOM 2801 N N . ASN B 1 160 ? 13.539 6.695 -21.828 1 47.19 160 ASN B N 1
ATOM 2802 C CA . ASN B 1 160 ? 14.898 7.078 -22.188 1 47.19 160 ASN B CA 1
ATOM 2803 C C . ASN B 1 160 ? 15.312 6.492 -23.531 1 47.19 160 ASN B C 1
ATOM 2805 O O . ASN B 1 160 ? 14.984 5.348 -23.844 1 47.19 160 ASN B O 1
ATOM 2809 N N . ALA B 1 161 ? 15.703 7.34 -24.641 1 45.94 161 ALA B N 1
ATOM 2810 C CA . ALA B 1 161 ? 16.656 6.914 -25.672 1 45.94 161 ALA B CA 1
ATOM 2811 C C . ALA B 1 161 ? 17.672 5.938 -25.109 1 45.94 161 ALA B C 1
ATOM 2813 O O . ALA B 1 161 ? 17.922 5.918 -23.906 1 45.94 161 ALA B O 1
ATOM 2814 N N . PRO B 1 162 ? 18.453 5.102 -25.922 1 44.09 162 PRO B N 1
ATOM 2815 C CA . PRO B 1 162 ? 19.594 4.305 -25.453 1 44.09 162 PRO B CA 1
ATOM 2816 C C . PRO B 1 162 ? 20.375 4.98 -24.328 1 44.09 162 PRO B C 1
ATOM 2818 O O . PRO B 1 162 ? 20.328 6.203 -24.203 1 44.09 162 PRO B O 1
ATOM 2821 N N . ASP B 1 163 ? 20.719 4.184 -23.234 1 42.59 163 ASP B N 1
ATOM 2822 C CA . ASP B 1 163 ? 21.703 4.582 -22.25 1 42.59 163 ASP B CA 1
ATOM 2823 C C . ASP B 1 163 ? 22.672 5.613 -22.828 1 42.59 163 ASP B C 1
ATOM 2825 O O . ASP B 1 163 ? 23.609 5.258 -23.547 1 42.59 163 ASP B O 1
ATOM 2829 N N . LEU B 1 164 ? 22.391 6.656 -23.516 1 41.72 164 LEU B N 1
ATOM 2830 C CA . LEU B 1 164 ? 23.625 7.402 -23.75 1 41.72 164 LEU B CA 1
ATOM 2831 C C . LEU B 1 164 ? 24.469 7.477 -22.469 1 41.72 164 LEU B C 1
ATOM 2833 O O . LEU B 1 164 ? 23.938 7.648 -21.375 1 41.72 164 LEU B O 1
ATOM 2837 N N . GLY B 1 165 ? 25.703 6.781 -22.5 1 39.09 165 GLY B N 1
ATOM 2838 C CA . GLY B 1 165 ? 26.781 6.613 -21.547 1 39.09 165 GLY B CA 1
ATOM 2839 C C . GLY B 1 165 ? 26.812 7.68 -20.469 1 39.09 165 GLY B C 1
ATOM 2840 O O . GLY B 1 165 ? 26.781 7.363 -19.266 1 39.09 165 GLY B O 1
ATOM 2841 N N . ASP B 1 166 ? 27.828 8.742 -20.672 1 39.16 166 ASP B N 1
ATOM 2842 C CA . ASP B 1 166 ? 28.531 9.688 -19.828 1 39.16 166 ASP B CA 1
ATOM 2843 C C . ASP B 1 166 ? 27.578 10.727 -19.234 1 39.16 166 ASP B C 1
ATOM 2845 O O . ASP B 1 166 ? 28.016 11.727 -18.656 1 39.16 166 ASP B O 1
ATOM 2849 N N . ALA B 1 167 ? 26.594 11.117 -20.016 1 37.5 167 ALA B N 1
ATOM 2850 C CA . ALA B 1 167 ? 26.078 12.391 -19.531 1 37.5 167 ALA B CA 1
ATOM 2851 C C . ALA B 1 167 ? 25.422 12.227 -18.156 1 37.5 167 ALA B C 1
ATOM 2853 O O . ALA B 1 167 ? 24.875 11.172 -17.844 1 37.5 167 ALA B O 1
ATOM 2854 N N . ALA B 1 168 ? 25.531 13.211 -17.281 1 39.25 168 ALA B N 1
ATOM 2855 C CA . ALA B 1 168 ? 25.125 13.422 -15.898 1 39.25 168 ALA B CA 1
ATOM 2856 C C . ALA B 1 168 ? 23.734 12.836 -15.633 1 39.25 168 ALA B C 1
ATOM 2858 O O . ALA B 1 168 ? 22.797 13.109 -16.375 1 39.25 168 ALA B O 1
ATOM 2859 N N . ALA B 1 169 ? 23.516 11.578 -15.18 1 42.56 169 ALA B N 1
ATOM 2860 C CA . ALA B 1 169 ?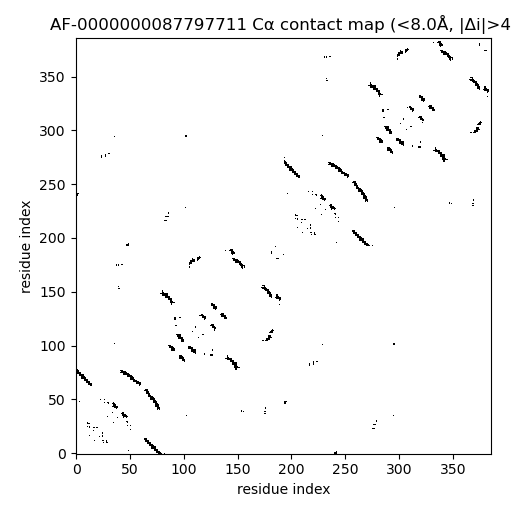 22.328 10.938 -14.625 1 42.56 169 ALA B CA 1
ATOM 2861 C C . ALA B 1 169 ? 21.281 11.977 -14.242 1 42.56 169 ALA B C 1
ATOM 2863 O O . ALA B 1 169 ? 21.438 12.672 -13.234 1 42.56 169 ALA B O 1
ATOM 2864 N N . VAL B 1 170 ? 20.844 12.883 -15.086 1 48.5 170 VAL B N 1
ATOM 2865 C CA . VAL B 1 170 ? 19.766 13.82 -14.766 1 48.5 170 VAL B CA 1
ATOM 2866 C C . VAL B 1 170 ? 18.719 13.125 -13.891 1 48.5 170 VAL B C 1
ATOM 2868 O O . VAL B 1 170 ? 18.266 12.023 -14.211 1 48.5 170 VAL B O 1
ATOM 2871 N N . GLU B 1 171 ? 18.719 13.422 -12.617 1 59.44 171 GLU B N 1
ATOM 2872 C CA . GLU B 1 171 ? 17.812 12.859 -11.617 1 59.44 171 GLU B CA 1
ATOM 2873 C C . GLU B 1 171 ? 16.391 12.742 -12.156 1 59.44 171 GLU B C 1
ATOM 2875 O O . GLU B 1 171 ? 15.766 13.742 -12.508 1 59.44 171 GLU B O 1
ATOM 2880 N N . ARG B 1 172 ? 15.914 11.711 -12.711 1 73.94 172 ARG B N 1
ATOM 2881 C CA . ARG B 1 172 ? 14.594 11.445 -13.266 1 73.94 172 ARG B CA 1
ATOM 2882 C C . ARG B 1 172 ? 13.5 11.695 -12.234 1 73.94 172 ARG B C 1
ATOM 2884 O O . ARG B 1 172 ? 13.609 11.25 -11.086 1 73.94 172 ARG B O 1
ATOM 2891 N N . LYS B 1 173 ? 12.688 12.789 -12.609 1 88.5 173 LYS B N 1
ATOM 2892 C CA . LYS B 1 173 ? 11.531 13.102 -11.781 1 88.5 173 LYS B CA 1
ATOM 2893 C C . LYS B 1 173 ? 10.523 11.953 -11.766 1 88.5 173 LYS B C 1
ATOM 2895 O O . LYS B 1 173 ? 10.289 11.32 -12.797 1 88.5 173 LYS B O 1
ATOM 2900 N N . PRO B 1 174 ? 10.016 11.68 -10.602 1 94.06 174 PRO B N 1
ATOM 2901 C CA . PRO B 1 174 ? 9.008 10.617 -10.562 1 94.06 174 PRO B CA 1
ATOM 2902 C C . PRO B 1 174 ? 7.77 10.945 -11.391 1 94.06 174 PRO B C 1
ATOM 2904 O O . PRO B 1 174 ? 7.422 12.117 -11.555 1 94.06 174 PRO B O 1
ATOM 2907 N N . PRO B 1 175 ? 7.152 9.961 -11.922 1 95.88 175 PRO B N 1
ATOM 2908 C CA . PRO B 1 175 ? 5.965 10.188 -12.758 1 95.88 175 PRO B CA 1
ATOM 2909 C C . PRO B 1 175 ? 4.828 10.859 -11.992 1 95.88 175 PRO B C 1
ATOM 2911 O O . PRO B 1 175 ? 3.994 11.539 -12.594 1 95.88 175 PRO B O 1
ATOM 2914 N N . TYR B 1 176 ? 4.711 10.672 -10.688 1 97.75 176 TYR B N 1
ATOM 2915 C CA . TYR B 1 176 ? 3.691 11.234 -9.812 1 97.75 176 TYR B CA 1
ATOM 2916 C C . TYR B 1 176 ? 4.289 11.625 -8.469 1 97.75 176 TYR B C 1
ATOM 2918 O O . TYR B 1 176 ? 5.008 10.836 -7.848 1 97.75 176 TYR B O 1
ATOM 2926 N N . SER B 1 177 ? 4.105 12.82 -8.062 1 98.19 177 SER B N 1
ATOM 2927 C CA . SER B 1 177 ? 4.594 13.273 -6.762 1 98.19 177 SER B CA 1
ATOM 2928 C C . SER B 1 177 ? 3.607 14.227 -6.102 1 98.19 177 SER B C 1
ATOM 2930 O O . SER B 1 177 ? 2.74 14.797 -6.773 1 98.19 177 SER B O 1
ATOM 2932 N N . ILE B 1 178 ? 3.74 14.312 -4.805 1 98.12 178 ILE B N 1
ATOM 2933 C CA . ILE B 1 178 ? 2.855 15.148 -4.004 1 98.12 178 ILE B CA 1
ATOM 2934 C C . ILE B 1 178 ? 3.676 16.203 -3.266 1 98.12 178 ILE B C 1
ATOM 2936 O O . ILE B 1 178 ? 4.742 15.906 -2.725 1 98.12 178 ILE B O 1
ATOM 2940 N N . ILE B 1 179 ? 3.244 17.406 -3.316 1 98.69 179 ILE B N 1
ATOM 2941 C CA . ILE B 1 179 ? 3.797 18.469 -2.494 1 98.69 179 ILE B CA 1
ATOM 2942 C C . ILE B 1 179 ? 2.869 18.75 -1.314 1 98.69 179 ILE B C 1
ATOM 2944 O O . ILE B 1 179 ? 1.68 19.016 -1.501 1 98.69 179 ILE B O 1
ATOM 2948 N N . GLY B 1 180 ? 3.406 18.594 -0.18 1 98.19 180 GLY B N 1
ATOM 2949 C CA . GLY B 1 180 ? 2.627 18.828 1.024 1 98.19 180 GLY B CA 1
ATOM 2950 C C . GLY B 1 180 ? 3.061 20.062 1.781 1 98.19 180 GLY B C 1
ATOM 2951 O O . GLY B 1 180 ? 4.008 20.75 1.38 1 98.19 180 GLY B O 1
ATOM 2952 N N . SER B 1 181 ? 2.299 20.406 2.844 1 98.12 181 SER B N 1
ATOM 2953 C CA . SER B 1 181 ? 2.609 21.516 3.729 1 98.12 181 SER B CA 1
ATOM 2954 C C . SER B 1 181 ? 2.367 21.156 5.188 1 98.12 181 SER B C 1
ATOM 2956 O O . SER B 1 181 ? 1.665 20.188 5.484 1 98.12 181 SER B O 1
ATOM 2958 N N . MET B 1 182 ? 3.025 21.922 6.066 1 96.25 182 MET B N 1
ATOM 2959 C CA . MET B 1 182 ? 2.848 21.781 7.508 1 96.25 182 MET B CA 1
ATOM 2960 C C . MET B 1 182 ? 2.641 23.125 8.172 1 96.25 182 MET B C 1
ATOM 2962 O O . MET B 1 182 ? 3.068 23.344 9.312 1 96.25 182 MET B O 1
ATOM 2966 N N . GLN B 1 183 ? 2.012 23.969 7.523 1 93.69 183 GLN B N 1
ATOM 2967 C CA . GLN B 1 183 ? 1.943 25.359 7.953 1 93.69 183 GLN B CA 1
ATOM 2968 C C . GLN B 1 183 ? 0.691 25.625 8.781 1 93.69 183 GLN B C 1
ATOM 2970 O O . GLN B 1 183 ? 0.298 26.781 8.984 1 93.69 183 GLN B O 1
ATOM 2975 N N . MET B 1 184 ? 0.004 24.672 9.164 1 87.38 184 MET B N 1
ATOM 2976 C CA . MET B 1 184 ? -1.202 24.812 9.977 1 87.38 184 MET B CA 1
ATOM 2977 C C . MET B 1 184 ? -1.037 24.109 11.32 1 87.38 184 MET B C 1
ATOM 2979 O O . MET B 1 184 ? -0.269 23.156 11.43 1 87.38 184 MET B O 1
ATOM 2983 N N . ALA B 1 185 ? -1.728 24.719 12.297 1 83.19 185 ALA B N 1
ATOM 2984 C CA . ALA B 1 185 ? -1.725 24.062 13.602 1 83.19 185 ALA B CA 1
ATOM 2985 C C . ALA B 1 185 ? -2.188 22.609 13.484 1 83.19 185 ALA B C 1
ATOM 2987 O O . ALA B 1 185 ? -3.127 22.312 12.742 1 83.19 185 ALA B O 1
ATOM 2988 N N . GLY B 1 186 ? -1.513 21.766 14.164 1 84.5 186 GLY B N 1
ATOM 2989 C CA . GLY B 1 186 ? -1.9 20.375 14.156 1 84.5 186 GLY B CA 1
ATOM 2990 C C . GLY B 1 186 ? -1.104 19.531 13.164 1 84.5 186 GLY B C 1
ATOM 2991 O O . GLY B 1 186 ? -1.165 18.312 13.188 1 84.5 186 GLY B O 1
ATOM 2992 N N . LEU B 1 187 ? -0.417 20.219 12.242 1 91.12 187 LEU B N 1
ATOM 2993 C CA . LEU B 1 187 ? 0.406 19.516 11.273 1 91.12 187 LEU B CA 1
ATOM 2994 C C . LEU B 1 187 ? 1.837 19.359 11.773 1 91.12 187 LEU B C 1
ATOM 2996 O O . LEU B 1 187 ? 2.184 19.891 12.836 1 91.12 187 LEU B O 1
ATOM 3000 N N . GLY B 1 188 ? 2.656 18.578 11.07 1 93.81 188 GLY B N 1
ATOM 3001 C CA . GLY B 1 188 ? 3.973 18.219 11.57 1 93.81 188 GLY B CA 1
ATOM 3002 C C . GLY B 1 188 ? 3.977 16.922 12.367 1 93.81 188 GLY B C 1
ATOM 3003 O O . GLY B 1 188 ? 3.035 16.141 12.281 1 93.81 188 GLY B O 1
ATOM 3004 N N . PRO B 1 189 ? 5.059 16.781 13.125 1 94.5 189 PRO B N 1
ATOM 3005 C CA . PRO B 1 189 ? 5.117 15.555 13.938 1 94.5 189 PRO B CA 1
ATOM 3006 C C . PRO B 1 189 ? 3.945 15.438 14.906 1 94.5 189 PRO B C 1
ATOM 3008 O O . PRO B 1 189 ? 3.613 16.406 15.602 1 94.5 189 PRO B O 1
ATOM 3011 N N . ILE B 1 190 ? 3.379 14.289 14.93 1 89.06 190 ILE B N 1
ATOM 3012 C CA . ILE B 1 190 ? 2.18 14.094 15.734 1 89.06 190 ILE B CA 1
ATOM 3013 C C . ILE B 1 190 ? 2.531 14.203 17.219 1 89.06 190 ILE B C 1
ATOM 3015 O O . ILE B 1 190 ? 1.689 14.586 18.031 1 89.06 190 ILE B O 1
ATOM 3019 N N . SER B 1 191 ? 3.756 13.891 17.562 1 89 191 SER B N 1
ATOM 3020 C CA . SER B 1 191 ? 4.215 13.914 18.953 1 89 191 SER B CA 1
ATOM 3021 C C . SER B 1 191 ? 4.176 15.336 19.516 1 89 191 SER B C 1
ATOM 3023 O O . SER B 1 191 ? 4.219 15.523 20.734 1 89 191 SER B O 1
ATOM 3025 N N . TRP B 1 192 ? 4.051 16.266 18.641 1 86.25 192 TRP B N 1
ATOM 3026 C CA . TRP B 1 192 ? 4.043 17.656 19.062 1 86.25 192 TRP B CA 1
ATOM 3027 C C . TRP B 1 192 ? 2.684 18.047 19.641 1 86.25 192 TRP B C 1
ATOM 3029 O O . TRP B 1 192 ? 2.557 19.062 20.312 1 86.25 192 TRP B O 1
ATOM 3039 N N . TRP B 1 193 ? 1.736 17.234 19.375 1 78.44 193 TRP B N 1
ATOM 3040 C CA . TRP B 1 193 ? 0.362 17.625 19.688 1 78.44 193 TRP B CA 1
ATOM 3041 C C . TRP B 1 193 ? -0.259 16.656 20.688 1 78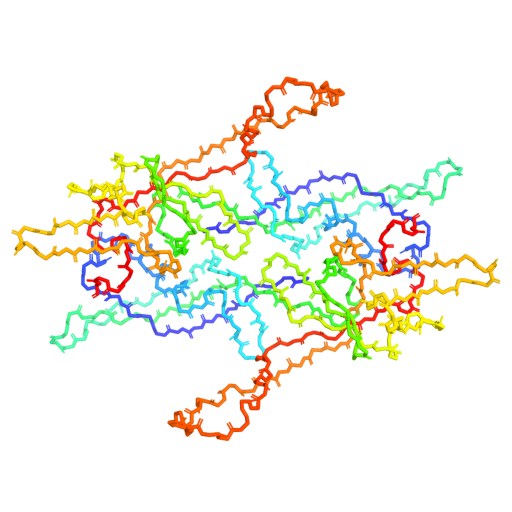.44 193 TRP B C 1
ATOM 3043 O O . TRP B 1 193 ? -1.132 17.047 21.469 1 78.44 193 TRP B O 1
#

Sequence (386 aa):
MFILTTLSDLIQISPEDFSKYSAVALEDNINEKYANKVIQKIGLCIGFYDLLESSDGLIGHGTGLVNVNVKFRLIVFRPFKGEIMLGKISSGTEHGIKIGVEFFNDILVPPNLLLDGARFDYADQVWIWENDDGSTFYFDVGEVVRLRVEMEEWHDQIPNAPDLGDAAAVERKPPYSIIGSMQMAGLGPISWWMFILTTLSDLIQISPEDFSKYSAVALEDNINEKYANKVIQKIGLCIGFYDLLESSDGLIGHGTGLVNVNVKFRLIVFRPFKGEIMLGKISSGTEHGIKIGVEFFNDILVPPNLLLDGARFDYADQVWIWENDDGSTFYFDVGEVVRLRVEMEEWHDQIPNAPDLGDAAAVERKPPYSIIGSMQMAGLGPISWW

Secondary structure (DSSP, 8-state):
-EEEEEEEEEEEE-GGGGGS-HHHHHHHHHHHHHTT-EETTTEEEEEEEEEEEEPPPEE-TTT--EEEEEEEEEEEE-PPTT-EEEEEEEEEETTEEEEE-SS---EEE-GGGSPTT-EEETTTTEEEEE-TTS-EEEE-TT-EEEEEEEEEEE------SS--SSS-------SEEEEEE--STT-EEGGG-/-EEEEEEEEEEEE-GGGGGS-HHHHHHHHHHHHHTT-EETTTEEEEEEEEEEEEPPPEE-TTT--EEEEEEEEEEEE-PPTT-EEEEEEEEEETTEEEEE-SS---EEE-GGGSPTT-EEETTTTEEEEE-TTS-EEEE-TT-EEEEEEEEEEE-------S--SSS-------SEEEEEE--STT-EEGGG-

InterPro domains:
  IPR005576 RNA polymerase Rpb7-like , N-terminal [PF03876] (8-64)
  IPR012340 Nucleic acid-binding, OB-fold [G3DSA:2.40.50.140] (81-193)
  IPR012340 Nucleic acid-binding, OB-fold [SSF50249] (79-189)
  IPR013238 RNA polymerase III, subunit Rpc25 [PF08292] (83-193)
  IPR036898 RNA polymerase Rpb7-like, N-terminal domain superfamily [G3DSA:3.30.1490.120] (1-80)
  IPR036898 RNA polymerase Rpb7-like, N-terminal domain superfamily [SSF88798] (1-78)
  IPR045113 RNA polymerase subunit Rpb7-like [PTHR12709] (1-181)

Foldseek 3Di:
DKDKDKDKDKFKAALVCVVPPPQVRRQVRQCVVQDLDADFPFAGFPGFDFWDDKDDWDQDPPRRITIIITMGITMGDDDDAFDKDKWFFAFADQQATWTDDPSGTQEGAGPVQEEPQWGADPVVRWIWHADPVRDIDTRDGGFMWMWGWHDKDADDDPPDDPPPDDDDPPPDDDRIHTYIHQHDPCTTGVVVD/DKDKDKDKDKFKAALVCVVPPPQVRRQVRQCVVQDLDQDFPFAGFPGFDFWDDKDDWDQDPPRRMTIIITMGITMGDDDDAFDKDKWFFAFADQQATWTDDPSGTQEGAGPVQEEPQWGADPVVRWIWHADPVGDIDTRDGGFMWMWGWHDKDADDDPPDDPPPDDDDPPPDDDRIHTYTHQHDPCTTGVVVD

pLDDT: mean 86.7, std 14.94, range [37.5, 98.69]

Nearest PDB structures (foldseek):
  2ckz-assembly1_B  TM=9.611E-01  e=4.626E-20  Saccharomyces cerevisiae
  3ayh-assembly1_B  TM=9.162E-01  e=1.484E-20  Schizosaccharomyces pombe 972h-
  7ae3-assembly1_G  TM=9.077E-01  e=7.720E-19  Homo sapiens
  1go3-assembly2_M  TM=8.217E-01  e=2.726E-13  Methanocaldococcus jannaschii
  8cro-assembly1_E  TM=8.297E-01  e=1.541E-12  Pyrococcus furiosus DSM 3638